Protein AF-A0A6B2CRU9-F1 (afdb_monomer_lite)

Sequence (713 aa):
LYDALRERDMLVITLPDESAPFSDWVHEKVGRLRDVLRRVGVEYIPITRLEEIYGIVRKRLFAKVDDSVAEQAAGIYSQYYSRWREWFVEEWTRPEELKKAYPFHPAFMRTLWERVSSIPDFQRTRDLIYTLALVAYHVPTREKKFDDLILPGDVDLGQDDFKKFFTAGVGRPHFLPIIEHDLRVARELSDHHYRVAAGLYLYSLFGGDVKRNAADLKTAVTLAAKPKGGDPEIYRQALEELLDRLWYLSEENNRYWFSAEPNINKILEERRATVLAEEAYQVLEEEAERLMKAIDLPFVKDFARGVNDIRDEKRFRLYVWHPRAQPPDKEELKKALERLTYRNSAVVLLHSGMPVEQAKYIKACDALREELRESSQRQRLESLCEKRTLELYYAFYQSYNKLAVPMPHGVELLDLRVELARGEAPGRASAKFREAVAKAVRDALEGVAKYVPLDAQYLYDVYLSKRLRHVKSIDIATIREDFYRDPDLPMVEPGRALTETLVKLAENGEIVLSCGNSWYWPQGLREVRSMPEGEETARLGELLNCDPERAISVVKEVPGEVKSLLEEARRRAKPASAAEATPAAVKCEDVEKPLAGGVGAQARSLVAAGSDVTAVLRFLQQLRLLGYFQLVDAKAEAVFKDGAVESNWTARGVGEVEKLVKYLNTLTAEGGEASITATFTVRERVVPQEAAELAKAFKNLDIRVRGSVCGGA

Radius of gyration: 50.31 Å; chains: 1; bounding box: 116×67×146 Å

Structure (mmCIF, N/CA/C/O backbone):
data_AF-A0A6B2CRU9-F1
#
_entry.id   AF-A0A6B2CRU9-F1
#
loop_
_atom_site.group_PDB
_atom_site.id
_atom_site.type_symbol
_atom_site.label_atom_id
_atom_site.label_alt_id
_atom_site.label_comp_id
_atom_site.label_asym_id
_atom_site.label_entity_id
_atom_site.label_seq_id
_atom_site.pdbx_PDB_ins_code
_atom_site.Cartn_x
_atom_site.Cartn_y
_atom_site.Cartn_z
_atom_site.occupancy
_atom_site.B_iso_or_equiv
_atom_site.auth_seq_id
_atom_site.auth_comp_id
_a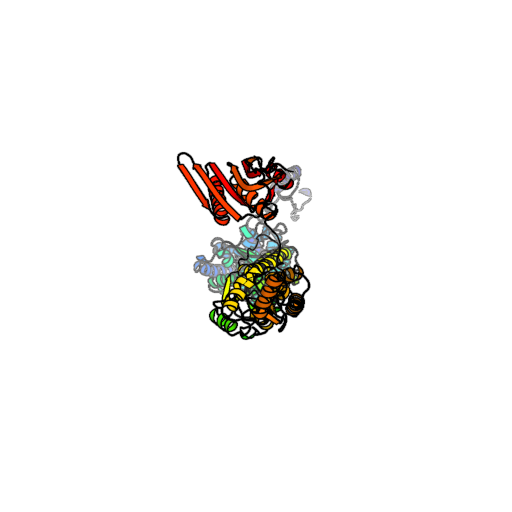tom_site.auth_asym_id
_atom_site.auth_atom_id
_atom_site.pdbx_PDB_model_num
ATOM 1 N N . LEU A 1 1 ? 70.454 9.182 -41.057 1.00 57.94 1 LEU A N 1
ATOM 2 C CA . LEU A 1 1 ? 69.134 8.843 -41.644 1.00 57.94 1 LEU A CA 1
ATOM 3 C C . LEU A 1 1 ? 69.150 9.043 -43.151 1.00 57.94 1 LEU A C 1
ATOM 5 O O . LEU A 1 1 ? 68.923 8.066 -43.841 1.00 57.94 1 LEU A O 1
ATOM 9 N N . TYR A 1 2 ? 69.505 10.232 -43.649 1.00 55.31 2 TYR A N 1
ATOM 10 C CA . TYR A 1 2 ? 69.666 10.483 -45.090 1.00 55.31 2 TYR A CA 1
ATOM 11 C C . TYR A 1 2 ? 70.624 9.511 -45.793 1.00 55.31 2 TYR A C 1
ATOM 13 O O . TYR A 1 2 ? 70.259 8.947 -46.812 1.00 55.31 2 TYR A O 1
ATOM 21 N N . ASP A 1 3 ? 71.782 9.218 -45.197 1.00 63.62 3 ASP A N 1
ATOM 22 C CA . ASP A 1 3 ? 72.747 8.279 -45.798 1.00 63.62 3 ASP A CA 1
ATOM 23 C C . ASP A 1 3 ? 72.341 6.797 -45.672 1.00 63.62 3 ASP A C 1
ATOM 25 O O . ASP A 1 3 ? 72.994 5.921 -46.233 1.00 63.62 3 ASP A O 1
ATOM 29 N N . ALA A 1 4 ? 71.286 6.497 -44.905 1.00 66.56 4 ALA A N 1
ATOM 30 C CA . ALA A 1 4 ? 70.864 5.132 -44.583 1.00 66.56 4 ALA A CA 1
ATOM 31 C C . ALA A 1 4 ? 69.595 4.685 -45.328 1.00 66.56 4 ALA A C 1
ATOM 33 O O . ALA A 1 4 ? 69.294 3.495 -45.327 1.00 66.56 4 ALA A O 1
ATOM 34 N N . LEU A 1 5 ? 68.853 5.614 -45.940 1.00 72.12 5 LEU A N 1
ATOM 35 C CA . LEU A 1 5 ? 67.602 5.344 -46.650 1.00 72.12 5 LEU A CA 1
ATOM 36 C C . LEU A 1 5 ? 67.843 5.434 -48.159 1.00 72.12 5 LEU A C 1
ATOM 38 O O . LEU A 1 5 ? 68.357 6.434 -48.654 1.00 72.12 5 LEU A O 1
ATOM 42 N N . ARG A 1 6 ? 67.475 4.388 -48.899 1.00 76.81 6 ARG A N 1
ATOM 43 C CA . ARG A 1 6 ? 67.491 4.365 -50.370 1.00 76.81 6 ARG A CA 1
ATOM 44 C C . ARG A 1 6 ? 66.194 4.964 -50.923 1.00 76.81 6 ARG A C 1
ATOM 46 O O . ARG A 1 6 ? 65.220 5.120 -50.197 1.00 76.81 6 ARG A O 1
ATOM 53 N N . GLU A 1 7 ? 66.136 5.216 -52.233 1.00 65.88 7 GLU A N 1
ATOM 54 C CA . GLU A 1 7 ? 64.979 5.842 -52.914 1.00 65.88 7 GLU A CA 1
ATOM 55 C C . GLU A 1 7 ? 63.613 5.159 -52.692 1.00 65.88 7 GLU A C 1
ATOM 57 O O . GLU A 1 7 ? 62.581 5.779 -52.935 1.00 65.88 7 GLU A O 1
ATOM 62 N N . ARG A 1 8 ? 63.572 3.893 -52.252 1.00 69.06 8 ARG A N 1
ATOM 63 C CA . ARG A 1 8 ? 62.327 3.148 -51.979 1.00 69.06 8 ARG A CA 1
ATOM 64 C C . ARG A 1 8 ? 62.070 2.877 -50.496 1.00 69.06 8 ARG A C 1
ATOM 66 O O . ARG A 1 8 ? 61.084 2.217 -50.173 1.00 69.06 8 ARG A O 1
ATOM 73 N N . ASP A 1 9 ? 62.933 3.359 -49.609 1.00 75.00 9 ASP A N 1
ATOM 74 C CA . ASP A 1 9 ? 62.814 3.103 -48.178 1.00 75.00 9 ASP A CA 1
ATOM 75 C C . ASP A 1 9 ? 61.916 4.164 -47.527 1.00 75.00 9 ASP A C 1
ATOM 77 O O . ASP A 1 9 ? 62.077 5.363 -47.750 1.00 75.00 9 ASP A O 1
ATOM 81 N N . MET A 1 10 ? 60.963 3.725 -46.700 1.00 69.06 10 MET A N 1
ATOM 82 C CA . MET A 1 10 ? 60.060 4.612 -45.962 1.00 69.06 10 MET A CA 1
ATOM 83 C C . MET A 1 10 ? 60.409 4.593 -44.477 1.00 69.06 10 MET A C 1
ATOM 85 O O . MET A 1 10 ? 60.315 3.558 -43.818 1.00 69.06 10 MET A O 1
ATOM 89 N N . LEU A 1 11 ? 60.773 5.754 -43.935 1.00 72.94 11 LEU A N 1
ATOM 90 C CA . LEU A 1 11 ? 60.958 5.937 -42.501 1.00 72.94 11 LEU A CA 1
ATOM 91 C C . LEU A 1 11 ? 59.646 6.403 -41.873 1.00 72.94 11 LEU A C 1
ATOM 93 O O . LEU A 1 11 ? 59.192 7.517 -42.127 1.00 72.94 11 LEU A O 1
ATOM 97 N N . VAL A 1 12 ? 59.058 5.562 -41.026 1.00 70.75 12 VAL A N 1
ATOM 98 C CA . VAL A 1 12 ? 57.879 5.920 -40.232 1.00 70.75 12 VAL A CA 1
ATOM 99 C C . VAL A 1 12 ? 58.329 6.274 -38.825 1.00 70.75 12 VAL A C 1
ATOM 101 O O . VAL A 1 12 ? 58.952 5.462 -38.146 1.00 70.75 12 VAL A O 1
ATOM 104 N N . ILE A 1 13 ? 58.006 7.489 -38.390 1.00 72.31 13 ILE A N 1
ATOM 105 C CA . ILE A 1 13 ? 58.283 7.966 -37.036 1.00 72.31 13 ILE A CA 1
ATOM 106 C C . ILE A 1 13 ? 56.944 8.282 -36.382 1.00 72.31 13 ILE A C 1
ATOM 108 O O . ILE A 1 13 ? 56.198 9.128 -36.867 1.00 72.31 13 ILE A O 1
ATOM 112 N N . THR A 1 14 ? 56.642 7.608 -35.277 1.00 71.38 14 THR A N 1
ATOM 113 C CA . THR A 1 14 ? 55.462 7.893 -34.458 1.00 71.38 14 THR A CA 1
ATOM 114 C C . THR A 1 14 ? 55.870 8.792 -33.303 1.00 71.38 14 THR A C 1
ATOM 116 O O . THR A 1 14 ? 56.712 8.408 -32.490 1.00 71.38 14 THR A O 1
ATOM 119 N N . LEU A 1 15 ? 55.278 9.980 -33.225 1.00 76.25 15 LEU A N 1
ATOM 120 C CA . LEU A 1 15 ? 55.478 10.895 -32.107 1.00 76.25 15 LEU A CA 1
ATOM 121 C C . LEU A 1 15 ? 54.252 10.857 -31.190 1.00 76.25 15 LEU A C 1
ATOM 123 O O . LEU A 1 15 ? 53.137 10.707 -31.694 1.00 76.25 15 LEU A O 1
ATOM 127 N N . PRO A 1 16 ? 54.435 10.983 -29.867 1.00 68.06 16 PRO A N 1
ATOM 128 C CA . PRO A 1 16 ? 53.311 11.111 -28.955 1.00 68.06 16 PRO A CA 1
ATOM 129 C C . PRO A 1 16 ? 52.543 12.409 -29.230 1.00 68.06 16 PRO A C 1
ATOM 131 O O . PRO A 1 16 ? 53.131 13.430 -29.605 1.00 68.06 16 PRO A O 1
ATOM 134 N N . ASP A 1 17 ? 51.226 12.343 -29.047 1.00 62.22 17 ASP A N 1
ATOM 135 C CA . ASP A 1 17 ? 50.351 13.508 -29.120 1.00 62.22 17 ASP A CA 1
ATOM 136 C C . ASP A 1 17 ? 50.651 14.491 -27.973 1.00 62.22 17 ASP A C 1
ATOM 138 O O . ASP A 1 17 ? 51.177 14.106 -26.927 1.00 62.22 17 ASP A O 1
ATOM 142 N N . GLU A 1 18 ? 50.304 15.765 -28.155 1.00 60.22 18 GLU A N 1
ATOM 143 C CA . GLU A 1 18 ? 50.454 16.801 -27.123 1.00 60.22 18 GLU A CA 1
ATOM 144 C C . GLU A 1 18 ? 49.605 16.509 -25.882 1.00 60.22 18 GLU A C 1
ATOM 146 O O . GLU A 1 18 ? 49.946 16.953 -24.792 1.00 60.22 18 GLU A O 1
ATOM 151 N N . SER A 1 19 ? 48.547 15.707 -26.030 1.00 56.56 19 SER A N 1
ATOM 152 C CA . SER A 1 19 ? 47.694 15.243 -24.933 1.00 56.56 19 SER A CA 1
ATOM 153 C C . SER A 1 19 ? 48.285 14.090 -24.107 1.00 56.56 19 SER A C 1
ATOM 155 O O . SER A 1 19 ? 47.712 13.716 -23.081 1.00 56.56 19 SER A O 1
ATOM 157 N N . ALA A 1 20 ? 49.408 13.498 -24.533 1.00 67.31 20 ALA A N 1
ATOM 158 C CA . ALA A 1 20 ? 50.029 12.395 -23.809 1.00 67.31 20 ALA A CA 1
ATOM 159 C C . ALA A 1 20 ? 50.656 12.888 -22.485 1.00 67.31 20 ALA A C 1
ATOM 161 O O . ALA A 1 20 ? 51.257 13.958 -22.475 1.00 67.31 20 ALA A O 1
ATOM 162 N N . PRO A 1 21 ? 50.564 12.126 -21.376 1.00 66.06 21 PRO A N 1
ATOM 163 C CA . PRO A 1 21 ? 50.926 12.590 -20.033 1.00 66.06 21 PRO A CA 1
ATOM 164 C C . PRO A 1 21 ? 52.445 12.550 -19.793 1.00 66.06 21 PRO A C 1
ATOM 166 O O . PRO A 1 21 ? 52.935 11.847 -18.907 1.00 66.06 21 PRO A O 1
ATOM 169 N N . PHE A 1 22 ? 53.210 13.267 -20.613 1.00 80.56 22 PHE A N 1
ATOM 170 C CA . PHE A 1 22 ? 54.656 13.396 -20.477 1.00 80.56 22 PHE A CA 1
ATOM 171 C C . PHE A 1 22 ? 55.034 14.718 -19.803 1.00 80.56 22 PHE A C 1
ATOM 173 O O . PHE A 1 22 ? 54.211 15.605 -19.602 1.00 80.56 22 PHE A O 1
ATOM 180 N N . SER A 1 23 ? 56.295 14.840 -19.387 1.00 81.69 23 SER A N 1
ATOM 181 C CA . SER A 1 23 ? 56.791 16.086 -18.803 1.00 81.69 23 SER A CA 1
ATOM 182 C C . SER A 1 23 ? 56.991 17.163 -19.871 1.00 81.69 23 SER A C 1
ATOM 184 O O . SER A 1 23 ? 57.276 16.855 -21.031 1.00 81.69 23 SER A O 1
ATOM 186 N N . ASP A 1 24 ? 56.943 18.435 -19.468 1.00 79.12 24 ASP A N 1
ATOM 187 C CA . ASP A 1 24 ? 57.150 19.587 -20.362 1.00 79.12 24 ASP A CA 1
ATOM 188 C C . ASP A 1 24 ? 58.465 19.502 -21.150 1.00 79.12 24 ASP A C 1
ATOM 190 O O . ASP A 1 24 ? 58.528 19.868 -22.322 1.00 79.12 24 ASP A O 1
ATOM 194 N N . TRP A 1 25 ? 59.513 18.940 -20.539 1.00 82.25 25 TRP A N 1
ATOM 195 C CA . TRP A 1 25 ? 60.790 18.694 -21.209 1.00 82.25 25 TRP A CA 1
ATOM 196 C C . TRP A 1 25 ? 60.651 17.723 -22.390 1.00 82.25 25 TRP A C 1
ATOM 198 O O . TRP A 1 25 ? 61.232 17.953 -23.451 1.00 82.25 25 TRP A O 1
ATOM 208 N N . VAL A 1 26 ? 59.868 16.647 -22.238 1.00 81.25 26 VAL A N 1
ATOM 209 C CA . VAL A 1 26 ? 59.610 15.690 -23.325 1.00 81.25 26 VAL A CA 1
ATOM 210 C C . VAL A 1 26 ? 58.805 16.365 -24.431 1.00 81.25 26 VAL A C 1
ATOM 212 O O . VAL A 1 26 ? 59.175 16.235 -25.597 1.00 81.25 26 VAL A O 1
ATOM 215 N N . HIS A 1 27 ? 57.774 17.140 -24.087 1.00 77.81 27 HIS A N 1
ATOM 216 C CA . HIS A 1 27 ? 56.991 17.894 -25.069 1.00 77.81 27 HIS A CA 1
ATOM 217 C C . HIS A 1 27 ? 57.853 18.896 -25.849 1.00 77.81 27 HIS A C 1
ATOM 219 O O . HIS A 1 27 ? 57.765 18.951 -27.075 1.00 77.81 27 HIS A O 1
ATOM 225 N N . GLU A 1 28 ? 58.763 19.610 -25.180 1.00 83.00 28 GLU A N 1
ATOM 226 C CA . GLU A 1 28 ? 59.698 20.534 -25.829 1.00 83.00 28 GLU A CA 1
ATOM 227 C C . GLU A 1 28 ? 60.623 19.809 -26.824 1.00 83.00 28 GLU A C 1
ATOM 229 O O . GLU A 1 28 ? 60.839 20.273 -27.949 1.00 83.00 28 GLU A O 1
ATOM 234 N N . LYS A 1 29 ? 61.171 18.644 -26.446 1.00 85.38 29 LYS A N 1
ATOM 235 C CA . LYS A 1 29 ? 62.035 17.851 -27.338 1.00 85.38 29 LYS A CA 1
ATOM 236 C C . LYS A 1 29 ? 61.264 17.246 -28.505 1.00 85.38 29 LYS A C 1
ATOM 238 O O . LYS A 1 29 ? 61.775 17.276 -29.624 1.00 85.38 29 LYS A O 1
ATOM 243 N N . VAL A 1 30 ? 60.052 16.747 -28.270 1.00 83.62 30 VAL A N 1
ATOM 244 C CA . VAL A 1 30 ? 59.163 16.240 -29.323 1.00 83.62 30 VAL A CA 1
ATOM 245 C C . VAL A 1 30 ? 58.781 17.363 -30.287 1.00 83.62 30 VAL A C 1
ATOM 247 O O . VAL A 1 30 ? 58.821 17.141 -31.493 1.00 83.62 30 VAL A O 1
ATOM 250 N N . GLY A 1 31 ? 58.511 18.575 -29.791 1.00 78.00 31 GLY A N 1
ATOM 251 C CA . GLY A 1 31 ? 58.250 19.758 -30.616 1.00 78.00 31 GLY A CA 1
ATOM 252 C C . GLY A 1 31 ? 59.428 20.104 -31.531 1.00 78.00 31 GLY A C 1
ATOM 253 O O . GLY A 1 31 ? 59.265 20.194 -32.745 1.00 78.00 31 GLY A O 1
ATOM 254 N N . ARG A 1 32 ? 60.650 20.169 -30.984 1.00 79.88 32 ARG A N 1
ATOM 255 C CA . ARG A 1 32 ? 61.865 20.392 -31.795 1.00 79.88 32 ARG A CA 1
ATOM 256 C C . ARG A 1 32 ? 62.099 19.278 -32.820 1.00 79.88 32 ARG A C 1
ATOM 258 O O . ARG A 1 32 ? 62.529 19.549 -33.939 1.00 79.88 32 ARG A O 1
ATOM 265 N N . LEU A 1 33 ? 61.836 18.023 -32.449 1.00 78.75 33 LEU A N 1
ATOM 266 C CA . LEU A 1 33 ? 61.955 16.880 -33.355 1.00 78.75 33 LEU A CA 1
ATOM 267 C C . LEU A 1 33 ? 60.922 16.976 -34.490 1.00 78.75 33 LEU A C 1
ATOM 269 O O . LEU A 1 33 ? 61.269 16.752 -35.647 1.00 78.75 33 LEU A O 1
ATOM 273 N N . ARG A 1 34 ? 59.686 17.383 -34.174 1.00 74.44 34 ARG A N 1
ATOM 274 C CA . ARG A 1 34 ? 58.610 17.641 -35.139 1.00 74.44 34 ARG A CA 1
ATOM 275 C C . ARG A 1 34 ? 59.017 18.725 -36.138 1.00 74.44 34 ARG A C 1
ATOM 277 O O . ARG A 1 34 ? 58.908 18.492 -37.336 1.00 74.44 34 ARG A O 1
ATOM 284 N N . ASP A 1 35 ? 59.587 19.839 -35.676 1.00 75.38 35 ASP A N 1
ATOM 285 C CA . ASP A 1 35 ? 60.057 20.934 -36.542 1.00 75.38 35 ASP A CA 1
ATOM 286 C C . ASP A 1 35 ? 61.149 20.500 -37.528 1.00 75.38 35 ASP A C 1
ATOM 288 O O . ASP A 1 35 ? 61.159 20.925 -38.687 1.00 75.38 35 ASP A O 1
ATOM 292 N N . VAL A 1 36 ? 62.078 19.649 -37.079 1.00 75.38 36 VAL A N 1
ATOM 293 C CA . VAL A 1 36 ? 63.150 19.106 -37.926 1.00 75.38 36 VAL A CA 1
ATOM 294 C C . VAL A 1 36 ? 62.586 18.118 -38.946 1.00 75.38 36 VAL A C 1
ATOM 296 O O . VAL A 1 36 ? 62.928 18.197 -40.126 1.00 75.38 36 VAL A O 1
ATOM 299 N N . LEU A 1 37 ? 61.693 17.221 -38.519 1.00 70.25 37 LEU A N 1
ATOM 300 C CA . LEU A 1 37 ? 61.064 16.230 -39.395 1.00 70.25 37 LEU A CA 1
ATOM 301 C C . LEU A 1 37 ? 60.137 16.877 -40.434 1.00 70.25 37 LEU A C 1
ATOM 303 O O . LEU A 1 37 ? 60.115 16.432 -41.581 1.00 70.25 37 LEU A O 1
ATOM 307 N N . ARG A 1 38 ? 59.457 17.979 -40.090 1.00 64.06 38 ARG A N 1
ATOM 308 C CA . ARG A 1 38 ? 58.567 18.724 -40.999 1.00 64.06 38 ARG A CA 1
ATOM 309 C C . ARG A 1 38 ? 59.286 19.326 -42.207 1.00 64.06 38 ARG A C 1
ATOM 311 O O . ARG A 1 38 ? 58.664 19.594 -43.226 1.00 64.06 38 ARG A O 1
ATOM 318 N N . ARG A 1 39 ? 60.600 19.556 -42.112 1.00 65.50 39 ARG A N 1
ATOM 319 C CA . ARG A 1 39 ? 61.409 20.083 -43.227 1.00 65.50 39 ARG A CA 1
ATOM 320 C C . ARG A 1 39 ? 61.746 19.025 -44.283 1.00 65.50 39 ARG A C 1
ATOM 322 O O . ARG A 1 39 ? 62.250 19.388 -45.338 1.00 65.50 39 ARG A O 1
ATOM 329 N N . VAL A 1 40 ? 61.523 17.743 -43.983 1.00 62.38 40 VAL A N 1
ATOM 330 C CA . VAL A 1 40 ? 62.044 16.603 -44.757 1.00 62.38 40 VAL A CA 1
ATOM 331 C C . VAL A 1 40 ? 60.964 15.574 -45.110 1.00 62.38 40 VAL A C 1
ATOM 333 O O . VAL A 1 40 ? 61.048 14.943 -46.159 1.00 62.38 40 VAL A O 1
ATOM 336 N N . GLY A 1 41 ? 59.960 15.386 -44.254 1.00 56.53 41 GLY A N 1
ATOM 337 C CA . GLY A 1 41 ? 58.895 14.400 -44.439 1.00 56.53 41 GLY A CA 1
ATOM 338 C C . GLY A 1 41 ? 57.550 15.011 -44.828 1.00 56.53 41 GLY A C 1
ATOM 339 O O . GLY A 1 41 ? 57.292 16.192 -44.609 1.00 56.53 41 GLY A O 1
ATOM 340 N N . VAL A 1 42 ? 56.664 14.171 -45.368 1.00 52.91 42 VAL A N 1
ATOM 341 C CA . VAL A 1 42 ? 55.235 14.482 -45.509 1.00 52.91 42 VAL A CA 1
ATOM 342 C C . VAL A 1 42 ? 54.574 14.287 -44.143 1.00 52.91 42 VAL A C 1
ATOM 344 O O . VAL A 1 42 ? 54.643 13.203 -43.567 1.00 52.91 42 VAL A O 1
ATOM 347 N N . GLU A 1 43 ? 53.957 15.338 -43.608 1.00 45.81 43 GLU A N 1
ATOM 348 C CA . GLU A 1 43 ? 53.256 15.300 -42.322 1.00 45.81 43 GLU A CA 1
ATOM 349 C C . GLU A 1 43 ? 51.928 14.537 -42.461 1.00 45.81 43 GLU A C 1
ATOM 351 O O . GLU A 1 43 ? 51.079 14.893 -43.279 1.00 45.81 43 GLU A O 1
ATOM 356 N N . TYR A 1 44 ? 51.741 13.476 -41.669 1.00 51.19 44 TYR A N 1
ATOM 357 C CA . TYR A 1 44 ? 50.457 12.780 -41.574 1.00 51.19 44 TYR A CA 1
ATOM 358 C C . TYR A 1 44 ? 49.643 13.418 -40.449 1.00 51.19 44 TYR A C 1
ATOM 360 O O . TYR A 1 44 ? 49.857 13.132 -39.271 1.00 51.19 44 TYR A O 1
ATOM 368 N N . ILE A 1 45 ? 48.735 14.318 -40.818 1.00 55.91 45 ILE A N 1
ATOM 369 C CA . ILE A 1 45 ? 47.835 14.973 -39.869 1.00 55.91 45 ILE A CA 1
ATOM 370 C C . ILE A 1 45 ? 46.789 13.932 -39.430 1.00 55.91 45 ILE A C 1
ATOM 372 O O . ILE A 1 45 ? 46.179 13.291 -40.294 1.00 55.91 45 ILE A O 1
ATOM 376 N N . PRO A 1 46 ? 46.586 13.706 -38.118 1.00 58.38 46 PRO A N 1
ATOM 377 C CA . PRO A 1 46 ? 45.510 12.844 -37.646 1.00 58.38 46 PRO A CA 1
ATOM 378 C C . PRO A 1 46 ? 44.170 13.388 -38.145 1.00 58.38 46 PRO A C 1
ATOM 380 O O . PRO A 1 46 ? 43.991 14.596 -38.259 1.00 58.38 46 PRO A O 1
ATOM 383 N N . ILE A 1 47 ? 43.224 12.502 -38.450 1.00 63.03 47 ILE A N 1
ATOM 384 C CA . ILE A 1 47 ? 41.907 12.918 -38.940 1.00 63.03 47 ILE A CA 1
ATOM 385 C C . ILE A 1 47 ? 41.253 13.793 -37.871 1.00 63.03 47 ILE A C 1
ATOM 387 O O . ILE A 1 47 ? 40.975 13.325 -36.766 1.00 63.03 47 ILE A O 1
ATOM 391 N N . THR A 1 48 ? 41.033 15.065 -38.193 1.00 64.69 48 THR A N 1
ATOM 392 C CA . THR A 1 48 ? 40.463 16.042 -37.247 1.00 64.69 48 THR A CA 1
ATOM 393 C C . THR A 1 48 ? 39.009 16.370 -37.554 1.00 64.69 48 THR A C 1
ATOM 395 O O . THR A 1 48 ? 38.313 16.931 -36.708 1.00 64.69 48 THR A O 1
ATOM 398 N N . ARG A 1 49 ? 38.533 16.010 -38.752 1.00 75.31 49 ARG A N 1
ATOM 399 C CA . ARG A 1 49 ? 37.213 16.375 -39.268 1.00 75.31 49 ARG A CA 1
ATOM 400 C C . ARG A 1 49 ? 36.443 15.153 -39.743 1.00 75.31 49 ARG A C 1
ATOM 402 O O . ARG A 1 49 ? 37.005 14.255 -40.366 1.00 75.31 49 ARG A O 1
ATOM 409 N N . LEU A 1 50 ? 35.136 15.149 -39.498 1.00 77.62 50 LEU A N 1
ATOM 410 C CA . LEU A 1 50 ? 34.251 14.058 -39.902 1.00 77.62 50 LEU A CA 1
ATOM 411 C C . LEU A 1 50 ? 34.200 13.896 -41.430 1.00 77.62 50 LEU A C 1
ATOM 413 O O . LEU A 1 50 ? 34.131 12.780 -41.939 1.00 77.62 50 LEU A O 1
ATOM 417 N N . GLU A 1 51 ? 34.300 14.996 -42.177 1.00 79.69 51 GLU A N 1
ATOM 418 C CA . GLU A 1 51 ? 34.228 15.001 -43.640 1.00 79.69 51 GLU A CA 1
ATOM 419 C C . GLU A 1 51 ? 35.384 14.224 -44.289 1.00 79.69 51 GLU A C 1
ATOM 421 O O . GLU A 1 51 ? 35.220 13.633 -45.359 1.00 79.69 51 GLU A O 1
ATOM 426 N N . GLU A 1 52 ? 36.545 14.180 -43.631 1.00 79.06 52 GLU A N 1
ATOM 427 C CA . GLU A 1 52 ? 37.704 13.400 -44.080 1.00 79.06 52 GLU A CA 1
ATOM 428 C C . GLU A 1 52 ? 37.428 11.892 -43.976 1.00 79.06 52 GLU A C 1
ATOM 430 O O . GLU A 1 52 ? 37.872 11.109 -44.821 1.00 79.06 52 GLU A O 1
ATOM 435 N N . ILE A 1 53 ? 36.623 11.481 -42.990 1.00 80.56 53 ILE A N 1
ATOM 436 C CA . ILE A 1 53 ? 36.251 10.081 -42.766 1.00 80.56 53 ILE A CA 1
ATOM 437 C C . ILE A 1 53 ? 35.360 9.569 -43.896 1.00 80.56 53 ILE A C 1
ATOM 439 O O . ILE A 1 53 ? 35.551 8.436 -44.338 1.00 80.56 53 ILE A O 1
ATOM 443 N N . TYR A 1 54 ? 34.447 10.391 -44.425 1.00 86.06 54 TYR A N 1
ATOM 444 C CA . TYR A 1 54 ? 33.585 10.004 -45.549 1.00 86.06 54 TYR A CA 1
ATOM 445 C C . TYR A 1 54 ? 34.404 9.513 -46.750 1.00 86.06 54 TYR A C 1
ATOM 447 O O . TYR A 1 54 ? 34.167 8.428 -47.288 1.00 86.06 54 TYR A O 1
ATOM 455 N N . GLY A 1 55 ? 35.432 10.277 -47.133 1.00 81.81 55 GLY A N 1
ATOM 456 C CA . GLY A 1 55 ? 36.318 9.918 -48.240 1.00 81.81 55 GLY A CA 1
ATOM 457 C C . GLY A 1 55 ? 37.143 8.659 -47.964 1.00 81.81 55 GLY A C 1
ATOM 458 O O . GLY A 1 55 ? 37.353 7.846 -48.867 1.00 81.81 55 GLY A O 1
ATOM 459 N N . ILE A 1 56 ? 37.588 8.473 -46.718 1.00 82.19 56 ILE A N 1
ATOM 460 C CA . ILE A 1 56 ? 38.357 7.293 -46.301 1.00 82.19 56 ILE A CA 1
ATOM 461 C C . ILE A 1 56 ? 37.491 6.039 -46.359 1.00 82.19 56 ILE A C 1
ATOM 463 O O . ILE A 1 56 ? 37.914 5.040 -46.937 1.00 82.19 56 ILE A O 1
ATOM 467 N N . VAL A 1 57 ? 36.277 6.099 -45.818 1.00 82.75 57 VAL A N 1
ATOM 468 C CA . VAL A 1 57 ? 35.314 4.994 -45.814 1.00 82.75 57 VAL A CA 1
ATOM 469 C C . VAL A 1 57 ? 35.000 4.547 -47.237 1.00 82.75 57 VAL A C 1
ATOM 471 O O . VAL A 1 57 ? 35.160 3.369 -47.557 1.00 82.75 57 VAL A O 1
ATOM 474 N N . ARG A 1 58 ? 34.668 5.489 -48.128 1.00 86.81 58 ARG A N 1
ATOM 475 C CA . ARG A 1 58 ? 34.362 5.194 -49.536 1.00 86.81 58 ARG A CA 1
ATOM 476 C C . ARG A 1 58 ? 35.522 4.542 -50.286 1.00 86.81 58 ARG A C 1
ATOM 478 O O . ARG A 1 58 ? 35.282 3.669 -51.111 1.00 86.81 58 ARG A O 1
ATOM 485 N N . LYS A 1 59 ? 36.764 4.961 -50.014 1.00 83.69 59 LYS A N 1
ATOM 486 C CA . LYS A 1 59 ? 37.963 4.444 -50.699 1.00 83.69 59 LYS A CA 1
ATOM 487 C C . LYS A 1 59 ? 38.511 3.149 -50.100 1.00 83.69 59 LYS A C 1
ATOM 489 O O . LYS A 1 59 ? 39.128 2.381 -50.828 1.00 83.69 59 LYS A O 1
ATOM 494 N N . ARG A 1 60 ? 38.377 2.946 -48.785 1.00 81.50 60 ARG A N 1
ATOM 495 C CA . ARG A 1 60 ? 39.024 1.830 -48.072 1.00 81.50 60 ARG A CA 1
ATOM 496 C C . ARG A 1 60 ? 38.089 0.672 -47.749 1.00 81.50 60 ARG A C 1
ATOM 498 O O . ARG A 1 60 ? 38.572 -0.451 -47.693 1.00 81.50 60 ARG A O 1
ATOM 505 N N . LEU A 1 61 ? 36.800 0.925 -47.512 1.00 83.69 61 LEU A N 1
ATOM 506 C CA . LEU A 1 61 ? 35.857 -0.132 -47.124 1.00 83.69 61 LEU A CA 1
ATOM 507 C C . LEU A 1 61 ? 35.157 -0.783 -48.319 1.00 83.69 61 LEU A C 1
ATOM 509 O O . LEU A 1 61 ? 34.743 -1.934 -48.228 1.00 83.69 61 LEU A O 1
ATOM 513 N N . PHE A 1 62 ? 35.054 -0.078 -49.446 1.00 84.38 62 PHE A N 1
ATOM 514 C CA . PHE A 1 62 ? 34.333 -0.549 -50.626 1.00 84.38 62 PHE A CA 1
ATOM 515 C C . PHE A 1 62 ? 35.264 -0.646 -51.830 1.00 84.38 62 PHE A C 1
ATOM 517 O O . PHE A 1 62 ? 36.030 0.273 -52.109 1.00 84.38 62 PHE A O 1
ATOM 524 N N . ALA A 1 63 ? 35.158 -1.742 -52.588 1.00 84.12 63 ALA A N 1
ATOM 525 C CA . ALA A 1 63 ? 35.925 -1.924 -53.822 1.00 84.12 63 ALA A CA 1
ATOM 526 C C . ALA A 1 63 ? 35.572 -0.866 -54.885 1.00 84.12 63 ALA A C 1
ATOM 528 O O . ALA A 1 63 ? 36.436 -0.406 -55.628 1.00 84.12 63 ALA A O 1
ATOM 529 N N . LYS A 1 64 ? 34.292 -0.477 -54.953 1.00 85.19 64 LYS A N 1
ATOM 530 C CA . LYS A 1 64 ? 33.792 0.614 -55.791 1.00 85.19 64 LYS A CA 1
ATOM 531 C C . LYS A 1 64 ? 32.521 1.192 -55.174 1.00 85.19 64 LYS A C 1
ATOM 533 O O . LYS A 1 64 ? 31.631 0.440 -54.789 1.00 85.19 64 LYS A O 1
ATOM 538 N N . VAL A 1 65 ? 32.426 2.518 -55.148 1.00 87.38 65 VAL A N 1
ATOM 539 C CA . VAL A 1 65 ? 31.198 3.255 -54.826 1.00 87.38 65 VAL A CA 1
ATOM 540 C C . VAL A 1 65 ? 30.731 3.952 -56.100 1.00 87.38 65 VAL A C 1
ATOM 542 O O . VAL A 1 65 ? 31.495 4.716 -56.685 1.00 87.38 65 VAL A O 1
ATOM 545 N N . ASP A 1 66 ? 29.516 3.653 -56.558 1.00 89.25 66 ASP A N 1
ATOM 546 C CA . ASP A 1 66 ? 28.943 4.262 -57.761 1.00 89.25 66 ASP A CA 1
ATOM 547 C C . ASP A 1 66 ? 28.316 5.621 -57.421 1.00 89.25 66 ASP A C 1
ATOM 549 O O . ASP A 1 66 ? 27.330 5.695 -56.685 1.00 89.25 66 ASP A O 1
ATOM 553 N N . ASP A 1 67 ? 28.893 6.700 -57.954 1.00 90.88 67 ASP A N 1
ATOM 554 C CA . ASP A 1 67 ? 28.409 8.063 -57.722 1.00 90.88 67 ASP A CA 1
ATOM 555 C C . ASP A 1 67 ? 26.987 8.294 -58.247 1.00 90.88 67 ASP A C 1
ATOM 557 O O . ASP A 1 67 ? 26.268 9.114 -57.678 1.00 90.88 67 ASP A O 1
ATOM 561 N N . SER A 1 68 ? 26.554 7.569 -59.286 1.00 92.94 68 SER A N 1
ATOM 562 C CA . SER A 1 68 ? 25.184 7.667 -59.797 1.00 92.94 68 SER A CA 1
ATOM 563 C C . SER A 1 68 ? 24.179 7.075 -58.811 1.00 92.94 68 SER A C 1
ATOM 565 O O . SER A 1 68 ? 23.093 7.625 -58.640 1.00 92.94 68 SER A O 1
ATOM 567 N N . VAL A 1 69 ? 24.535 5.971 -58.146 1.00 91.12 69 VAL A N 1
ATOM 568 C CA . VAL A 1 69 ? 23.688 5.346 -57.116 1.00 91.12 69 VAL A CA 1
ATOM 569 C C . VAL A 1 69 ? 23.671 6.207 -55.854 1.00 91.12 69 VAL A C 1
ATOM 571 O O . VAL A 1 69 ? 22.610 6.426 -55.278 1.00 91.12 69 VAL A O 1
ATOM 574 N N . ALA A 1 70 ? 24.822 6.766 -55.468 1.00 92.56 70 ALA A N 1
ATOM 575 C CA . ALA A 1 70 ? 24.910 7.695 -54.344 1.00 92.56 70 ALA A CA 1
ATOM 576 C C . ALA A 1 70 ? 24.045 8.951 -54.559 1.00 92.56 70 ALA A C 1
ATOM 578 O O . ALA A 1 70 ? 23.354 9.379 -53.636 1.00 92.56 70 ALA A O 1
ATOM 579 N N . GLU A 1 71 ? 24.048 9.521 -55.771 1.00 95.06 71 GLU A N 1
ATOM 580 C CA . GLU A 1 71 ? 23.181 10.648 -56.145 1.00 95.06 71 GLU A CA 1
ATOM 581 C C . GLU A 1 71 ? 21.697 10.269 -56.059 1.00 95.06 71 GLU A C 1
ATOM 583 O O . GLU A 1 71 ? 20.897 11.014 -55.495 1.00 95.06 71 GLU A O 1
ATOM 588 N N . GLN A 1 72 ? 21.326 9.089 -56.565 1.00 94.81 72 GLN A N 1
ATOM 589 C CA . GLN A 1 72 ? 19.946 8.612 -56.522 1.00 94.81 72 GLN A CA 1
ATOM 590 C C . GLN A 1 72 ? 19.456 8.406 -55.080 1.00 94.81 72 GLN A C 1
ATOM 592 O O . GLN A 1 72 ? 18.387 8.905 -54.725 1.00 94.81 72 GLN A O 1
ATOM 597 N N . ALA A 1 73 ? 20.237 7.720 -54.240 1.00 94.31 73 ALA A N 1
ATOM 598 C CA . ALA A 1 73 ? 19.905 7.497 -52.834 1.00 94.31 73 ALA A CA 1
ATOM 599 C C . ALA A 1 73 ? 19.795 8.828 -52.072 1.00 94.31 73 ALA A C 1
ATOM 601 O O . ALA A 1 73 ? 18.792 9.079 -51.400 1.00 94.31 73 ALA A O 1
ATOM 602 N N . ALA A 1 74 ? 20.770 9.730 -52.243 1.00 96.00 74 ALA A N 1
ATOM 603 C CA . ALA A 1 74 ? 20.726 11.065 -51.650 1.00 96.00 74 ALA A CA 1
ATOM 604 C C . ALA A 1 74 ? 19.492 11.857 -52.112 1.00 96.00 74 ALA A C 1
ATOM 606 O O . ALA A 1 74 ? 18.856 12.516 -51.290 1.00 96.00 74 ALA A O 1
ATOM 607 N N . GLY A 1 75 ? 19.108 11.759 -53.388 1.00 96.69 75 GLY A N 1
ATOM 608 C CA . GLY A 1 75 ? 17.911 12.395 -53.938 1.00 96.69 75 GLY A CA 1
ATOM 609 C C . GLY A 1 75 ? 16.611 11.880 -53.314 1.00 96.69 75 GLY A C 1
ATOM 610 O O . GLY A 1 75 ? 15.770 12.685 -52.913 1.00 96.69 75 GLY A O 1
ATOM 611 N N . ILE A 1 76 ? 16.464 10.558 -53.164 1.00 97.00 76 ILE A N 1
ATOM 612 C CA . ILE A 1 76 ? 15.290 9.932 -52.526 1.00 97.00 76 ILE A CA 1
ATOM 613 C C . ILE A 1 76 ? 15.160 10.396 -51.069 1.00 97.00 76 ILE A C 1
ATOM 615 O O . ILE A 1 76 ? 14.088 10.836 -50.647 1.00 97.00 76 ILE A O 1
ATOM 619 N N . TYR A 1 77 ? 16.256 10.352 -50.309 1.00 97.44 77 TYR A N 1
ATOM 620 C CA . TYR A 1 77 ? 16.274 10.818 -48.922 1.00 97.44 77 TYR A CA 1
ATOM 621 C C . TYR A 1 77 ? 16.014 12.322 -48.814 1.00 97.44 77 TYR A C 1
ATOM 623 O O . TYR A 1 77 ? 15.237 12.748 -47.966 1.00 97.44 77 TYR A O 1
ATOM 631 N N . SER A 1 78 ? 16.583 13.132 -49.707 1.00 96.56 78 SER A N 1
ATOM 632 C CA . SER A 1 78 ? 16.359 14.584 -49.721 1.00 96.56 78 SER A CA 1
ATOM 633 C C . SER A 1 78 ? 14.891 14.935 -49.965 1.00 96.56 78 SER A C 1
ATOM 635 O O . SER A 1 78 ? 14.361 15.832 -49.310 1.00 96.56 78 SER A O 1
ATOM 637 N N . GLN A 1 79 ? 14.206 14.219 -50.864 1.00 96.75 79 GLN A N 1
ATOM 638 C CA . GLN A 1 79 ? 12.766 14.391 -51.083 1.00 96.75 79 GLN A CA 1
ATOM 639 C C . GLN A 1 79 ? 11.956 13.989 -49.847 1.00 96.75 79 GLN A C 1
ATOM 641 O O . GLN A 1 79 ? 11.041 14.710 -49.451 1.00 96.75 79 GLN A O 1
ATOM 646 N N . TYR A 1 80 ? 12.318 12.871 -49.214 1.00 97.25 80 TYR A N 1
ATOM 647 C CA . TYR A 1 80 ? 11.678 12.399 -47.989 1.00 97.25 80 TYR A CA 1
ATOM 648 C C . TYR A 1 80 ? 11.816 13.407 -46.837 1.00 97.25 80 TYR A C 1
ATOM 650 O O . TYR A 1 80 ? 10.815 13.786 -46.232 1.00 97.25 80 TYR A O 1
ATOM 658 N N . TYR A 1 81 ? 13.024 13.919 -46.597 1.00 96.50 81 TYR A N 1
ATOM 659 C CA . TYR A 1 81 ? 13.281 14.929 -45.570 1.00 96.50 81 TYR A CA 1
ATOM 660 C C . TYR A 1 81 ? 12.640 16.278 -45.890 1.00 96.50 81 TYR A C 1
ATOM 662 O O . TYR A 1 81 ? 12.139 16.939 -44.988 1.00 96.50 81 TYR A O 1
ATOM 670 N N . SER A 1 82 ? 12.587 16.676 -47.164 1.00 95.44 82 SER A N 1
ATOM 671 C CA . SER A 1 82 ? 11.915 17.919 -47.568 1.00 95.44 82 SER A CA 1
ATOM 672 C C . SER A 1 82 ? 10.404 17.852 -47.352 1.00 95.44 82 SER A C 1
ATOM 674 O O . SER A 1 82 ? 9.798 18.850 -46.969 1.00 95.44 82 SER A O 1
ATOM 676 N N . ARG A 1 83 ? 9.796 16.680 -47.584 1.00 96.50 83 ARG A N 1
ATOM 677 C CA . ARG A 1 83 ? 8.362 16.451 -47.370 1.00 96.50 83 ARG A CA 1
ATOM 678 C C . ARG A 1 83 ? 7.964 16.548 -45.895 1.00 96.50 83 ARG A C 1
ATOM 680 O O . ARG A 1 83 ? 6.850 16.973 -45.617 1.00 96.50 83 ARG A O 1
ATOM 687 N N . TRP A 1 84 ? 8.858 16.162 -44.990 1.00 96.19 84 TRP A N 1
ATOM 688 C CA . TRP A 1 84 ? 8.589 15.988 -43.560 1.00 96.19 84 TRP A CA 1
ATOM 689 C C . TRP A 1 84 ? 9.595 16.748 -42.681 1.00 96.19 84 TRP A C 1
ATOM 691 O O . TRP A 1 84 ? 10.076 16.237 -41.668 1.00 96.19 84 TRP A O 1
ATOM 701 N N . ARG A 1 85 ? 9.991 17.954 -43.102 1.00 94.75 85 ARG A N 1
ATOM 702 C CA . ARG A 1 85 ? 11.139 18.699 -42.552 1.00 94.75 85 ARG A CA 1
ATOM 703 C C . ARG A 1 85 ? 11.071 18.905 -41.038 1.00 94.75 85 ARG A C 1
ATOM 705 O O . ARG A 1 85 ? 12.098 18.932 -40.364 1.00 94.75 85 ARG A O 1
ATOM 712 N N . GLU A 1 86 ? 9.875 19.058 -40.491 1.00 94.69 86 GLU A N 1
ATOM 713 C CA . GLU A 1 86 ? 9.629 19.262 -39.069 1.00 94.69 86 GLU A CA 1
ATOM 714 C C . GLU A 1 86 ? 10.107 18.094 -38.194 1.00 94.69 86 GLU A C 1
ATOM 716 O O . GLU A 1 86 ? 10.479 18.336 -37.045 1.00 94.69 86 GLU A O 1
ATOM 721 N N . TRP A 1 87 ? 10.193 16.880 -38.741 1.00 95.69 87 TRP A N 1
ATOM 722 C CA . TRP A 1 87 ? 10.566 15.657 -38.023 1.00 95.69 87 TRP A CA 1
ATOM 723 C C . TRP A 1 87 ? 12.069 15.399 -37.934 1.00 95.69 87 TRP A C 1
ATOM 725 O O . TRP A 1 87 ? 12.493 14.569 -37.133 1.00 95.69 87 TRP A O 1
ATOM 735 N N . PHE A 1 88 ? 12.882 16.086 -38.735 1.00 97.12 88 PHE A N 1
ATOM 736 C CA . PHE A 1 88 ? 14.290 15.738 -38.918 1.00 97.12 88 PHE A CA 1
ATOM 737 C C . PHE A 1 88 ? 15.249 16.824 -38.436 1.00 97.12 88 PHE A C 1
ATOM 739 O O . PHE A 1 88 ? 14.925 18.013 -38.409 1.00 97.12 88 PHE A O 1
ATOM 746 N N . VAL A 1 89 ? 16.458 16.401 -38.063 1.00 95.62 89 VAL A N 1
ATOM 747 C CA . VAL A 1 89 ? 17.581 17.301 -37.775 1.00 95.62 89 VAL A CA 1
ATOM 748 C C . VAL A 1 89 ? 18.160 17.792 -39.104 1.00 95.62 89 VAL A C 1
ATOM 750 O O . VAL A 1 89 ? 18.712 17.014 -39.888 1.00 95.62 89 VAL A O 1
ATOM 753 N N . GLU A 1 90 ? 18.015 19.086 -39.383 1.00 91.69 90 GLU A N 1
ATOM 754 C CA . GLU A 1 90 ? 18.367 19.681 -40.679 1.00 91.69 90 GLU A CA 1
ATOM 755 C C . GLU A 1 90 ? 19.869 19.569 -40.977 1.00 91.69 90 GLU A C 1
ATOM 757 O O . GLU A 1 90 ? 20.280 19.302 -42.107 1.00 91.69 90 GLU A O 1
ATOM 762 N N . GLU A 1 91 ? 20.711 19.692 -39.953 1.00 89.94 91 GLU A N 1
ATOM 763 C CA . GLU A 1 91 ? 22.164 19.591 -40.074 1.00 89.94 91 GLU A CA 1
ATOM 764 C C . GLU A 1 91 ? 22.628 18.200 -40.523 1.00 89.94 91 GLU A C 1
ATOM 766 O O . GLU A 1 91 ? 23.716 18.074 -41.077 1.00 89.94 91 GLU A O 1
ATOM 771 N N . TRP A 1 92 ? 21.830 17.154 -40.291 1.00 92.06 92 TRP A N 1
ATOM 772 C CA . TRP A 1 92 ? 22.205 15.760 -40.568 1.00 92.06 92 TRP A CA 1
ATOM 773 C C . TRP A 1 92 ? 21.600 15.217 -41.863 1.00 92.06 92 TRP A C 1
ATOM 775 O O . TRP A 1 92 ? 21.888 14.085 -42.253 1.00 92.06 92 TRP A O 1
ATOM 785 N N . THR A 1 93 ? 20.754 16.012 -42.515 1.00 92.19 93 THR A N 1
ATOM 786 C CA . THR A 1 93 ? 19.930 15.607 -43.662 1.00 92.19 93 THR A CA 1
ATOM 787 C C . THR A 1 93 ? 20.250 16.403 -44.930 1.00 92.19 93 THR A C 1
ATOM 789 O O . THR A 1 93 ? 19.524 16.337 -45.921 1.00 92.19 93 THR A O 1
ATOM 792 N N . ARG A 1 94 ? 21.374 17.135 -44.935 1.00 92.31 94 ARG A N 1
ATOM 793 C CA . ARG A 1 94 ? 21.818 17.950 -46.074 1.00 92.31 94 ARG A CA 1
ATOM 794 C C . ARG A 1 94 ? 22.141 17.075 -47.300 1.00 92.31 94 ARG A C 1
ATOM 796 O O . ARG A 1 94 ? 22.980 16.180 -47.176 1.00 92.31 94 ARG A O 1
ATOM 803 N N . PRO A 1 95 ? 21.594 17.372 -48.497 1.00 89.75 95 PRO A N 1
ATOM 804 C CA . PRO A 1 95 ? 21.804 16.567 -49.712 1.00 89.75 95 PRO A CA 1
ATOM 805 C C . PRO A 1 95 ? 23.280 16.318 -50.059 1.00 89.75 95 PRO A C 1
ATOM 807 O O . PRO A 1 95 ? 23.694 15.196 -50.350 1.00 89.75 95 PRO A O 1
ATOM 810 N N . GLU A 1 96 ? 24.097 17.367 -49.952 1.00 90.19 96 GLU A N 1
ATOM 811 C CA . GLU A 1 96 ? 25.548 17.333 -50.175 1.00 90.19 96 GLU A CA 1
ATOM 812 C C . GLU A 1 96 ? 26.270 16.353 -49.239 1.00 90.19 96 GLU A C 1
ATOM 814 O O . GLU A 1 96 ? 27.206 15.663 -49.651 1.00 90.19 96 GLU A O 1
ATOM 819 N N . GLU A 1 97 ? 25.850 16.290 -47.972 1.00 91.44 97 GLU A N 1
ATOM 820 C CA . GLU A 1 97 ? 26.429 15.384 -46.979 1.00 91.44 97 GLU A CA 1
ATOM 821 C C . GLU A 1 97 ? 25.941 13.950 -47.185 1.00 91.44 97 GLU A C 1
ATOM 823 O O . GLU A 1 97 ? 26.754 13.032 -47.101 1.00 91.44 97 GLU A O 1
ATOM 828 N N . LEU A 1 98 ? 24.663 13.754 -47.539 1.00 94.00 98 LEU A N 1
ATOM 829 C CA . LEU A 1 98 ? 24.098 12.437 -47.861 1.00 94.00 98 LEU A CA 1
ATOM 830 C C . LEU A 1 98 ? 24.896 11.749 -48.977 1.00 94.00 98 LEU A C 1
ATOM 832 O O . LEU A 1 98 ? 25.311 10.598 -48.832 1.00 94.00 98 LEU A O 1
ATOM 836 N N . LYS A 1 99 ? 25.199 12.476 -50.060 1.00 93.12 99 LYS A N 1
ATOM 837 C CA . LYS A 1 99 ? 26.010 11.950 -51.168 1.00 93.12 99 LYS A CA 1
ATOM 838 C C . LYS A 1 99 ? 27.452 11.650 -50.749 1.00 93.12 99 LYS A C 1
ATOM 840 O O . LYS A 1 99 ? 28.034 10.649 -51.173 1.00 93.12 99 LYS A O 1
ATOM 845 N N . LYS A 1 100 ? 28.066 12.523 -49.943 1.00 91.94 100 LYS A N 1
ATOM 846 C CA . LYS A 1 100 ? 29.459 12.350 -49.493 1.00 91.94 100 LYS A CA 1
ATOM 847 C C . LYS A 1 100 ? 29.603 11.154 -48.553 1.00 91.94 100 LYS A C 1
ATOM 849 O O . LYS A 1 100 ? 30.573 10.416 -48.703 1.00 91.94 100 LYS A O 1
ATOM 854 N N . ALA A 1 101 ? 28.646 10.952 -47.650 1.00 91.88 101 ALA A N 1
ATOM 855 C CA . ALA A 1 101 ? 28.664 9.895 -46.641 1.00 91.88 101 ALA A CA 1
ATOM 856 C C . ALA A 1 101 ? 28.239 8.510 -47.169 1.00 91.88 101 ALA A C 1
ATOM 858 O O . ALA A 1 101 ? 28.542 7.506 -46.519 1.00 91.88 101 ALA A O 1
ATOM 859 N N . TYR A 1 102 ? 27.597 8.436 -48.345 1.00 92.50 102 TYR A N 1
ATOM 860 C CA . TYR A 1 102 ? 27.154 7.180 -48.961 1.00 92.50 102 TYR A CA 1
ATOM 861 C C . TYR A 1 102 ? 28.258 6.100 -48.948 1.00 92.50 102 TYR A C 1
ATOM 863 O O . TYR A 1 102 ? 29.391 6.385 -49.358 1.00 92.50 102 TYR A O 1
ATOM 871 N N . PRO A 1 103 ? 27.958 4.851 -48.532 1.00 91.88 103 PRO A N 1
ATOM 872 C CA . PRO A 1 103 ? 26.622 4.281 -48.285 1.00 91.88 103 PRO A CA 1
ATOM 873 C C . PRO A 1 103 ? 26.069 4.469 -46.862 1.00 91.88 103 PRO A C 1
ATOM 875 O O . PRO A 1 103 ? 25.034 3.900 -46.525 1.00 91.88 103 PRO A O 1
ATOM 878 N N . PHE A 1 104 ? 26.729 5.252 -46.011 1.00 93.69 104 PHE A N 1
ATOM 879 C CA . PHE A 1 104 ? 26.250 5.531 -44.658 1.00 93.69 104 PHE A CA 1
ATOM 880 C C . PHE A 1 104 ? 25.457 6.833 -44.599 1.00 93.69 104 PHE A C 1
ATOM 882 O O . PHE A 1 104 ? 25.754 7.800 -45.301 1.00 93.69 104 PHE A O 1
ATOM 889 N N . HIS A 1 105 ? 24.467 6.884 -43.713 1.00 95.19 105 HIS A N 1
ATOM 890 C CA . HIS A 1 105 ? 23.768 8.123 -43.408 1.00 95.19 105 HIS A CA 1
ATOM 891 C C . HIS A 1 105 ? 24.659 9.049 -42.545 1.00 95.19 105 HIS A C 1
ATOM 893 O O . HIS A 1 105 ? 25.282 8.562 -41.593 1.00 95.19 105 HIS A O 1
ATOM 899 N N . PRO A 1 106 ? 24.698 10.381 -42.782 1.00 94.25 106 PRO A N 1
ATOM 900 C CA . PRO A 1 106 ? 25.493 11.319 -41.980 1.00 94.25 106 PRO A CA 1
ATOM 901 C C . PRO A 1 106 ? 25.207 11.231 -40.477 1.00 94.25 106 PRO A C 1
ATOM 903 O O . PRO A 1 106 ? 26.134 11.269 -39.672 1.00 94.25 106 PRO A O 1
ATOM 906 N N . ALA A 1 107 ? 23.943 11.025 -40.089 1.00 94.56 107 ALA A N 1
ATOM 907 C CA . ALA A 1 107 ? 23.561 10.829 -38.685 1.00 94.56 107 ALA A CA 1
ATOM 908 C C . ALA A 1 107 ? 24.296 9.653 -38.016 1.00 94.56 107 ALA A C 1
ATOM 910 O O . ALA A 1 107 ? 24.643 9.737 -36.839 1.00 94.56 107 ALA A O 1
ATOM 911 N N . PHE A 1 108 ? 24.576 8.571 -38.752 1.00 94.31 108 PHE A N 1
ATOM 912 C CA . PHE A 1 108 ? 25.305 7.434 -38.193 1.00 94.31 108 PHE A CA 1
ATOM 913 C C . PHE A 1 108 ? 26.767 7.776 -37.940 1.00 94.31 108 PHE A C 1
ATOM 915 O O . PHE A 1 108 ? 27.284 7.574 -36.841 1.00 94.31 108 PHE A O 1
ATOM 922 N N . MET A 1 109 ? 27.404 8.381 -38.938 1.00 90.75 109 MET A N 1
ATOM 923 C CA . MET A 1 109 ? 28.791 8.821 -38.857 1.00 90.75 109 MET A CA 1
ATOM 924 C C . MET A 1 109 ? 28.991 9.833 -37.723 1.00 90.75 109 MET A C 1
ATOM 926 O O . MET A 1 109 ? 29.920 9.690 -36.931 1.00 90.75 109 MET A O 1
ATOM 930 N N . ARG A 1 110 ? 28.078 10.806 -37.594 1.00 91.38 110 ARG A N 1
ATOM 931 C CA . ARG A 1 110 ? 28.057 11.780 -36.492 1.00 91.38 110 ARG A CA 1
ATOM 932 C C . ARG A 1 110 ? 27.855 11.108 -35.143 1.00 91.38 110 ARG A C 1
ATOM 934 O O . ARG A 1 110 ? 28.584 11.417 -34.214 1.00 91.38 110 ARG A O 1
ATOM 941 N N . THR A 1 111 ? 26.940 10.145 -35.031 1.00 92.50 111 THR A N 1
ATOM 942 C CA . THR A 1 111 ? 26.727 9.414 -33.771 1.00 92.50 111 THR A CA 1
ATOM 943 C C . THR A 1 111 ? 28.002 8.693 -33.326 1.00 92.50 111 THR A C 1
ATOM 945 O O . THR A 1 111 ? 28.428 8.843 -32.183 1.00 92.50 111 THR A O 1
ATOM 948 N N . LEU A 1 1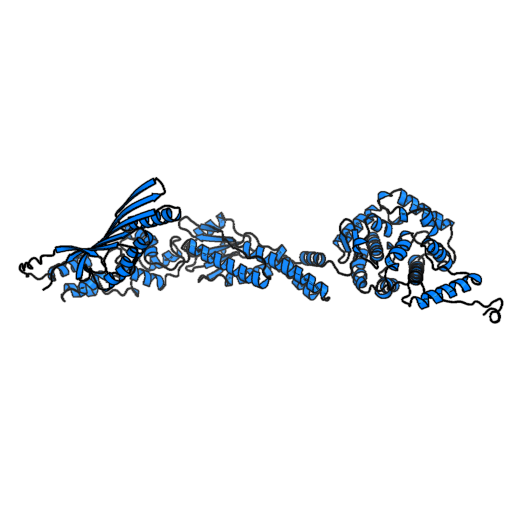12 ? 28.680 7.979 -34.229 1.00 90.31 112 LEU A N 1
ATOM 949 C CA . LEU A 1 112 ? 29.944 7.313 -33.899 1.00 90.31 112 LEU A CA 1
ATOM 950 C C . LEU A 1 112 ? 31.057 8.313 -33.553 1.00 90.31 112 LEU A C 1
ATOM 952 O O . LEU A 1 112 ? 31.791 8.108 -32.589 1.00 90.31 112 LEU A O 1
ATOM 956 N N . TRP A 1 113 ? 31.178 9.400 -34.316 1.00 88.06 113 TRP A N 1
ATOM 957 C CA . TRP A 1 113 ? 32.244 10.386 -34.148 1.00 88.06 113 TRP A CA 1
ATOM 958 C C . TRP A 1 113 ? 32.051 11.297 -32.935 1.00 88.06 113 TRP A C 1
ATOM 960 O O . TRP A 1 113 ? 32.972 11.491 -32.154 1.00 88.06 113 TRP A O 1
ATOM 970 N N . GLU A 1 114 ? 30.868 11.865 -32.753 1.00 88.75 114 GLU A N 1
ATOM 971 C CA . GLU A 1 114 ? 30.590 12.859 -31.714 1.00 88.75 114 GLU A CA 1
ATOM 972 C C . GLU A 1 114 ? 30.208 12.194 -30.388 1.00 88.75 114 GLU A C 1
ATOM 974 O O . GLU A 1 114 ? 30.537 12.718 -29.321 1.00 88.75 114 GLU A O 1
ATOM 979 N N . ARG A 1 115 ? 29.523 11.037 -30.435 1.00 89.81 115 ARG A N 1
ATOM 980 C CA . ARG A 1 115 ? 29.051 10.345 -29.228 1.00 89.81 115 ARG A CA 1
ATOM 981 C C . ARG A 1 115 ? 29.971 9.208 -28.819 1.00 89.81 115 ARG A C 1
ATOM 983 O O . ARG A 1 115 ? 30.644 9.328 -27.798 1.00 89.81 115 ARG A O 1
ATOM 990 N N . VAL A 1 116 ? 30.072 8.154 -29.623 1.00 86.69 116 VAL A N 1
ATOM 991 C CA . VAL A 1 116 ? 30.805 6.938 -29.225 1.00 86.69 116 VAL A CA 1
ATOM 992 C C . VAL A 1 116 ? 32.302 7.218 -29.040 1.00 86.69 116 VAL A C 1
ATOM 994 O O . VAL A 1 116 ? 32.898 6.775 -28.062 1.00 86.69 116 VAL A O 1
ATOM 997 N N . SER A 1 117 ? 32.899 8.061 -29.891 1.00 84.44 117 SER A N 1
ATOM 998 C CA . SER A 1 117 ? 34.322 8.430 -29.801 1.00 84.44 117 SER A CA 1
ATOM 999 C C . SER A 1 117 ? 34.700 9.322 -28.608 1.00 84.44 117 SER A C 1
ATOM 1001 O O . SER A 1 117 ? 35.884 9.554 -28.339 1.00 84.44 117 SER A O 1
ATOM 1003 N N . SER A 1 118 ? 33.702 9.823 -27.873 1.00 84.44 118 SER A N 1
ATOM 1004 C CA . SER A 1 118 ? 33.929 10.520 -26.605 1.00 84.44 118 SER A CA 1
ATOM 1005 C C . SER A 1 118 ? 34.208 9.562 -25.442 1.00 84.44 118 SER A C 1
ATOM 1007 O O . SER A 1 118 ? 34.644 10.014 -24.384 1.00 84.44 118 SER A O 1
ATOM 1009 N N . ILE A 1 119 ? 33.966 8.256 -25.609 1.00 84.75 119 ILE A N 1
ATOM 1010 C CA . ILE A 1 119 ? 34.244 7.254 -24.580 1.00 84.75 119 ILE A CA 1
ATOM 1011 C C . ILE A 1 119 ? 35.767 7.029 -24.494 1.00 84.75 119 ILE A C 1
ATOM 1013 O O . ILE A 1 119 ? 36.380 6.782 -25.531 1.00 84.75 119 ILE A O 1
ATOM 1017 N N . PRO A 1 120 ? 36.389 7.089 -23.296 1.00 77.00 120 PRO A N 1
ATOM 1018 C CA . PRO A 1 120 ? 37.848 7.001 -23.151 1.00 77.00 120 PRO A CA 1
ATOM 1019 C C . PRO A 1 120 ? 38.488 5.759 -23.783 1.00 77.00 120 PRO A C 1
ATOM 1021 O O . PRO A 1 120 ? 39.571 5.853 -24.354 1.00 77.00 120 PRO A O 1
ATOM 1024 N N . ASP A 1 121 ? 37.796 4.620 -23.726 1.00 72.44 121 ASP A N 1
ATOM 1025 C CA . ASP A 1 121 ? 38.289 3.343 -24.252 1.00 72.44 121 ASP A CA 1
ATOM 1026 C C . ASP A 1 121 ? 38.139 3.216 -25.780 1.00 72.44 121 ASP A C 1
ATOM 1028 O O . ASP A 1 121 ? 38.630 2.255 -26.369 1.00 72.44 121 ASP A O 1
ATOM 1032 N N . PHE A 1 122 ? 37.489 4.181 -26.444 1.00 76.44 122 PHE A N 1
ATOM 1033 C CA . PHE A 1 122 ? 37.241 4.148 -27.884 1.00 76.44 122 PHE A CA 1
ATOM 1034 C C . PHE A 1 122 ? 38.375 4.821 -28.671 1.00 76.44 122 PHE A C 1
ATOM 1036 O O . PHE A 1 122 ? 38.561 6.043 -28.643 1.00 76.44 122 PHE A O 1
ATOM 1043 N N . GLN A 1 123 ? 39.109 4.043 -29.469 1.00 74.06 123 GLN A N 1
ATOM 1044 C CA . GLN A 1 123 ? 40.134 4.554 -30.378 1.00 74.06 123 GLN A CA 1
ATOM 1045 C C . GLN A 1 123 ? 39.472 5.242 -31.578 1.00 74.06 123 GLN A C 1
ATOM 1047 O O . GLN A 1 123 ? 39.253 4.622 -32.621 1.00 74.06 123 GLN A O 1
ATOM 1052 N N . ARG A 1 124 ? 39.199 6.550 -31.440 1.00 68.69 124 ARG A N 1
ATOM 1053 C CA . ARG A 1 124 ? 38.382 7.393 -32.344 1.00 68.69 124 ARG A CA 1
ATOM 1054 C C . ARG A 1 124 ? 38.404 7.033 -33.828 1.00 68.69 124 ARG A C 1
ATOM 1056 O O . ARG A 1 124 ? 37.351 6.957 -34.444 1.00 68.69 124 ARG A O 1
ATOM 1063 N N . THR A 1 125 ? 39.583 6.827 -34.413 1.00 70.44 125 THR A N 1
ATOM 1064 C CA . THR A 1 125 ? 39.707 6.512 -35.846 1.00 70.44 125 THR A CA 1
ATOM 1065 C C . THR A 1 125 ? 39.625 5.011 -36.138 1.00 70.44 125 THR A C 1
ATOM 1067 O O . THR A 1 125 ? 38.973 4.603 -37.097 1.00 70.44 125 THR A O 1
ATOM 1070 N N . ARG A 1 126 ? 40.292 4.172 -35.338 1.00 77.44 126 ARG A N 1
ATOM 1071 C CA . ARG A 1 126 ? 40.393 2.727 -35.589 1.00 77.44 126 ARG A CA 1
ATOM 1072 C C . ARG A 1 126 ? 39.057 2.037 -35.357 1.00 77.44 126 ARG A C 1
ATOM 1074 O O . ARG A 1 126 ? 38.592 1.313 -36.233 1.00 77.44 126 ARG A O 1
ATOM 1081 N N . ASP A 1 127 ? 38.455 2.286 -34.203 1.00 81.06 127 ASP A N 1
ATOM 1082 C CA . ASP A 1 127 ? 37.243 1.596 -33.771 1.00 81.06 127 ASP A CA 1
ATOM 1083 C C . ASP A 1 127 ? 36.033 2.072 -34.575 1.00 81.06 127 ASP A C 1
ATOM 1085 O O . ASP A 1 127 ? 35.165 1.272 -34.915 1.00 81.06 127 ASP A O 1
ATOM 1089 N N . LEU A 1 128 ? 36.026 3.337 -35.010 1.00 82.50 128 LEU A N 1
ATOM 1090 C CA . LEU A 1 128 ? 35.035 3.853 -35.953 1.00 82.50 128 LEU A CA 1
ATOM 1091 C C . LEU A 1 128 ? 35.132 3.155 -37.313 1.00 82.50 128 LEU A C 1
ATOM 1093 O O . LEU A 1 128 ? 34.125 2.661 -37.814 1.00 82.50 128 LEU A O 1
ATOM 1097 N N . ILE A 1 129 ? 36.326 3.077 -37.913 1.00 82.25 129 ILE A N 1
ATOM 1098 C CA . ILE A 1 129 ? 36.498 2.407 -39.212 1.00 82.25 129 ILE A CA 1
ATOM 1099 C C . ILE A 1 129 ? 36.173 0.916 -39.090 1.00 82.25 129 ILE A C 1
ATOM 1101 O O . ILE A 1 129 ? 35.522 0.372 -39.978 1.00 82.25 129 ILE A O 1
ATOM 1105 N N . TYR A 1 130 ? 36.578 0.269 -37.994 1.00 84.19 130 TYR A N 1
ATOM 1106 C CA . TYR A 1 130 ? 36.228 -1.121 -37.707 1.00 84.19 130 TYR A CA 1
ATOM 1107 C C . TYR A 1 130 ? 34.709 -1.314 -37.616 1.00 84.19 130 TYR A C 1
ATOM 1109 O O . TYR A 1 130 ? 34.171 -2.203 -38.269 1.00 84.19 130 TYR A O 1
ATOM 1117 N N . THR A 1 131 ? 34.011 -0.438 -36.889 1.00 85.19 131 THR A N 1
ATOM 1118 C CA . THR A 1 131 ? 32.544 -0.458 -36.775 1.00 85.19 131 THR A CA 1
ATOM 1119 C C . THR A 1 131 ? 31.885 -0.342 -38.140 1.00 85.19 131 THR A C 1
ATOM 1121 O O . THR A 1 131 ? 31.028 -1.148 -38.490 1.00 85.19 131 THR A O 1
ATOM 1124 N N . LEU A 1 132 ? 32.297 0.641 -38.940 1.00 88.50 132 LEU A N 1
ATOM 1125 C CA . LEU A 1 132 ? 31.738 0.850 -40.271 1.00 88.50 132 LEU A CA 1
ATOM 1126 C C . LEU A 1 132 ? 32.048 -0.322 -41.200 1.00 88.50 132 LEU A C 1
ATOM 1128 O O . LEU A 1 132 ? 31.181 -0.726 -41.964 1.00 88.50 132 LEU A O 1
ATOM 1132 N N . ALA A 1 133 ? 33.245 -0.906 -41.118 1.00 86.81 133 ALA A N 1
ATOM 1133 C CA . ALA A 1 133 ? 33.594 -2.101 -41.879 1.00 86.81 133 ALA A CA 1
ATOM 1134 C C . ALA A 1 133 ? 32.696 -3.282 -41.495 1.00 86.81 133 ALA A C 1
ATOM 1136 O O . ALA A 1 133 ? 32.186 -3.971 -42.373 1.00 86.81 133 ALA A O 1
ATOM 1137 N N . LEU A 1 134 ? 32.455 -3.476 -40.198 1.00 86.12 134 LEU A N 1
ATOM 1138 C CA . LEU A 1 134 ? 31.597 -4.532 -39.674 1.00 86.12 134 LEU A CA 1
ATOM 1139 C C . LEU A 1 134 ? 30.132 -4.340 -40.104 1.00 86.12 134 LEU A C 1
ATOM 1141 O O . LEU A 1 134 ? 29.486 -5.290 -40.539 1.00 86.12 134 LEU A O 1
ATOM 1145 N N . VAL A 1 135 ? 29.614 -3.109 -40.068 1.00 87.94 135 VAL A N 1
ATOM 1146 C CA . VAL A 1 135 ? 28.263 -2.803 -40.568 1.00 87.94 135 VAL A CA 1
ATOM 1147 C C . VAL A 1 135 ? 28.171 -2.968 -42.084 1.00 87.94 135 VAL A C 1
ATOM 1149 O O . VAL A 1 135 ? 27.234 -3.596 -42.568 1.00 87.94 135 VAL A O 1
ATOM 1152 N N . ALA A 1 136 ? 29.155 -2.481 -42.842 1.00 84.56 136 ALA A N 1
ATOM 1153 C CA . ALA A 1 136 ? 29.238 -2.693 -44.289 1.00 84.56 136 ALA A CA 1
ATOM 1154 C C . ALA A 1 136 ? 29.406 -4.174 -44.667 1.00 84.56 136 ALA A C 1
ATOM 1156 O O . ALA A 1 136 ? 29.069 -4.566 -45.783 1.00 84.56 136 ALA A O 1
ATOM 1157 N N . TYR A 1 137 ? 29.920 -4.992 -43.749 1.00 83.25 137 TYR A N 1
ATOM 1158 C CA . TYR A 1 137 ? 29.998 -6.432 -43.917 1.00 83.25 137 TYR A CA 1
ATOM 1159 C C . TYR A 1 137 ? 28.676 -7.131 -43.608 1.00 83.25 137 TYR A C 1
ATOM 1161 O O . TYR A 1 137 ? 28.389 -8.111 -44.272 1.00 83.25 137 TYR A O 1
ATOM 1169 N N . HIS A 1 138 ? 27.863 -6.668 -42.655 1.00 81.56 138 HIS A N 1
ATOM 1170 C CA . HIS A 1 138 ? 26.633 -7.373 -42.247 1.00 81.56 138 HIS A CA 1
ATOM 1171 C C . HIS A 1 138 ? 25.345 -6.845 -42.895 1.00 81.56 138 HIS A C 1
ATOM 1173 O O . HIS A 1 138 ? 24.417 -7.622 -43.116 1.00 81.56 138 HIS A O 1
ATOM 1179 N N . VAL A 1 139 ? 25.268 -5.548 -43.214 1.00 76.19 139 VAL A N 1
ATOM 1180 C CA . VAL A 1 139 ? 24.046 -4.914 -43.746 1.00 76.19 139 VAL A CA 1
ATOM 1181 C C . VAL A 1 139 ? 23.942 -5.067 -45.280 1.00 76.19 139 VAL A C 1
ATOM 1183 O O . VAL A 1 139 ? 22.971 -5.665 -45.744 1.00 76.19 139 VAL A O 1
ATOM 1186 N N . PRO A 1 140 ? 24.929 -4.635 -46.093 1.00 65.44 140 PRO A N 1
ATOM 1187 C CA . PRO A 1 140 ? 24.899 -4.775 -47.556 1.00 65.44 140 PRO A CA 1
ATOM 1188 C C . PRO A 1 140 ? 25.050 -6.199 -48.105 1.00 65.44 140 PRO A C 1
ATOM 1190 O O . PRO A 1 140 ? 24.555 -6.480 -49.190 1.00 65.44 140 PRO A O 1
ATOM 1193 N N . THR A 1 141 ? 25.760 -7.106 -47.426 1.00 56.22 141 THR A N 1
ATOM 1194 C CA . THR A 1 141 ? 26.167 -8.412 -48.005 1.00 56.22 141 THR A CA 1
ATOM 1195 C C . THR A 1 141 ? 25.022 -9.385 -48.264 1.00 56.22 141 THR A C 1
ATOM 1197 O O . THR A 1 141 ? 25.224 -10.392 -48.945 1.00 56.22 141 THR A O 1
ATOM 1200 N N . ARG A 1 142 ? 23.810 -9.090 -47.781 1.00 54.41 142 ARG A N 1
ATOM 1201 C CA . ARG A 1 142 ? 22.604 -9.848 -48.136 1.00 54.41 142 ARG A CA 1
ATOM 1202 C C . ARG A 1 142 ? 22.117 -9.553 -49.562 1.00 54.41 142 ARG A C 1
ATOM 1204 O O . ARG A 1 142 ? 21.357 -10.350 -50.105 1.00 54.41 142 ARG A O 1
ATOM 1211 N N . GLU A 1 143 ? 22.595 -8.481 -50.202 1.00 54.44 143 GLU A N 1
ATOM 1212 C CA . GLU A 1 143 ? 22.158 -8.045 -51.531 1.00 54.44 143 GLU A CA 1
ATOM 1213 C C . GLU A 1 143 ? 23.343 -7.808 -52.486 1.00 54.44 143 GLU A C 1
ATOM 1215 O O . GLU A 1 143 ? 24.377 -7.252 -52.129 1.00 54.44 143 GLU A O 1
ATOM 1220 N N . LYS A 1 144 ? 23.205 -8.212 -53.758 1.00 56.75 144 LYS A N 1
ATOM 1221 C CA . LYS A 1 144 ? 24.264 -8.015 -54.776 1.00 56.75 144 LYS A CA 1
ATOM 1222 C C . LYS A 1 144 ? 24.466 -6.541 -55.168 1.00 56.75 144 LYS A C 1
ATOM 1224 O O . LYS A 1 144 ? 25.480 -6.221 -55.786 1.00 56.75 144 LYS A O 1
ATOM 1229 N N . LYS A 1 145 ? 23.500 -5.667 -54.867 1.00 69.38 145 LYS A N 1
ATOM 1230 C CA . LYS A 1 145 ? 23.535 -4.216 -55.096 1.00 69.38 145 LYS A CA 1
ATOM 1231 C C . LYS A 1 145 ? 22.808 -3.531 -53.943 1.00 69.38 145 LYS A C 1
ATOM 1233 O O . LYS A 1 145 ? 21.636 -3.811 -53.746 1.00 69.38 145 LYS A O 1
ATOM 1238 N N . PHE A 1 146 ? 23.501 -2.647 -53.234 1.00 82.56 146 PHE A N 1
ATOM 1239 C CA . PHE A 1 146 ? 22.925 -1.797 -52.195 1.00 82.56 146 PHE A CA 1
ATOM 1240 C C . PHE A 1 146 ? 22.607 -0.429 -52.809 1.00 82.56 146 PHE A C 1
ATOM 1242 O O . PHE A 1 146 ? 23.494 0.162 -53.428 1.00 82.56 146 PHE A O 1
ATOM 1249 N N . ASP A 1 147 ? 21.358 0.028 -52.691 1.00 86.75 147 ASP A N 1
ATOM 1250 C CA . ASP A 1 147 ? 20.840 1.274 -53.283 1.00 86.75 147 ASP A CA 1
ATOM 1251 C C . ASP A 1 147 ? 20.187 2.216 -52.253 1.00 86.75 147 ASP A C 1
ATOM 1253 O O . ASP A 1 147 ? 19.384 3.084 -52.598 1.00 86.75 147 ASP A O 1
ATOM 1257 N N . ASP A 1 148 ? 20.544 2.041 -50.981 1.00 91.56 148 ASP A N 1
ATOM 1258 C CA . ASP A 1 148 ? 19.946 2.721 -49.832 1.00 91.56 148 ASP A CA 1
ATOM 1259 C C . ASP A 1 148 ? 21.018 3.443 -48.991 1.00 91.56 148 ASP A C 1
ATOM 1261 O O . ASP A 1 148 ? 22.192 3.484 -49.364 1.00 91.56 148 ASP A O 1
ATOM 1265 N N . LEU A 1 149 ? 20.638 4.023 -47.850 1.00 93.56 149 LEU A N 1
ATOM 1266 C CA . LEU A 1 149 ? 21.587 4.494 -46.835 1.00 93.56 149 LEU A CA 1
ATOM 1267 C C . LEU A 1 149 ? 21.498 3.636 -45.575 1.00 93.56 149 LEU A C 1
ATOM 1269 O O . LEU A 1 149 ? 20.420 3.222 -45.165 1.00 93.56 149 LEU A O 1
ATOM 1273 N N . ILE A 1 150 ? 22.642 3.407 -44.932 1.00 93.56 150 ILE A N 1
ATOM 1274 C CA . ILE A 1 150 ? 22.719 2.704 -43.648 1.00 93.56 150 ILE A CA 1
ATOM 1275 C C . ILE A 1 150 ? 22.560 3.717 -42.508 1.00 93.56 150 ILE A C 1
ATOM 1277 O O . ILE A 1 150 ? 23.419 4.588 -42.324 1.00 93.56 150 ILE A O 1
ATOM 1281 N N . LEU A 1 151 ? 21.481 3.598 -41.735 1.00 95.44 151 LEU A N 1
ATOM 1282 C CA . LEU A 1 151 ? 21.194 4.395 -40.543 1.00 95.44 151 LEU A CA 1
ATOM 1283 C C . LEU A 1 151 ? 21.608 3.656 -39.257 1.00 95.44 151 LEU A C 1
ATOM 1285 O O . LEU A 1 151 ? 21.770 2.436 -39.266 1.00 95.44 151 LEU A O 1
ATOM 1289 N N . PRO A 1 152 ? 21.720 4.362 -38.113 1.00 95.19 152 PRO A N 1
ATOM 1290 C CA . PRO A 1 152 ? 21.943 3.731 -36.808 1.00 95.19 152 PRO A CA 1
ATOM 1291 C C . PRO A 1 152 ? 20.908 2.655 -36.472 1.00 95.19 152 PRO A C 1
ATOM 1293 O O . PRO A 1 152 ? 21.268 1.595 -35.968 1.00 95.19 152 PRO A O 1
ATOM 1296 N N . GLY A 1 153 ? 19.636 2.899 -36.803 1.00 94.06 153 GLY A N 1
ATOM 1297 C CA . GLY A 1 153 ? 18.558 1.934 -36.594 1.00 94.06 153 GLY A CA 1
ATOM 1298 C C . GLY A 1 153 ? 18.682 0.637 -37.408 1.00 94.06 153 GLY A C 1
ATOM 1299 O O . GLY A 1 153 ? 18.006 -0.334 -37.082 1.00 94.06 153 GLY A O 1
ATOM 1300 N N . ASP A 1 154 ? 19.537 0.586 -38.438 1.00 92.62 154 ASP A N 1
ATOM 1301 C CA . ASP A 1 154 ? 19.781 -0.630 -39.235 1.00 92.62 154 ASP A CA 1
ATOM 1302 C C . ASP A 1 154 ? 20.791 -1.590 -38.582 1.00 92.62 154 ASP A C 1
ATOM 1304 O O . ASP A 1 154 ? 20.975 -2.715 -39.051 1.00 92.62 154 ASP A O 1
ATOM 1308 N N . VAL A 1 155 ? 21.463 -1.170 -37.505 1.00 92.38 155 VAL A N 1
ATOM 1309 C CA . VAL A 1 155 ? 22.457 -2.000 -36.820 1.00 92.38 155 VAL A CA 1
ATOM 1310 C C . VAL A 1 155 ? 21.751 -3.064 -35.983 1.00 92.38 155 VAL A C 1
ATOM 1312 O O . VAL A 1 155 ? 21.040 -2.761 -35.024 1.00 92.38 155 VAL A O 1
ATOM 1315 N N . ASP A 1 156 ? 21.980 -4.335 -36.306 1.00 91.56 156 ASP A N 1
ATOM 1316 C CA . ASP A 1 156 ? 21.475 -5.464 -35.525 1.00 91.56 156 ASP A CA 1
ATOM 1317 C C . ASP A 1 156 ? 22.358 -5.733 -34.297 1.00 91.56 156 ASP A C 1
ATOM 1319 O O . ASP A 1 156 ? 23.211 -6.617 -34.285 1.00 91.56 156 ASP A O 1
ATOM 1323 N N . LEU A 1 157 ? 22.121 -4.977 -33.227 1.00 94.19 157 LEU A N 1
ATOM 1324 C CA . LEU A 1 157 ? 22.818 -5.082 -31.945 1.00 94.19 157 LEU A CA 1
ATOM 1325 C C . LEU A 1 157 ? 22.638 -6.452 -31.266 1.00 94.19 157 LEU A C 1
ATOM 1327 O O . LEU A 1 157 ? 23.355 -6.760 -30.317 1.00 94.19 157 LEU A O 1
ATOM 1331 N N . GLY A 1 158 ? 21.722 -7.296 -31.756 1.00 91.00 158 GLY A N 1
ATOM 1332 C CA . GLY A 1 158 ? 21.571 -8.676 -31.304 1.00 91.00 158 GLY A CA 1
ATOM 1333 C C . GLY A 1 158 ? 22.686 -9.610 -31.785 1.00 91.00 158 GLY A C 1
ATOM 1334 O O . GLY A 1 158 ? 22.932 -10.625 -31.127 1.00 91.00 158 GLY A O 1
ATOM 1335 N N . GLN A 1 159 ? 23.379 -9.276 -32.882 1.00 91.19 159 GLN A N 1
ATOM 1336 C CA . GLN A 1 159 ? 24.498 -10.074 -33.392 1.00 91.19 159 GLN A CA 1
ATOM 1337 C C . GLN A 1 159 ? 25.715 -9.961 -32.484 1.00 91.19 159 GLN A C 1
ATOM 1339 O O . GLN A 1 159 ? 26.038 -8.885 -31.983 1.00 91.19 159 GLN A O 1
ATOM 1344 N N . ASP A 1 160 ? 26.429 -11.069 -32.307 1.00 90.19 160 ASP A N 1
ATOM 1345 C CA . ASP A 1 160 ? 27.510 -11.153 -31.326 1.00 90.19 160 ASP A CA 1
ATOM 1346 C C . ASP A 1 160 ? 28.660 -10.180 -31.588 1.00 90.19 160 ASP A C 1
ATOM 1348 O O . ASP A 1 160 ? 29.216 -9.653 -30.625 1.00 90.19 160 ASP A O 1
ATOM 1352 N N . ASP A 1 161 ? 28.993 -9.896 -32.851 1.00 87.88 161 ASP A N 1
ATOM 1353 C CA . ASP A 1 161 ? 30.052 -8.937 -33.179 1.00 87.88 161 ASP A CA 1
ATOM 1354 C C . ASP A 1 161 ? 29.686 -7.523 -32.701 1.00 87.88 161 ASP A C 1
ATOM 1356 O O . ASP A 1 161 ? 30.469 -6.885 -31.994 1.00 87.88 161 ASP A O 1
ATOM 1360 N N . PHE A 1 162 ? 28.473 -7.050 -33.018 1.00 90.94 162 PHE A N 1
ATOM 1361 C CA . PHE A 1 162 ? 27.986 -5.734 -32.589 1.00 90.94 162 PHE A CA 1
ATOM 1362 C C . PHE A 1 162 ? 27.752 -5.677 -31.085 1.00 90.94 162 PHE A C 1
ATOM 1364 O O . PHE A 1 162 ? 28.153 -4.711 -30.441 1.00 90.94 162 PHE A O 1
ATOM 1371 N N . LYS A 1 163 ? 27.158 -6.726 -30.514 1.00 92.00 163 LYS A N 1
ATOM 1372 C CA . LYS A 1 163 ? 26.891 -6.838 -29.080 1.00 92.00 163 LYS A CA 1
ATOM 1373 C C . LYS A 1 163 ? 28.176 -6.747 -28.270 1.00 92.00 163 LYS A C 1
ATOM 1375 O O . LYS A 1 163 ? 28.260 -5.920 -27.368 1.00 92.00 163 LYS A O 1
ATOM 1380 N N . LYS A 1 164 ? 29.196 -7.550 -28.600 1.00 88.25 164 LYS A N 1
ATOM 1381 C CA . LYS A 1 164 ? 30.498 -7.533 -27.906 1.00 88.25 164 LYS A CA 1
ATOM 1382 C C . LYS A 1 164 ? 31.194 -6.188 -28.066 1.00 88.25 164 LYS A C 1
ATOM 1384 O O . LYS A 1 164 ? 31.738 -5.667 -27.095 1.00 88.25 164 LYS A O 1
ATOM 1389 N N . PHE A 1 165 ? 31.162 -5.627 -29.274 1.00 87.94 165 PHE A N 1
ATOM 1390 C CA . PHE A 1 165 ? 31.808 -4.355 -29.563 1.00 87.94 165 PHE A CA 1
ATOM 1391 C C . PHE A 1 165 ? 31.151 -3.193 -28.806 1.00 87.94 165 PHE A C 1
ATOM 1393 O O . PHE A 1 165 ? 31.808 -2.561 -27.988 1.00 87.94 165 PHE A O 1
ATOM 1400 N N . PHE A 1 166 ? 29.849 -2.960 -28.988 1.00 90.62 166 PHE A N 1
ATOM 1401 C CA . PHE A 1 166 ? 29.116 -1.833 -28.393 1.00 90.62 166 PHE A CA 1
ATOM 1402 C C . PHE A 1 166 ? 28.771 -1.999 -26.903 1.00 90.62 166 PHE A C 1
ATOM 1404 O O . PHE A 1 166 ? 28.017 -1.195 -26.353 1.00 90.62 166 PHE A O 1
ATOM 1411 N N . THR A 1 167 ? 29.317 -3.023 -26.247 1.00 91.38 167 THR A N 1
ATOM 1412 C CA . THR A 1 167 ? 29.276 -3.184 -24.790 1.00 91.38 167 THR A CA 1
ATOM 1413 C C . THR A 1 167 ? 30.702 -3.195 -24.244 1.00 91.38 167 THR A C 1
ATOM 1415 O O . THR A 1 167 ? 31.289 -2.135 -24.049 1.00 91.38 167 THR A O 1
ATOM 1418 N N . ALA A 1 168 ? 31.303 -4.366 -24.038 1.00 86.75 168 ALA A N 1
ATOM 1419 C CA . ALA A 1 168 ? 32.647 -4.511 -23.488 1.00 86.75 168 ALA A CA 1
ATOM 1420 C C . ALA A 1 168 ? 33.728 -3.844 -24.358 1.00 86.75 168 ALA A C 1
ATOM 1422 O O . ALA A 1 168 ? 34.651 -3.247 -23.813 1.00 86.75 168 ALA A O 1
ATOM 1423 N N . GLY A 1 169 ? 33.602 -3.903 -25.689 1.00 82.12 169 GLY A N 1
ATOM 1424 C CA . GLY A 1 169 ? 34.580 -3.329 -26.619 1.00 82.12 169 GLY A CA 1
ATOM 1425 C C . GLY A 1 169 ? 34.705 -1.804 -26.548 1.00 82.12 169 GLY A C 1
ATOM 1426 O O . GLY A 1 169 ? 35.782 -1.281 -26.801 1.00 82.12 169 GLY A O 1
ATOM 1427 N N . VAL A 1 170 ? 33.641 -1.104 -26.147 1.00 84.69 170 VAL A N 1
ATOM 1428 C CA . VAL A 1 170 ? 33.642 0.351 -25.916 1.00 84.69 170 VAL A CA 1
ATOM 1429 C C . VAL A 1 170 ? 33.682 0.709 -24.426 1.00 84.69 170 VAL A C 1
ATOM 1431 O O . VAL A 1 170 ? 33.309 1.817 -24.055 1.00 84.69 170 VAL A O 1
ATOM 1434 N N . GLY A 1 171 ? 34.059 -0.222 -23.541 1.00 83.44 171 GLY A N 1
ATOM 1435 C CA . GLY A 1 171 ? 34.122 0.041 -22.096 1.00 83.44 171 GLY A CA 1
ATOM 1436 C C . GLY A 1 171 ? 32.753 0.238 -21.427 1.00 83.44 171 GLY A C 1
ATOM 1437 O O . GLY A 1 171 ? 32.644 0.873 -20.380 1.00 83.44 171 GLY A O 1
ATOM 1438 N N . ARG A 1 172 ? 31.672 -0.288 -22.020 1.00 88.88 172 ARG A N 1
ATOM 1439 C CA . ARG A 1 172 ? 30.282 -0.201 -21.525 1.00 88.88 172 ARG A CA 1
ATOM 1440 C C . ARG A 1 172 ? 29.636 -1.581 -21.316 1.00 88.88 172 ARG A C 1
ATOM 1442 O O . ARG A 1 172 ? 28.549 -1.832 -21.835 1.00 88.88 172 ARG A O 1
ATOM 1449 N N . PRO A 1 173 ? 30.236 -2.497 -20.532 1.00 89.50 173 PRO A N 1
ATOM 1450 C CA . PRO A 1 173 ? 29.654 -3.824 -20.296 1.00 89.50 173 PRO A CA 1
ATOM 1451 C C . PRO A 1 173 ? 28.253 -3.764 -19.657 1.00 89.50 173 PRO A C 1
ATOM 1453 O O . PRO A 1 173 ? 27.406 -4.597 -19.957 1.00 89.50 173 PRO A O 1
ATOM 1456 N N . HIS A 1 174 ? 27.969 -2.737 -18.850 1.00 89.44 174 HIS A N 1
ATOM 1457 C CA . HIS A 1 174 ? 26.670 -2.536 -18.193 1.00 89.44 174 HIS A CA 1
ATOM 1458 C C . HIS A 1 174 ? 25.518 -2.176 -19.144 1.00 89.44 174 HIS A C 1
ATOM 1460 O O . HIS A 1 174 ? 24.378 -2.101 -18.708 1.00 89.44 174 HIS A O 1
ATOM 1466 N N . PHE A 1 175 ? 25.793 -1.940 -20.431 1.00 93.19 175 PHE A N 1
ATOM 1467 C CA . PHE A 1 175 ? 24.755 -1.704 -21.439 1.00 93.19 175 PHE A CA 1
ATOM 1468 C C . PHE A 1 175 ? 24.246 -3.013 -22.071 1.00 93.19 175 PHE A C 1
ATOM 1470 O O . PHE A 1 175 ? 23.245 -3.003 -22.784 1.00 93.19 175 PHE A O 1
ATOM 1477 N N . LEU A 1 176 ? 24.887 -4.153 -21.781 1.00 93.62 176 LEU A N 1
ATOM 1478 C CA . LEU A 1 176 ? 24.475 -5.466 -22.284 1.00 93.62 176 LEU A CA 1
ATOM 1479 C C . LEU A 1 176 ? 23.014 -5.835 -21.945 1.00 93.62 176 LEU A C 1
ATOM 1481 O O . LEU A 1 176 ? 22.320 -6.280 -22.861 1.00 93.62 176 LEU A O 1
ATOM 1485 N N . PRO A 1 177 ? 22.494 -5.596 -20.720 1.00 92.25 177 PRO A N 1
ATOM 1486 C CA . PRO A 1 177 ? 21.097 -5.898 -20.396 1.00 92.25 177 PRO A CA 1
ATOM 1487 C C . PRO A 1 177 ? 20.085 -5.169 -21.288 1.00 92.25 177 PRO A C 1
ATOM 1489 O O . PRO A 1 177 ? 19.026 -5.715 -21.583 1.00 92.25 177 PRO A O 1
ATOM 1492 N N . ILE A 1 178 ? 20.423 -3.972 -21.781 1.00 95.62 178 ILE A N 1
ATOM 1493 C CA . ILE A 1 178 ? 19.572 -3.212 -22.705 1.00 95.62 178 ILE A CA 1
ATOM 1494 C C . ILE A 1 178 ? 19.416 -3.984 -24.024 1.00 95.62 178 ILE A C 1
ATOM 1496 O O . ILE A 1 178 ? 18.320 -4.087 -24.567 1.00 95.62 178 ILE A O 1
ATOM 1500 N N . ILE A 1 179 ? 20.500 -4.577 -24.531 1.00 95.94 179 ILE A N 1
ATOM 1501 C CA . ILE A 1 179 ? 20.458 -5.403 -25.744 1.00 95.94 179 ILE A CA 1
ATOM 1502 C C . ILE A 1 179 ? 19.684 -6.699 -25.489 1.00 95.94 179 ILE A C 1
ATOM 1504 O O . ILE A 1 179 ? 18.843 -7.091 -26.298 1.00 95.94 179 ILE A O 1
ATOM 1508 N N . GLU A 1 180 ? 19.987 -7.379 -24.383 1.00 93.25 180 GLU A N 1
ATOM 1509 C CA . GLU A 1 180 ? 19.415 -8.689 -24.069 1.00 93.25 180 GLU A CA 1
ATOM 1510 C C . GLU A 1 180 ? 17.925 -8.625 -23.736 1.00 93.25 180 GLU A C 1
ATOM 1512 O O . GLU A 1 180 ? 17.207 -9.576 -24.035 1.00 93.25 180 GLU A O 1
ATOM 1517 N N . HIS A 1 181 ? 17.457 -7.526 -23.144 1.00 91.50 181 HIS A N 1
ATOM 1518 C CA . HIS A 1 181 ? 16.063 -7.328 -22.765 1.00 91.50 181 HIS A CA 1
ATOM 1519 C C . HIS A 1 181 ? 15.346 -6.351 -23.703 1.00 91.50 181 HIS A C 1
ATOM 1521 O O . HIS A 1 181 ? 14.518 -6.764 -24.515 1.00 91.50 181 HIS A O 1
ATOM 1527 N N . ASP A 1 182 ? 15.681 -5.063 -23.625 1.00 95.75 182 ASP A N 1
ATOM 1528 C CA . ASP A 1 182 ? 14.890 -3.991 -24.232 1.00 95.75 182 ASP A CA 1
ATOM 1529 C C . ASP A 1 182 ? 14.889 -4.037 -25.764 1.00 95.75 182 ASP A C 1
ATOM 1531 O O . ASP A 1 182 ? 13.837 -3.914 -26.391 1.00 95.75 182 ASP A O 1
ATOM 1535 N N . LEU A 1 183 ? 16.041 -4.269 -26.397 1.00 96.69 183 LEU A N 1
ATOM 1536 C CA . LEU A 1 183 ? 16.105 -4.362 -27.860 1.00 96.69 183 LEU A CA 1
ATOM 1537 C C . LEU A 1 183 ? 15.455 -5.642 -28.399 1.00 96.69 183 LEU A C 1
ATOM 1539 O O . LEU A 1 183 ? 15.007 -5.654 -29.548 1.00 96.69 183 LEU A O 1
ATOM 1543 N N . ARG A 1 184 ? 15.374 -6.711 -27.594 1.00 95.94 184 ARG A N 1
ATOM 1544 C CA . ARG A 1 184 ? 14.594 -7.906 -27.942 1.00 95.94 184 ARG A CA 1
ATOM 1545 C C . ARG A 1 184 ? 13.100 -7.583 -27.931 1.00 95.94 184 ARG A C 1
ATOM 1547 O O . ARG A 1 184 ? 12.442 -7.844 -28.932 1.00 95.94 184 ARG A O 1
ATOM 1554 N N . VAL A 1 185 ? 12.607 -6.936 -26.870 1.00 95.50 185 VAL A N 1
ATOM 1555 C CA . VAL A 1 185 ? 11.208 -6.478 -26.768 1.00 95.50 185 VAL A CA 1
ATOM 1556 C C . VAL A 1 185 ? 10.855 -5.535 -27.920 1.00 95.50 185 VAL A C 1
ATOM 1558 O O . VAL A 1 185 ? 9.866 -5.751 -28.613 1.00 95.50 185 VAL A O 1
ATOM 1561 N N . ALA A 1 186 ? 11.698 -4.536 -28.204 1.00 97.56 186 ALA A N 1
ATOM 1562 C CA . ALA A 1 186 ? 11.483 -3.611 -29.318 1.00 97.56 186 ALA A CA 1
ATOM 1563 C C . ALA A 1 186 ? 11.352 -4.339 -30.667 1.00 97.56 186 ALA A C 1
ATOM 1565 O O . ALA A 1 186 ? 10.558 -3.943 -31.516 1.00 97.56 186 ALA A O 1
ATOM 1566 N N . ARG A 1 187 ? 12.104 -5.426 -30.863 1.00 96.56 187 ARG A N 1
ATOM 1567 C CA . ARG A 1 187 ? 12.044 -6.228 -32.087 1.00 96.56 187 ARG A CA 1
ATOM 1568 C C . ARG A 1 187 ? 10.794 -7.089 -32.204 1.00 96.56 187 ARG A C 1
ATOM 1570 O O . ARG A 1 187 ? 10.321 -7.300 -33.316 1.00 96.56 187 ARG A O 1
ATOM 1577 N N . GLU A 1 188 ? 10.282 -7.589 -31.085 1.00 96.94 188 GLU A N 1
ATOM 1578 C CA . GLU A 1 188 ? 9.025 -8.340 -31.042 1.00 96.94 188 GLU A CA 1
ATOM 1579 C C . GLU A 1 188 ? 7.818 -7.450 -31.384 1.00 96.94 188 GLU A C 1
ATOM 1581 O O . GLU A 1 188 ? 6.844 -7.948 -31.945 1.00 96.94 188 GLU A O 1
ATOM 1586 N N . LEU A 1 189 ? 7.902 -6.139 -31.113 1.00 96.88 189 LEU A N 1
ATOM 1587 C CA . LEU A 1 189 ? 6.858 -5.165 -31.447 1.00 96.88 189 LEU A CA 1
ATOM 1588 C C . LEU A 1 189 ? 6.803 -4.850 -32.952 1.00 96.88 189 LEU A C 1
ATOM 1590 O O . LEU A 1 189 ? 5.780 -5.089 -33.591 1.00 96.88 189 LEU A O 1
ATOM 1594 N N . SER A 1 190 ? 7.875 -4.295 -33.536 1.00 97.19 190 SER A N 1
ATOM 1595 C CA . SER A 1 190 ? 8.000 -4.103 -34.994 1.00 97.19 190 SER A CA 1
ATOM 1596 C C . SER A 1 190 ? 9.412 -3.671 -35.428 1.00 97.19 190 SER A C 1
ATOM 1598 O O . SER A 1 190 ? 10.259 -3.323 -34.604 1.00 97.19 190 SER A O 1
ATOM 1600 N N . ASP A 1 191 ? 9.660 -3.618 -36.745 1.00 96.25 191 ASP A N 1
ATOM 1601 C CA . ASP A 1 191 ? 10.895 -3.039 -37.303 1.00 96.25 191 ASP A CA 1
ATOM 1602 C C . ASP A 1 191 ? 11.061 -1.555 -36.921 1.00 96.25 191 ASP A C 1
ATOM 1604 O O . ASP A 1 191 ? 12.152 -1.132 -36.544 1.00 96.25 191 ASP A O 1
ATOM 1608 N N . HIS A 1 192 ? 9.980 -0.762 -36.940 1.00 97.94 192 HIS A N 1
ATOM 1609 C CA . HIS A 1 192 ? 10.012 0.651 -36.533 1.00 97.94 192 HIS A CA 1
ATOM 1610 C C . HIS A 1 192 ? 10.468 0.818 -35.081 1.00 97.94 192 HIS A C 1
ATOM 1612 O O . HIS A 1 192 ? 11.356 1.628 -34.817 1.00 97.94 192 HIS A O 1
ATOM 1618 N N . HIS A 1 193 ? 9.922 0.013 -34.164 1.00 98.44 193 HIS A N 1
ATOM 1619 C CA . HIS A 1 193 ? 10.316 -0.005 -32.752 1.00 98.44 193 HIS A CA 1
ATOM 1620 C C . HIS A 1 193 ? 11.794 -0.357 -32.595 1.00 98.44 193 HIS A C 1
ATOM 1622 O O . HIS A 1 193 ? 12.544 0.366 -31.937 1.00 98.44 193 HIS A O 1
ATOM 1628 N N . TYR A 1 194 ? 12.243 -1.429 -33.252 1.00 98.06 194 TYR A N 1
ATOM 1629 C CA . TYR A 1 194 ? 13.642 -1.825 -33.190 1.00 98.06 194 TYR A CA 1
ATOM 1630 C C . TYR A 1 194 ? 14.585 -0.723 -33.694 1.00 98.06 194 TYR A C 1
ATOM 1632 O O . TYR A 1 194 ? 15.574 -0.417 -33.029 1.00 98.06 194 TYR A O 1
ATOM 1640 N N . ARG A 1 195 ? 14.275 -0.081 -34.828 1.00 97.69 195 ARG A N 1
ATOM 1641 C CA . ARG A 1 195 ? 15.112 0.990 -35.398 1.00 97.69 195 ARG A CA 1
ATOM 1642 C C . ARG A 1 195 ? 15.235 2.191 -34.462 1.00 97.69 195 ARG A C 1
ATOM 1644 O O . ARG A 1 195 ? 16.331 2.734 -34.325 1.00 97.69 195 ARG A O 1
ATOM 1651 N N . VAL A 1 196 ? 14.141 2.592 -33.808 1.00 98.44 196 VAL A N 1
ATOM 1652 C CA . VAL A 1 196 ? 14.151 3.667 -32.799 1.00 98.44 196 VAL A CA 1
ATOM 1653 C C . VAL A 1 196 ? 15.018 3.270 -31.606 1.00 98.44 196 VAL A C 1
ATOM 1655 O O . VAL A 1 196 ? 15.919 4.023 -31.233 1.00 98.44 196 VAL A O 1
ATOM 1658 N N . ALA A 1 197 ? 14.808 2.073 -31.050 1.00 98.31 197 ALA A N 1
ATOM 1659 C CA . ALA A 1 197 ? 15.572 1.579 -29.906 1.00 98.31 197 ALA A CA 1
ATOM 1660 C C . ALA A 1 197 ? 17.073 1.454 -30.220 1.00 98.31 197 ALA A C 1
ATOM 1662 O O . ALA A 1 197 ? 17.903 1.929 -29.451 1.00 98.31 197 ALA A O 1
ATOM 1663 N N . ALA A 1 198 ? 17.439 0.877 -31.366 1.00 97.75 198 ALA A N 1
ATOM 1664 C CA . ALA A 1 198 ? 18.831 0.717 -31.782 1.00 97.75 198 ALA A CA 1
ATOM 1665 C C . ALA A 1 198 ? 19.521 2.065 -32.042 1.00 97.75 198 ALA A C 1
ATOM 1667 O O . ALA A 1 198 ? 20.650 2.281 -31.594 1.00 97.75 198 ALA A O 1
ATOM 1668 N N . GLY A 1 199 ? 18.826 3.001 -32.698 1.00 97.44 199 GLY A N 1
ATOM 1669 C CA . GLY A 1 199 ? 19.326 4.358 -32.903 1.00 97.44 199 GLY A CA 1
ATOM 1670 C C . GLY A 1 199 ? 19.575 5.086 -31.582 1.00 97.44 199 GLY A C 1
ATOM 1671 O O . GLY A 1 199 ? 20.665 5.618 -31.367 1.00 97.44 199 GLY A O 1
ATOM 1672 N N . LEU A 1 200 ? 18.603 5.052 -30.665 1.00 98.00 200 LEU A N 1
ATOM 1673 C CA . LEU A 1 200 ? 18.731 5.656 -29.337 1.00 98.00 200 LEU A CA 1
ATOM 1674 C C . LEU A 1 200 ? 19.791 4.972 -28.471 1.00 98.00 200 LEU A C 1
ATOM 1676 O O . LEU A 1 200 ? 20.500 5.665 -27.742 1.00 98.00 200 LEU A O 1
ATOM 1680 N N . TYR A 1 201 ? 19.946 3.648 -28.560 1.00 97.69 201 TYR A N 1
ATOM 1681 C CA . TYR A 1 201 ? 21.004 2.910 -27.865 1.00 97.69 201 TYR A CA 1
ATOM 1682 C C . TYR A 1 201 ? 22.380 3.436 -28.274 1.00 97.69 201 TYR A C 1
ATOM 1684 O O . TYR A 1 201 ? 23.153 3.872 -27.421 1.00 97.69 201 TYR A O 1
ATOM 1692 N N . LEU A 1 202 ? 22.657 3.479 -29.582 1.00 95.75 202 LEU A N 1
ATOM 1693 C CA . LEU A 1 202 ? 23.929 3.978 -30.109 1.00 95.75 202 LEU A CA 1
ATOM 1694 C C . LEU A 1 202 ? 24.153 5.450 -29.758 1.00 95.75 202 LEU A C 1
ATOM 1696 O O . LEU A 1 202 ? 25.269 5.841 -29.430 1.00 95.75 202 LEU A O 1
ATOM 1700 N N . TYR A 1 203 ? 23.094 6.258 -29.782 1.00 96.50 203 TYR A N 1
ATOM 1701 C CA . TYR A 1 203 ? 23.175 7.662 -29.393 1.00 96.50 203 TYR A CA 1
ATOM 1702 C C . TYR A 1 203 ? 23.467 7.856 -27.898 1.00 96.50 203 TYR A C 1
ATOM 1704 O O . TYR A 1 203 ? 24.150 8.805 -27.516 1.00 96.50 203 TYR A O 1
ATOM 1712 N N . SER A 1 204 ? 22.994 6.933 -27.057 1.00 96.06 204 SER A N 1
ATOM 1713 C CA . SER A 1 204 ? 23.204 6.945 -25.604 1.00 96.06 204 SER A CA 1
ATOM 1714 C C . SER A 1 204 ? 24.605 6.474 -25.193 1.00 96.06 204 SER A C 1
ATOM 1716 O O . SER A 1 204 ? 25.013 6.688 -24.049 1.00 96.06 204 SER A O 1
ATOM 1718 N N . LEU A 1 205 ? 25.377 5.873 -26.109 1.00 93.00 205 LEU A N 1
ATOM 1719 C CA . LEU A 1 205 ? 26.794 5.555 -25.912 1.00 93.00 205 LEU A CA 1
ATOM 1720 C C . LEU A 1 205 ? 27.639 6.837 -25.963 1.00 93.00 205 LEU A C 1
ATOM 1722 O O . LEU A 1 205 ? 28.297 7.147 -26.955 1.00 93.00 205 LEU A O 1
ATOM 1726 N N . PHE A 1 206 ? 27.614 7.591 -24.866 1.00 89.62 206 PHE A N 1
ATOM 1727 C CA . PHE A 1 206 ? 28.314 8.862 -24.721 1.00 89.62 206 PHE A CA 1
ATOM 1728 C C . PHE A 1 206 ? 29.252 8.849 -23.510 1.00 89.62 206 PHE A C 1
ATOM 1730 O O . PHE A 1 206 ? 28.879 8.404 -22.424 1.00 89.62 206 PHE A O 1
ATOM 1737 N N . GLY A 1 207 ? 30.479 9.343 -23.691 1.00 80.75 207 GLY A N 1
ATOM 1738 C CA . GLY A 1 207 ? 31.526 9.410 -22.669 1.00 80.75 207 GLY A CA 1
ATOM 1739 C C . GLY A 1 207 ? 31.269 10.437 -21.564 1.00 80.75 207 GLY A C 1
ATOM 1740 O O . GLY A 1 207 ? 31.832 10.306 -20.482 1.00 80.75 207 GLY A O 1
ATOM 1741 N N . GLY A 1 208 ? 30.411 11.430 -21.817 1.00 81.75 208 GLY A N 1
ATOM 1742 C CA . GLY A 1 208 ? 29.986 12.424 -20.829 1.00 81.75 208 GLY A CA 1
ATOM 1743 C C . GLY A 1 208 ? 28.625 12.119 -20.193 1.00 81.75 208 GLY A C 1
ATOM 1744 O O . GLY A 1 208 ? 28.135 10.992 -20.213 1.00 81.75 208 GLY A O 1
ATOM 1745 N N . ASP A 1 209 ? 27.991 13.156 -19.643 1.00 84.75 209 ASP A N 1
ATOM 1746 C CA . ASP A 1 209 ? 26.641 13.069 -19.074 1.00 84.75 209 ASP A CA 1
ATOM 1747 C C . ASP A 1 209 ? 25.612 12.782 -20.182 1.00 84.75 209 ASP A C 1
ATOM 1749 O O . ASP A 1 209 ? 25.267 13.667 -20.975 1.00 84.75 209 ASP A O 1
ATOM 1753 N N . VAL A 1 210 ? 25.157 11.525 -20.234 1.00 86.75 210 VAL A N 1
ATOM 1754 C CA . VAL A 1 210 ? 24.197 11.010 -21.222 1.00 86.75 210 VAL A CA 1
ATOM 1755 C C . VAL A 1 210 ? 22.875 11.771 -21.147 1.00 86.75 210 VAL A C 1
ATOM 1757 O O . VAL A 1 210 ? 22.328 12.129 -22.183 1.00 86.75 210 VAL A O 1
ATOM 1760 N N . LYS A 1 211 ? 22.392 12.097 -19.943 1.00 87.06 211 LYS A N 1
ATOM 1761 C CA . LYS A 1 211 ? 21.106 12.777 -19.742 1.00 87.06 211 LYS A CA 1
ATOM 1762 C C . LYS A 1 211 ? 21.137 14.205 -20.289 1.00 87.06 211 LYS A C 1
ATOM 1764 O O . LYS A 1 211 ? 20.229 14.611 -21.008 1.00 87.06 211 LYS A O 1
ATOM 1769 N N . ARG A 1 212 ? 22.206 14.966 -20.024 1.00 85.94 212 ARG A N 1
ATOM 1770 C CA . ARG A 1 212 ? 22.376 16.322 -20.598 1.00 85.94 212 ARG A CA 1
ATOM 1771 C C . ARG A 1 212 ? 22.510 16.327 -22.121 1.00 85.94 212 ARG A C 1
ATOM 1773 O O . ARG A 1 212 ? 22.280 17.355 -22.748 1.00 85.94 212 ARG A O 1
ATOM 1780 N N . ASN A 1 213 ? 22.912 15.199 -22.698 1.00 89.38 213 ASN A N 1
ATOM 1781 C CA . ASN A 1 213 ? 23.207 15.037 -24.117 1.00 89.38 213 ASN A CA 1
ATOM 1782 C C . ASN A 1 213 ? 22.231 14.091 -24.827 1.00 89.38 213 ASN A C 1
ATOM 1784 O O . ASN A 1 213 ? 22.530 13.616 -25.921 1.00 89.38 213 ASN A O 1
ATOM 1788 N N . ALA A 1 214 ? 21.088 13.820 -24.202 1.00 94.38 214 ALA A N 1
ATOM 1789 C CA . ALA A 1 214 ? 20.093 12.884 -24.688 1.00 94.38 214 ALA A CA 1
ATOM 1790 C C . ALA A 1 214 ? 19.434 13.364 -25.995 1.00 94.38 214 ALA A C 1
ATOM 1792 O O . ALA A 1 214 ? 19.407 14.558 -26.314 1.00 94.38 214 ALA A O 1
ATOM 1793 N N . ALA A 1 215 ? 18.910 12.417 -26.772 1.00 96.25 215 ALA A N 1
ATOM 1794 C CA . ALA A 1 215 ? 18.270 12.705 -28.051 1.00 96.25 215 ALA A CA 1
ATOM 1795 C C . ALA A 1 215 ? 16.949 13.446 -27.823 1.00 96.25 215 ALA A C 1
ATOM 1797 O O . ALA A 1 215 ? 16.198 13.078 -26.933 1.00 96.25 215 ALA A O 1
ATOM 1798 N N . ASP A 1 216 ? 16.634 14.466 -28.621 1.00 97.06 216 ASP A N 1
ATOM 1799 C CA . ASP A 1 216 ? 15.237 14.910 -28.751 1.00 97.06 216 ASP A CA 1
ATOM 1800 C C . ASP A 1 216 ? 14.474 14.030 -29.752 1.00 97.06 216 ASP A C 1
ATOM 1802 O O . ASP A 1 216 ? 15.041 13.132 -30.381 1.00 97.06 216 ASP A O 1
ATOM 1806 N N . LEU A 1 217 ? 13.177 14.300 -29.918 1.00 97.12 217 LEU A N 1
ATOM 1807 C CA . LEU A 1 217 ? 12.318 13.556 -30.838 1.00 97.12 217 LEU A CA 1
ATOM 1808 C C . LEU A 1 217 ? 12.845 13.596 -32.280 1.00 97.12 217 LEU A C 1
ATOM 1810 O O . LEU A 1 217 ? 12.895 12.560 -32.940 1.00 97.12 217 LEU A O 1
ATOM 1814 N N . LYS A 1 218 ? 13.298 14.762 -32.761 1.00 97.56 218 LYS A N 1
ATOM 1815 C CA . LYS A 1 218 ? 13.841 14.887 -34.123 1.00 97.56 218 LYS A CA 1
ATOM 1816 C C . LYS A 1 218 ? 15.087 14.040 -34.304 1.00 97.56 218 LYS A C 1
ATOM 1818 O O . LYS A 1 218 ? 15.258 13.392 -35.334 1.00 97.56 218 LYS A O 1
ATOM 1823 N N . THR A 1 219 ? 15.951 14.028 -33.296 1.00 97.56 219 THR A N 1
ATOM 1824 C CA . THR A 1 219 ? 17.140 13.184 -33.263 1.00 97.56 219 THR A CA 1
ATOM 1825 C C . THR A 1 219 ? 16.745 11.712 -33.325 1.00 97.56 219 THR A C 1
ATOM 1827 O O . THR A 1 219 ? 17.204 11.011 -34.222 1.00 97.56 219 THR A O 1
ATOM 1830 N N . ALA A 1 220 ? 15.844 11.253 -32.451 1.00 97.56 220 ALA A N 1
ATOM 1831 C CA . ALA A 1 220 ? 15.376 9.865 -32.422 1.00 97.56 220 ALA A CA 1
ATOM 1832 C C . ALA A 1 220 ? 14.811 9.414 -33.782 1.00 97.56 220 ALA A C 1
ATOM 1834 O O . ALA A 1 220 ? 15.200 8.369 -34.306 1.00 97.56 220 ALA A O 1
ATOM 1835 N N . VAL A 1 221 ? 13.966 10.247 -34.398 1.00 97.75 221 VAL A N 1
ATOM 1836 C CA . VAL A 1 221 ? 13.386 9.984 -35.721 1.00 97.75 221 VAL A CA 1
ATOM 1837 C C . VAL A 1 221 ? 14.460 9.999 -36.814 1.00 97.75 221 VAL A C 1
ATOM 1839 O O . VAL A 1 221 ? 14.473 9.109 -37.660 1.00 97.75 221 VAL A O 1
ATOM 1842 N N . THR A 1 222 ? 15.424 10.924 -36.775 1.00 97.69 222 THR A N 1
ATOM 1843 C CA . THR A 1 222 ? 16.529 10.995 -37.757 1.00 97.69 222 THR A CA 1
ATOM 1844 C C . THR A 1 222 ? 17.461 9.781 -37.689 1.00 97.69 222 THR A C 1
ATOM 1846 O O . THR A 1 222 ? 18.030 9.379 -38.702 1.00 97.69 222 THR A O 1
ATOM 1849 N N . LEU A 1 223 ? 17.630 9.173 -36.512 1.00 97.31 223 LEU A N 1
ATOM 1850 C CA . LEU A 1 223 ? 18.448 7.967 -36.332 1.00 97.31 223 LEU A CA 1
ATOM 1851 C C . LEU A 1 223 ? 17.757 6.693 -36.855 1.00 97.31 223 LEU A C 1
ATOM 1853 O O . LEU A 1 223 ? 18.436 5.695 -37.110 1.00 97.31 223 LEU A O 1
ATOM 1857 N N . ALA A 1 224 ? 16.430 6.714 -37.007 1.00 97.19 224 ALA A N 1
ATOM 1858 C CA . ALA A 1 224 ? 15.623 5.529 -37.288 1.00 97.19 224 ALA A CA 1
ATOM 1859 C C . ALA A 1 224 ? 14.941 5.553 -38.664 1.00 97.19 224 ALA A C 1
ATOM 1861 O O . ALA A 1 224 ? 14.943 4.537 -39.367 1.00 97.19 224 ALA A O 1
ATOM 1862 N N . ALA A 1 225 ? 14.346 6.678 -39.060 1.00 97.06 225 ALA A N 1
ATOM 1863 C CA . ALA A 1 225 ? 13.397 6.723 -40.162 1.00 97.06 225 ALA A CA 1
ATOM 1864 C C . ALA A 1 225 ? 14.054 6.702 -41.545 1.00 97.06 225 ALA A C 1
ATOM 1866 O O . ALA A 1 225 ? 14.997 7.439 -41.821 1.00 97.06 225 ALA A O 1
ATOM 1867 N N . LYS A 1 226 ? 13.504 5.874 -42.441 1.00 94.50 226 LYS A N 1
ATOM 1868 C CA . LYS A 1 226 ? 13.931 5.770 -43.844 1.00 94.50 226 LYS A CA 1
ATOM 1869 C C . LYS A 1 226 ? 12.758 5.957 -44.814 1.00 94.50 226 LYS A C 1
ATOM 1871 O O . LYS A 1 226 ? 11.637 5.605 -44.449 1.00 94.50 226 LYS A O 1
ATOM 1876 N N . PRO A 1 227 ? 13.000 6.384 -46.069 1.00 95.12 227 PRO A N 1
ATOM 1877 C CA . PRO A 1 227 ? 11.952 6.577 -47.075 1.00 95.12 227 PRO A CA 1
ATOM 1878 C C . PRO A 1 227 ? 11.077 5.336 -47.305 1.00 95.12 227 PRO A C 1
ATOM 1880 O O . PRO A 1 227 ? 9.856 5.437 -47.383 1.00 95.12 227 PRO A O 1
ATOM 1883 N N . LYS A 1 228 ? 11.688 4.142 -47.344 1.00 91.50 228 LYS A N 1
ATOM 1884 C CA . LYS A 1 228 ? 10.975 2.856 -47.486 1.00 91.50 228 LYS A CA 1
ATOM 1885 C C . LYS A 1 228 ? 10.140 2.478 -46.246 1.00 91.50 228 LYS A C 1
ATOM 1887 O O . LYS A 1 228 ? 9.373 1.527 -46.305 1.00 91.50 228 LYS A O 1
ATOM 1892 N N . GLY A 1 229 ? 10.308 3.185 -45.128 1.00 90.81 229 GLY A N 1
ATOM 1893 C CA . GLY A 1 229 ? 9.637 2.929 -43.854 1.00 90.81 229 GLY A CA 1
ATOM 1894 C C . GLY A 1 229 ? 8.348 3.727 -43.634 1.00 90.81 229 GLY A C 1
ATOM 1895 O O . GLY A 1 229 ? 7.712 3.535 -42.601 1.00 90.81 229 GLY A O 1
ATOM 1896 N N . GLY A 1 230 ? 7.952 4.582 -44.584 1.00 93.81 230 GLY A N 1
ATOM 1897 C CA . GLY A 1 230 ? 6.679 5.306 -44.547 1.00 93.81 230 GLY A CA 1
ATOM 1898 C C . GLY A 1 230 ? 6.747 6.654 -43.831 1.00 93.81 230 GLY A C 1
ATOM 1899 O O . GLY A 1 230 ? 7.769 7.327 -43.867 1.00 93.81 230 GLY A O 1
ATOM 1900 N N . ASP A 1 231 ? 5.627 7.071 -43.248 1.00 96.06 231 ASP A N 1
ATOM 1901 C CA . ASP A 1 231 ? 5.483 8.350 -42.544 1.00 96.06 231 ASP A CA 1
ATOM 1902 C C . ASP A 1 231 ? 6.349 8.390 -41.258 1.00 96.06 231 ASP A C 1
ATOM 1904 O O . ASP A 1 231 ? 6.283 7.441 -40.465 1.00 96.06 231 ASP A O 1
ATOM 1908 N N . PRO A 1 232 ? 7.153 9.451 -41.021 1.00 96.25 232 PRO A N 1
ATOM 1909 C CA . PRO A 1 232 ? 7.937 9.613 -39.793 1.00 96.25 232 PRO A CA 1
ATOM 1910 C C . PRO A 1 232 ? 7.123 9.537 -38.494 1.00 96.25 232 PRO A C 1
ATOM 1912 O O . PRO A 1 232 ? 7.662 9.120 -37.469 1.00 96.25 232 PRO A O 1
ATOM 1915 N N . GLU A 1 233 ? 5.837 9.887 -38.531 1.00 96.81 233 GLU A N 1
ATOM 1916 C CA . GLU A 1 233 ? 4.925 9.839 -37.383 1.00 96.81 233 GLU A CA 1
ATOM 1917 C C . GLU A 1 233 ? 4.852 8.439 -36.739 1.00 96.81 233 GLU A C 1
ATOM 1919 O O . GLU A 1 233 ? 4.764 8.313 -35.517 1.00 96.81 233 GLU A O 1
ATOM 1924 N N . ILE A 1 234 ? 4.997 7.369 -37.531 1.00 97.56 234 ILE A N 1
ATOM 1925 C CA . ILE A 1 234 ? 5.016 5.983 -37.028 1.00 97.56 234 ILE A CA 1
ATOM 1926 C C . ILE A 1 234 ? 6.185 5.762 -36.053 1.00 97.56 234 ILE A C 1
ATOM 1928 O O . ILE A 1 234 ? 6.063 5.003 -35.094 1.00 97.56 234 ILE A O 1
ATOM 1932 N N . TYR A 1 235 ? 7.318 6.442 -36.251 1.00 97.69 235 TYR A N 1
ATOM 1933 C CA . TYR A 1 235 ? 8.483 6.325 -35.369 1.00 97.69 235 TYR A CA 1
ATOM 1934 C C . TYR A 1 235 ? 8.284 7.080 -34.050 1.00 97.69 235 TYR A C 1
ATOM 1936 O O . TYR A 1 235 ? 8.824 6.655 -33.030 1.00 97.69 235 TYR A O 1
ATOM 1944 N N . ARG A 1 236 ? 7.488 8.161 -34.041 1.00 97.12 236 ARG A N 1
ATOM 1945 C CA . ARG A 1 236 ? 7.058 8.820 -32.797 1.00 97.12 236 ARG A CA 1
ATOM 1946 C C . ARG A 1 236 ? 6.147 7.897 -31.995 1.00 97.12 236 ARG A C 1
ATOM 1948 O O . ARG A 1 236 ? 6.399 7.700 -30.814 1.00 97.12 236 ARG A O 1
ATOM 1955 N N . GLN A 1 237 ? 5.147 7.299 -32.640 1.00 97.69 237 GLN A N 1
ATOM 1956 C CA . GLN A 1 237 ? 4.240 6.343 -31.993 1.00 97.69 237 GLN A CA 1
ATOM 1957 C C . GLN A 1 237 ? 5.005 5.133 -31.446 1.00 97.69 237 GLN A C 1
ATOM 1959 O O . GLN A 1 237 ? 4.791 4.730 -30.307 1.00 97.69 237 GLN A O 1
ATOM 1964 N N . ALA A 1 238 ? 5.969 4.620 -32.217 1.00 98.12 238 ALA A N 1
ATOM 1965 C CA . ALA A 1 238 ? 6.851 3.560 -31.753 1.00 98.12 238 ALA A CA 1
ATOM 1966 C C . ALA A 1 238 ? 7.670 3.994 -30.526 1.00 98.12 238 ALA A C 1
ATOM 1968 O O . ALA A 1 238 ? 7.765 3.241 -29.565 1.00 98.12 238 ALA A O 1
ATOM 1969 N N . LEU A 1 239 ? 8.238 5.207 -30.516 1.00 98.12 239 LEU A N 1
ATOM 1970 C CA . LEU A 1 239 ? 8.958 5.733 -29.352 1.00 98.12 239 LEU A CA 1
ATOM 1971 C C . LEU A 1 239 ? 8.060 5.824 -28.109 1.00 98.12 239 LEU A C 1
ATOM 1973 O O . LEU A 1 239 ? 8.506 5.462 -27.024 1.00 98.12 239 LEU A O 1
ATOM 1977 N N . GLU A 1 240 ? 6.815 6.273 -28.259 1.00 96.38 240 GLU A N 1
ATOM 1978 C CA . GLU A 1 240 ? 5.846 6.340 -27.158 1.00 96.38 240 GLU A CA 1
ATOM 1979 C C . GLU A 1 240 ? 5.557 4.956 -26.574 1.00 96.38 240 GLU A C 1
ATOM 1981 O O . GLU A 1 240 ? 5.662 4.769 -25.365 1.00 96.38 240 GLU A O 1
ATOM 1986 N N . GLU A 1 241 ? 5.313 3.953 -27.419 1.00 96.50 241 GLU A N 1
ATOM 1987 C CA . GLU A 1 241 ? 5.107 2.583 -26.942 1.00 96.50 241 GLU A CA 1
ATOM 1988 C C . GLU A 1 241 ? 6.381 1.995 -26.301 1.00 96.50 241 GLU A C 1
ATOM 1990 O O . GLU A 1 241 ? 6.315 1.314 -25.274 1.00 96.50 241 GLU A O 1
ATOM 1995 N N . LEU A 1 242 ? 7.575 2.303 -26.825 1.00 96.81 242 LEU A N 1
ATOM 1996 C CA . LEU A 1 242 ? 8.836 1.902 -26.188 1.00 96.81 242 LEU A CA 1
ATOM 1997 C C . LEU A 1 242 ? 9.000 2.520 -24.794 1.00 96.81 242 LEU A C 1
ATOM 1999 O O . LEU A 1 242 ? 9.464 1.836 -23.877 1.00 96.81 242 LEU A O 1
ATOM 2003 N N . LEU A 1 243 ? 8.603 3.779 -24.602 1.00 94.12 243 LEU A N 1
ATOM 2004 C CA . LEU A 1 243 ? 8.645 4.441 -23.294 1.00 94.12 243 LEU A CA 1
ATOM 2005 C C . LEU A 1 243 ? 7.741 3.773 -22.261 1.00 94.12 243 LEU A C 1
ATOM 2007 O O . LEU A 1 243 ? 8.064 3.829 -21.074 1.00 94.12 243 LEU A O 1
ATOM 2011 N N . ASP A 1 244 ? 6.716 3.042 -22.698 1.00 89.62 244 ASP A N 1
ATOM 2012 C CA . ASP A 1 244 ? 5.830 2.246 -21.845 1.00 89.62 244 ASP A CA 1
ATOM 2013 C C . ASP A 1 244 ? 6.313 0.805 -21.636 1.00 89.62 244 ASP A C 1
ATOM 2015 O O . ASP A 1 244 ? 6.027 0.207 -20.602 1.00 89.62 244 ASP A O 1
ATOM 2019 N N . ARG A 1 245 ? 7.144 0.254 -22.535 1.00 90.69 245 ARG A N 1
ATOM 2020 C CA . ARG A 1 245 ? 7.601 -1.154 -22.471 1.00 90.69 245 ARG A CA 1
ATOM 2021 C C . ARG A 1 245 ? 9.035 -1.373 -21.983 1.00 90.69 245 ARG A C 1
ATOM 2023 O O . ARG A 1 245 ? 9.294 -2.307 -21.240 1.00 90.69 245 ARG A O 1
ATOM 2030 N N . LEU A 1 246 ? 9.970 -0.511 -22.373 1.00 93.00 246 LEU A N 1
ATOM 2031 C CA . LEU A 1 246 ? 11.405 -0.717 -22.149 1.00 93.00 246 LEU A CA 1
ATOM 2032 C C . LEU A 1 246 ? 11.858 -0.331 -20.736 1.00 93.00 246 LEU A C 1
ATOM 2034 O O . LEU A 1 246 ? 11.498 0.734 -20.235 1.00 93.00 246 LEU A O 1
ATOM 2038 N N . TRP A 1 247 ? 12.662 -1.163 -20.081 1.00 91.50 247 TRP A N 1
ATOM 2039 C CA . TRP A 1 247 ? 13.055 -0.938 -18.688 1.00 91.50 247 TRP A CA 1
ATOM 2040 C C . TRP A 1 247 ? 14.185 0.076 -18.530 1.00 91.50 247 TRP A C 1
ATOM 2042 O O . TRP A 1 247 ? 14.262 0.737 -17.499 1.00 91.50 247 TRP A O 1
ATOM 2052 N N . TYR A 1 248 ? 15.051 0.221 -19.526 1.00 93.69 248 TYR A N 1
ATOM 2053 C CA . TYR A 1 248 ? 16.256 1.048 -19.461 1.00 93.69 248 TYR A CA 1
ATOM 2054 C C . TYR A 1 248 ? 16.130 2.354 -20.252 1.00 93.69 248 TYR A C 1
ATOM 2056 O O . TYR A 1 248 ? 17.006 3.216 -20.156 1.00 93.69 248 TYR A O 1
ATOM 2064 N N . LEU A 1 249 ? 15.056 2.519 -21.030 1.00 95.44 249 LEU A N 1
ATOM 2065 C CA . LEU A 1 249 ? 14.758 3.760 -21.740 1.00 95.44 249 LEU A CA 1
ATOM 2066 C C . LEU A 1 249 ? 14.128 4.781 -20.783 1.00 95.44 249 LEU A C 1
ATOM 2068 O O . LEU A 1 249 ? 13.140 4.492 -20.108 1.00 95.44 249 LEU A O 1
ATOM 2072 N N . SER A 1 250 ? 14.698 5.982 -20.744 1.00 94.06 250 SER A N 1
ATOM 2073 C CA . SER A 1 250 ? 14.229 7.102 -19.925 1.00 94.06 250 SER A CA 1
ATOM 2074 C C . SER A 1 250 ? 13.817 8.293 -20.788 1.00 94.06 250 SER A C 1
ATOM 2076 O O . SER A 1 250 ? 14.383 8.513 -21.862 1.00 94.06 250 SER A O 1
ATOM 2078 N N . GLU A 1 251 ? 12.861 9.073 -20.282 1.00 93.81 251 GLU A N 1
ATOM 2079 C CA . GLU A 1 251 ? 12.406 10.340 -20.857 1.00 93.81 251 GLU A CA 1
ATOM 2080 C C . GLU A 1 251 ? 12.425 11.441 -19.796 1.00 93.81 251 GLU A C 1
ATOM 2082 O O . GLU A 1 251 ? 12.028 11.221 -18.651 1.00 93.81 251 GLU A O 1
ATOM 2087 N N . GLU A 1 252 ? 12.920 12.621 -20.175 1.00 93.62 252 GLU A N 1
ATOM 2088 C CA . GLU A 1 252 ? 12.802 13.833 -19.367 1.00 93.62 252 GLU A CA 1
ATOM 2089 C C . GLU A 1 252 ? 12.875 15.087 -20.240 1.00 93.62 252 GLU A C 1
ATOM 2091 O O . GLU A 1 252 ? 13.860 15.303 -20.946 1.00 93.62 252 GLU A O 1
ATOM 2096 N N . ASN A 1 253 ? 11.868 15.959 -20.153 1.00 92.06 253 ASN A N 1
ATOM 2097 C CA . ASN A 1 253 ? 11.783 17.198 -20.935 1.00 92.06 253 ASN A CA 1
ATOM 2098 C C . ASN A 1 253 ? 11.911 16.957 -22.456 1.00 92.06 253 ASN A C 1
ATOM 2100 O O . ASN A 1 253 ? 12.644 17.685 -23.134 1.00 92.06 253 ASN A O 1
ATOM 2104 N N . ASN A 1 254 ? 11.227 15.937 -22.995 1.00 92.31 254 ASN A N 1
ATOM 2105 C CA . ASN A 1 254 ? 11.330 15.509 -24.400 1.00 92.31 254 ASN A CA 1
ATOM 2106 C C . ASN A 1 254 ? 12.757 15.118 -24.820 1.00 92.31 254 ASN A C 1
ATOM 2108 O O . ASN A 1 254 ? 13.154 15.301 -25.978 1.00 92.31 254 ASN A O 1
ATOM 2112 N N . ARG A 1 255 ? 13.548 14.605 -23.874 1.00 96.25 255 ARG A N 1
ATOM 2113 C CA . ARG A 1 255 ? 14.857 14.008 -24.132 1.00 96.25 255 ARG A CA 1
ATOM 2114 C C . ARG A 1 255 ? 14.834 12.530 -23.783 1.00 96.25 255 ARG A C 1
ATOM 2116 O O . ARG A 1 255 ? 14.373 12.173 -22.708 1.00 96.25 255 ARG A O 1
ATOM 2123 N N . TYR A 1 256 ? 15.387 11.704 -24.662 1.00 96.94 256 TYR A N 1
ATOM 2124 C CA . TYR A 1 256 ? 15.318 10.248 -24.607 1.00 96.94 256 TYR A CA 1
ATOM 2125 C C . TYR A 1 256 ? 16.723 9.645 -24.586 1.00 96.94 256 TYR A C 1
ATOM 2127 O O . TYR A 1 256 ? 17.575 10.004 -25.409 1.00 96.94 256 TYR A O 1
ATOM 2135 N N . TRP A 1 257 ? 16.976 8.730 -23.652 1.00 97.00 257 TRP A N 1
ATOM 2136 C CA . TRP A 1 257 ? 18.245 8.005 -23.570 1.00 97.00 257 TRP A CA 1
ATOM 2137 C C . TRP A 1 257 ? 18.090 6.660 -22.868 1.00 97.00 257 TRP A C 1
ATOM 2139 O O . TRP A 1 257 ? 17.201 6.470 -22.039 1.00 97.00 257 TRP A O 1
ATOM 2149 N N . PHE A 1 258 ? 19.004 5.743 -23.161 1.00 96.25 258 PHE A N 1
ATOM 2150 C CA . PHE A 1 258 ? 19.180 4.529 -22.380 1.00 96.25 258 PHE A CA 1
ATOM 2151 C C . PHE A 1 258 ? 20.162 4.753 -21.231 1.00 96.25 258 PHE A C 1
ATOM 2153 O O . PHE A 1 258 ? 21.256 5.292 -21.425 1.00 96.25 258 PHE A O 1
ATOM 2160 N N . SER A 1 259 ? 19.789 4.310 -20.033 1.00 91.81 259 SER A N 1
ATOM 2161 C CA . SER A 1 259 ? 20.668 4.252 -18.863 1.00 91.81 259 SER A CA 1
ATOM 2162 C C . SER A 1 259 ? 21.151 2.829 -18.602 1.00 91.81 259 SER A C 1
ATOM 2164 O O . SER A 1 259 ? 20.477 1.865 -18.935 1.00 91.81 259 SER A O 1
ATOM 2166 N N . ALA A 1 260 ? 22.314 2.689 -17.960 1.00 87.50 260 ALA A N 1
ATOM 2167 C CA . ALA A 1 260 ? 22.791 1.384 -17.491 1.00 87.50 260 ALA A CA 1
ATOM 2168 C C . ALA A 1 260 ? 21.916 0.812 -16.361 1.00 87.50 260 ALA A C 1
ATOM 2170 O O . ALA A 1 260 ? 21.818 -0.400 -16.201 1.00 87.50 260 ALA A O 1
ATOM 2171 N N . GLU A 1 261 ? 21.284 1.682 -15.570 1.00 86.62 261 GLU A N 1
ATOM 2172 C CA . GLU A 1 261 ? 20.350 1.272 -14.524 1.00 86.62 261 GLU A CA 1
ATOM 2173 C C . GLU A 1 261 ? 18.925 1.180 -15.083 1.00 86.62 261 GLU A C 1
ATOM 2175 O O . GLU A 1 261 ? 18.495 2.112 -15.775 1.00 86.62 261 GLU A O 1
ATOM 2180 N N . PRO A 1 262 ? 18.174 0.111 -14.764 1.00 89.12 262 PRO A N 1
ATOM 2181 C CA . PRO A 1 262 ? 16.775 0.011 -15.139 1.00 89.12 262 PRO A CA 1
ATOM 2182 C C . PRO A 1 262 ? 15.899 0.939 -14.291 1.00 89.12 262 PRO A C 1
ATOM 2184 O O . PRO A 1 262 ? 16.180 1.240 -13.125 1.00 89.12 262 PRO A O 1
ATOM 2187 N N . ASN A 1 263 ? 14.768 1.343 -14.856 1.00 89.62 263 ASN A N 1
ATOM 2188 C CA . ASN A 1 263 ? 13.732 2.088 -14.168 1.00 89.62 263 ASN A CA 1
ATOM 2189 C C . ASN A 1 263 ? 12.942 1.160 -13.232 1.00 89.62 263 ASN A C 1
ATOM 2191 O O . ASN A 1 263 ? 11.911 0.594 -13.595 1.00 89.62 263 ASN A O 1
ATOM 2195 N N . ILE A 1 264 ? 13.421 1.037 -11.992 1.00 89.69 264 ILE A N 1
ATOM 2196 C CA . ILE A 1 264 ? 12.806 0.188 -10.958 1.00 89.69 264 ILE A CA 1
ATOM 2197 C C . ILE A 1 264 ? 11.338 0.552 -10.697 1.00 89.69 264 ILE A C 1
ATOM 2199 O O . ILE A 1 264 ? 10.539 -0.338 -10.425 1.00 89.69 264 ILE A O 1
ATOM 2203 N N . ASN A 1 265 ? 10.954 1.831 -10.818 1.00 88.25 265 ASN A N 1
ATOM 2204 C CA . ASN A 1 265 ? 9.550 2.222 -10.657 1.00 88.25 265 ASN A CA 1
ATOM 2205 C C . ASN A 1 265 ? 8.676 1.557 -11.718 1.00 88.25 265 ASN A C 1
ATOM 2207 O O . ASN A 1 265 ? 7.625 1.020 -11.395 1.00 88.25 265 ASN A O 1
ATOM 2211 N N . LYS A 1 266 ? 9.133 1.565 -12.971 1.00 88.00 266 LYS A N 1
ATOM 2212 C CA . LYS A 1 266 ? 8.407 0.964 -14.087 1.00 88.00 266 LYS A CA 1
ATOM 2213 C C . LYS A 1 266 ? 8.275 -0.548 -13.926 1.00 88.00 266 LYS A C 1
ATOM 2215 O O . LYS A 1 266 ? 7.173 -1.068 -14.046 1.00 88.00 266 LYS A O 1
ATOM 2220 N N . ILE A 1 267 ? 9.366 -1.223 -13.561 1.00 90.38 267 ILE A N 1
ATOM 2221 C CA . ILE A 1 267 ? 9.362 -2.667 -13.280 1.00 90.38 267 ILE A CA 1
ATOM 2222 C C . ILE A 1 267 ? 8.388 -2.996 -12.135 1.00 90.38 267 ILE A C 1
ATOM 2224 O O . ILE A 1 267 ? 7.635 -3.965 -12.214 1.00 90.38 267 ILE A O 1
ATOM 2228 N N . LEU A 1 268 ? 8.366 -2.175 -11.079 1.00 92.12 268 LEU A N 1
ATOM 2229 C CA . LEU A 1 268 ? 7.445 -2.344 -9.956 1.00 92.12 268 LEU A CA 1
ATOM 2230 C C . LEU A 1 268 ? 5.980 -2.152 -10.368 1.00 92.12 268 LEU A C 1
ATOM 2232 O O . LEU A 1 268 ? 5.137 -2.945 -9.952 1.00 92.12 268 LEU A O 1
ATOM 2236 N N . GLU A 1 269 ? 5.668 -1.141 -11.182 1.00 90.62 269 GLU A N 1
ATOM 2237 C CA . GLU A 1 269 ? 4.310 -0.926 -11.700 1.00 90.62 269 GLU A CA 1
ATOM 2238 C C . GLU A 1 269 ? 3.853 -2.061 -12.617 1.00 90.62 269 GLU A C 1
ATOM 2240 O O . GLU A 1 269 ? 2.727 -2.540 -12.483 1.00 90.62 269 GLU A O 1
ATOM 2245 N N . GLU A 1 270 ? 4.728 -2.529 -13.507 1.00 90.56 270 GLU A N 1
ATOM 2246 C CA . GLU A 1 270 ? 4.449 -3.660 -14.390 1.00 90.56 270 GLU A CA 1
ATOM 2247 C C . GLU A 1 270 ? 4.169 -4.922 -13.571 1.00 90.56 270 GLU A C 1
ATOM 2249 O O . GLU A 1 270 ? 3.123 -5.554 -13.731 1.00 90.56 270 GLU A O 1
ATOM 2254 N N . ARG A 1 271 ? 5.037 -5.237 -12.600 1.00 92.81 271 ARG A N 1
ATOM 2255 C CA . ARG A 1 271 ? 4.819 -6.370 -11.699 1.00 92.81 271 ARG A CA 1
ATOM 2256 C C . ARG A 1 271 ? 3.513 -6.215 -10.922 1.00 92.81 271 ARG A C 1
ATOM 2258 O O . ARG A 1 271 ? 2.734 -7.163 -10.867 1.00 92.81 271 ARG A O 1
ATOM 2265 N N . ARG A 1 272 ? 3.232 -5.040 -10.357 1.00 95.19 272 ARG A N 1
ATOM 2266 C CA . ARG A 1 272 ? 1.986 -4.756 -9.628 1.00 95.19 272 ARG A CA 1
ATOM 2267 C C . ARG A 1 272 ? 0.748 -4.984 -10.491 1.00 95.19 272 ARG A C 1
ATOM 2269 O O . ARG A 1 272 ? -0.235 -5.520 -9.986 1.00 95.19 272 ARG A O 1
ATOM 2276 N N . ALA A 1 273 ? 0.793 -4.605 -11.768 1.00 94.00 273 ALA A N 1
ATOM 2277 C CA . ALA A 1 273 ? -0.313 -4.806 -12.701 1.00 94.00 273 ALA A CA 1
ATOM 2278 C C . ALA A 1 273 ? -0.622 -6.296 -12.942 1.00 94.00 273 ALA A C 1
ATOM 2280 O O . ALA A 1 273 ? -1.771 -6.635 -13.216 1.00 94.00 273 ALA A O 1
ATOM 2281 N N . THR A 1 274 ? 0.369 -7.182 -12.785 1.00 94.94 274 THR A N 1
ATOM 2282 C CA . THR A 1 274 ? 0.177 -8.642 -12.883 1.00 94.94 274 THR A CA 1
ATOM 2283 C C . THR A 1 274 ? -0.366 -9.296 -11.608 1.00 94.94 274 THR A C 1
ATOM 2285 O O . THR A 1 274 ? -0.867 -10.415 -11.681 1.00 94.94 274 THR A O 1
ATOM 2288 N N . VAL A 1 275 ? -0.301 -8.619 -10.452 1.00 96.12 275 VAL A N 1
ATOM 2289 C CA . VAL A 1 275 ? -0.770 -9.171 -9.169 1.00 96.12 275 VAL A CA 1
ATOM 2290 C C . VAL A 1 275 ? -2.295 -9.260 -9.154 1.00 96.12 275 VAL A C 1
ATOM 2292 O O . VAL A 1 275 ? -3.001 -8.263 -9.355 1.00 96.12 275 VAL A O 1
ATOM 2295 N N . LEU A 1 276 ? -2.816 -10.449 -8.849 1.00 96.88 276 LEU A N 1
ATOM 2296 C CA . LEU A 1 276 ? -4.254 -10.681 -8.765 1.00 96.88 276 LEU A CA 1
ATOM 2297 C C . LEU A 1 276 ? -4.846 -10.021 -7.513 1.00 96.88 276 LEU A C 1
ATOM 2299 O O . LEU A 1 276 ? -4.216 -9.945 -6.457 1.00 96.88 276 LEU A O 1
ATOM 2303 N N . ALA A 1 277 ? -6.107 -9.588 -7.596 1.00 94.81 277 ALA A N 1
ATOM 2304 C CA . ALA A 1 277 ? -6.812 -9.014 -6.445 1.00 94.81 277 ALA A CA 1
ATOM 2305 C C . ALA A 1 277 ? -6.859 -9.986 -5.250 1.00 94.81 277 ALA A C 1
ATOM 2307 O O . ALA A 1 277 ? -6.735 -9.566 -4.104 1.00 94.81 277 ALA A O 1
ATOM 2308 N N . GLU A 1 278 ? -6.965 -11.288 -5.521 1.00 95.75 278 GLU A N 1
ATOM 2309 C CA . GLU A 1 278 ? -6.981 -12.345 -4.507 1.00 95.75 278 GLU A CA 1
ATOM 2310 C C . GLU A 1 278 ? -5.691 -12.385 -3.675 1.00 95.75 278 GLU A C 1
ATOM 2312 O O . GLU A 1 278 ? -5.747 -12.526 -2.456 1.00 95.75 278 GLU A O 1
ATOM 2317 N N . GLU A 1 279 ? -4.532 -12.198 -4.310 1.00 96.69 279 GLU A N 1
ATOM 2318 C CA . GLU A 1 279 ? -3.238 -12.147 -3.621 1.00 96.69 279 GLU A CA 1
ATOM 2319 C C . GLU A 1 279 ? -3.101 -10.878 -2.772 1.00 96.69 279 GLU A C 1
ATOM 2321 O O . GLU A 1 279 ? -2.517 -10.909 -1.689 1.00 96.69 279 GLU A O 1
ATOM 2326 N N . ALA A 1 280 ? -3.669 -9.763 -3.238 1.00 96.81 280 ALA A N 1
ATOM 2327 C CA . ALA A 1 280 ? -3.716 -8.517 -2.481 1.00 96.81 280 ALA A CA 1
ATOM 2328 C C . A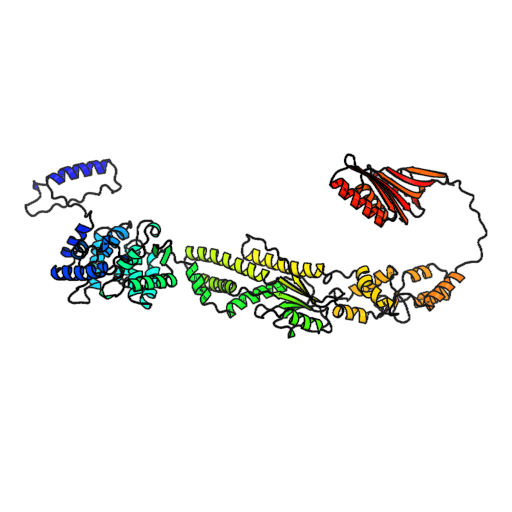LA A 1 280 ? -4.632 -8.632 -1.248 1.00 96.81 280 ALA A C 1
ATOM 2330 O O . ALA A 1 280 ? -4.278 -8.150 -0.172 1.00 96.81 280 ALA A O 1
ATOM 2331 N N . TYR A 1 281 ? -5.775 -9.317 -1.364 1.00 97.00 281 TYR A N 1
ATOM 2332 C CA . TYR A 1 281 ? -6.669 -9.554 -0.228 1.00 97.00 281 TYR A CA 1
ATOM 2333 C C . TYR A 1 281 ? -6.044 -10.425 0.861 1.00 97.00 281 TYR A C 1
ATOM 2335 O O . TYR A 1 281 ? -6.310 -10.159 2.027 1.00 97.00 281 TYR A O 1
ATOM 2343 N N . GLN A 1 282 ? -5.172 -11.381 0.524 1.00 97.25 282 GLN A N 1
ATOM 2344 C CA . GLN A 1 282 ? -4.434 -12.154 1.535 1.00 97.25 282 GLN A CA 1
ATOM 2345 C C . GLN A 1 282 ? -3.615 -11.241 2.460 1.00 97.25 282 GLN A C 1
ATOM 2347 O O . GLN A 1 282 ? -3.662 -11.392 3.676 1.00 97.25 282 GLN A O 1
ATOM 2352 N N . VAL A 1 283 ? -2.931 -10.233 1.899 1.00 97.06 283 VAL A N 1
ATOM 2353 C CA . VAL A 1 283 ? -2.162 -9.251 2.689 1.00 97.06 283 VAL A CA 1
ATOM 2354 C C . VAL A 1 283 ? -3.078 -8.480 3.645 1.00 97.06 283 VAL A C 1
ATOM 2356 O O . VAL A 1 283 ? -2.748 -8.270 4.810 1.00 97.06 283 VAL A O 1
ATOM 2359 N N . LEU A 1 284 ? -4.248 -8.065 3.159 1.00 97.75 284 LEU A N 1
ATOM 2360 C CA . LEU A 1 284 ? -5.223 -7.305 3.944 1.00 97.75 284 LEU A CA 1
ATOM 2361 C C . LEU A 1 284 ? -5.881 -8.156 5.041 1.00 97.75 284 LEU A C 1
ATOM 2363 O O . LEU A 1 284 ? -6.140 -7.653 6.132 1.00 97.75 284 LEU A O 1
ATOM 2367 N N . GLU A 1 285 ? -6.153 -9.431 4.762 1.00 97.62 285 GLU A N 1
ATOM 2368 C CA . GLU A 1 285 ? -6.680 -10.404 5.726 1.00 97.62 285 GLU A CA 1
ATOM 2369 C C . GLU A 1 285 ? -5.674 -10.650 6.858 1.00 97.62 285 GLU A C 1
ATOM 2371 O O . GLU A 1 285 ? -6.043 -10.558 8.029 1.00 97.62 285 GLU A O 1
ATOM 2376 N N . GLU A 1 286 ? -4.392 -10.847 6.533 1.00 97.06 286 GLU A N 1
ATOM 2377 C CA . GLU A 1 286 ? -3.324 -10.991 7.529 1.00 97.06 286 GLU A CA 1
ATOM 2378 C C . GLU A 1 286 ? -3.205 -9.757 8.441 1.00 97.06 286 GLU A C 1
ATOM 2380 O O . GLU A 1 286 ? -3.080 -9.888 9.664 1.00 97.06 286 GLU A O 1
ATOM 2385 N N . GLU A 1 287 ? -3.274 -8.545 7.880 1.00 96.50 287 GLU A N 1
ATOM 2386 C CA . GLU A 1 287 ? -3.263 -7.309 8.675 1.00 96.50 287 GLU A CA 1
ATOM 2387 C C . GLU A 1 287 ? -4.542 -7.143 9.514 1.00 96.50 287 GLU A C 1
ATOM 2389 O O . GLU A 1 287 ? -4.475 -6.686 10.659 1.00 96.50 287 GLU A O 1
ATOM 2394 N N . ALA A 1 288 ? -5.702 -7.571 9.010 1.00 97.50 288 ALA A N 1
ATOM 2395 C CA . ALA A 1 288 ? -6.957 -7.533 9.760 1.00 97.50 288 ALA A CA 1
ATOM 2396 C C . ALA A 1 288 ? -6.949 -8.514 10.938 1.00 97.50 288 ALA A C 1
ATOM 2398 O O . ALA A 1 288 ? -7.415 -8.178 12.029 1.00 97.50 288 ALA A O 1
ATOM 2399 N N . GLU A 1 289 ? -6.367 -9.702 10.766 1.00 97.75 289 GLU A N 1
ATOM 2400 C CA . GLU A 1 289 ? -6.165 -10.652 11.860 1.00 97.75 289 GLU A CA 1
ATOM 2401 C C . GLU A 1 289 ? -5.245 -10.085 12.941 1.00 97.75 289 GLU A C 1
ATOM 2403 O O . GLU A 1 289 ? -5.505 -10.242 14.139 1.00 97.75 289 GLU A O 1
ATOM 2408 N N . ARG A 1 290 ? -4.164 -9.412 12.531 1.00 96.81 290 ARG A N 1
ATOM 2409 C CA . ARG A 1 290 ? -3.253 -8.722 13.451 1.00 96.81 290 ARG A CA 1
ATOM 2410 C C . ARG A 1 290 ? -3.991 -7.626 14.216 1.00 96.81 290 ARG A C 1
ATOM 2412 O O . ARG A 1 290 ? -3.836 -7.555 15.434 1.00 96.81 290 ARG A O 1
ATOM 2419 N N . LEU A 1 291 ? -4.803 -6.817 13.534 1.00 96.44 291 LEU A N 1
ATOM 2420 C CA . LEU A 1 291 ? -5.634 -5.786 14.157 1.00 96.44 291 LEU A CA 1
ATOM 2421 C C . LEU A 1 291 ? -6.592 -6.382 15.190 1.00 96.44 291 LEU A C 1
ATOM 2423 O O . LEU A 1 291 ? -6.582 -5.960 16.343 1.00 96.44 291 LEU A O 1
ATOM 2427 N N . MET A 1 292 ? -7.354 -7.408 14.815 1.00 96.62 292 MET A N 1
ATOM 2428 C CA . MET A 1 292 ? -8.309 -8.069 15.704 1.00 96.62 292 MET A CA 1
ATOM 2429 C C . MET A 1 292 ? -7.637 -8.620 16.973 1.00 96.62 292 MET A C 1
ATOM 2431 O O . MET A 1 292 ? -8.172 -8.484 18.075 1.00 96.62 292 MET A O 1
ATOM 2435 N N . LYS A 1 293 ? -6.437 -9.202 16.844 1.00 96.25 293 LYS A N 1
ATOM 2436 C CA . LYS A 1 293 ? -5.648 -9.693 17.987 1.00 96.25 293 LYS A CA 1
ATOM 2437 C C . LYS A 1 293 ? -5.178 -8.564 18.910 1.00 96.25 293 LYS A C 1
ATOM 2439 O O . LYS A 1 293 ? -5.135 -8.775 20.117 1.00 96.25 293 LYS A O 1
ATOM 2444 N N . ALA A 1 294 ? -4.858 -7.391 18.364 1.00 95.88 294 ALA A N 1
ATOM 2445 C CA . ALA A 1 294 ? -4.344 -6.250 19.124 1.00 95.88 294 ALA A CA 1
ATOM 2446 C C . ALA A 1 294 ? -5.410 -5.480 19.921 1.00 95.88 294 ALA A C 1
ATOM 2448 O O . ALA A 1 294 ? -5.059 -4.764 20.854 1.00 95.88 294 ALA A O 1
ATOM 2449 N N . ILE A 1 295 ? -6.695 -5.607 19.574 1.00 95.75 295 ILE A N 1
ATOM 2450 C CA . ILE A 1 295 ? -7.787 -4.955 20.311 1.00 95.75 295 ILE A CA 1
ATOM 2451 C C . ILE A 1 295 ? -7.921 -5.605 21.689 1.00 95.75 295 ILE A C 1
ATOM 2453 O O . ILE A 1 295 ? -8.447 -6.708 21.795 1.00 95.75 295 ILE A O 1
ATOM 2457 N N . ASP A 1 296 ? -7.455 -4.948 22.747 1.00 93.06 296 ASP A N 1
ATOM 2458 C CA . ASP A 1 296 ? -7.488 -5.488 24.110 1.00 93.06 296 ASP A CA 1
ATOM 2459 C C . ASP A 1 296 ? -8.866 -5.293 24.766 1.00 93.06 296 ASP A C 1
ATOM 2461 O O . ASP A 1 296 ? -9.124 -4.315 25.468 1.00 93.06 296 ASP A O 1
ATOM 2465 N N . LEU A 1 297 ? -9.783 -6.219 24.470 1.00 93.25 297 LEU A N 1
ATOM 2466 C CA . LEU A 1 297 ? -11.125 -6.302 25.046 1.00 93.25 297 LEU A CA 1
ATOM 2467 C C . LEU A 1 297 ? -11.443 -7.752 25.444 1.00 93.25 297 LEU A C 1
ATOM 2469 O O . LEU A 1 297 ? -11.091 -8.670 24.693 1.00 93.25 297 LEU A O 1
ATOM 2473 N N . PRO A 1 298 ? -12.190 -7.978 26.543 1.00 92.62 298 PRO A N 1
ATOM 2474 C CA . PRO A 1 298 ? -12.629 -9.303 26.987 1.00 92.62 298 PRO A CA 1
ATOM 2475 C C . PRO A 1 298 ? -13.804 -9.854 26.157 1.00 92.62 298 PRO A C 1
ATOM 2477 O O . PRO A 1 298 ? -14.541 -10.727 26.611 1.00 92.62 298 PRO A O 1
ATOM 2480 N N . PHE A 1 299 ? -14.013 -9.335 24.947 1.00 94.75 299 PHE A N 1
ATOM 2481 C CA . PHE A 1 299 ? -15.071 -9.766 24.040 1.00 94.75 299 PHE A CA 1
ATOM 2482 C C . PHE A 1 299 ? -14.574 -10.909 23.162 1.00 94.75 299 PHE A C 1
ATOM 2484 O O . PHE A 1 299 ? -13.384 -11.010 22.850 1.00 94.75 299 PHE A O 1
ATOM 2491 N N . VAL A 1 300 ? -15.499 -11.751 22.708 1.00 96.38 300 VAL A N 1
ATOM 2492 C CA . VAL A 1 300 ? -15.194 -12.660 21.600 1.00 96.38 300 VAL A CA 1
ATOM 2493 C C . VAL A 1 300 ? -15.042 -11.831 20.333 1.00 96.38 300 VAL A C 1
ATOM 2495 O O . VAL A 1 300 ? -15.855 -10.947 20.067 1.00 96.38 300 VAL A O 1
ATOM 2498 N N . LYS A 1 301 ? -13.985 -12.094 19.570 1.00 97.06 301 LYS A N 1
ATOM 2499 C CA . LYS A 1 301 ? -13.662 -11.341 18.360 1.00 97.06 301 LYS A CA 1
ATOM 2500 C C . LYS A 1 301 ? -13.795 -12.275 17.173 1.00 97.06 301 LYS A C 1
ATOM 2502 O O . LYS A 1 301 ? -13.110 -13.293 17.133 1.00 97.06 301 LYS A O 1
ATOM 2507 N N . ASP A 1 302 ? -14.673 -11.916 16.251 1.00 97.50 302 ASP A N 1
ATOM 2508 C CA . ASP A 1 302 ? -14.985 -12.699 15.061 1.00 97.50 302 ASP A CA 1
ATOM 2509 C C . ASP A 1 302 ? -15.008 -11.776 13.835 1.00 97.50 302 ASP A C 1
ATOM 2511 O O . ASP A 1 302 ? -15.261 -10.575 13.947 1.00 97.50 302 ASP A O 1
ATOM 2515 N N . PHE A 1 303 ? -14.774 -12.331 12.647 1.00 97.81 303 PHE A N 1
ATOM 2516 C CA . PHE A 1 303 ? -15.009 -11.596 11.406 1.00 97.81 303 PHE A CA 1
ATOM 2517 C C . PHE A 1 303 ? -16.473 -11.698 10.979 1.00 97.81 303 PHE A C 1
ATOM 2519 O O . PHE A 1 303 ? -17.060 -12.778 11.033 1.00 97.81 303 PHE A O 1
ATOM 2526 N N . ALA A 1 304 ? -17.031 -10.594 10.483 1.00 97.31 304 ALA A N 1
ATOM 2527 C CA . ALA A 1 304 ? -18.322 -10.577 9.797 1.00 97.31 304 ALA A CA 1
ATOM 2528 C C . ALA A 1 304 ? -18.123 -10.278 8.305 1.00 97.31 304 ALA A C 1
ATOM 2530 O O . ALA A 1 304 ? -17.450 -9.312 7.943 1.00 97.31 304 ALA A O 1
ATOM 2531 N N . ARG A 1 305 ? -18.702 -11.112 7.438 1.00 96.19 305 ARG A N 1
ATOM 2532 C CA . ARG A 1 305 ? -18.771 -10.914 5.981 1.00 96.19 305 ARG A CA 1
ATOM 2533 C C . ARG A 1 305 ? -20.135 -10.393 5.536 1.00 96.19 305 ARG A C 1
ATOM 2535 O O . ARG A 1 305 ? -20.261 -9.863 4.437 1.00 96.19 305 ARG A O 1
ATOM 2542 N N . GLY A 1 306 ? -21.146 -10.536 6.382 1.00 96.31 306 GLY A N 1
ATOM 2543 C CA . GLY A 1 306 ? -22.467 -9.964 6.195 1.00 96.31 306 GLY A CA 1
ATOM 2544 C C . GLY A 1 306 ? -23.192 -9.799 7.525 1.00 96.31 306 GLY A C 1
ATOM 2545 O O . GLY A 1 306 ? -22.777 -10.325 8.556 1.00 96.31 306 GLY A O 1
ATOM 2546 N N . VAL A 1 307 ? -24.325 -9.097 7.498 1.00 95.25 307 VAL A N 1
ATOM 2547 C CA . VAL A 1 307 ? -25.144 -8.879 8.701 1.00 95.25 307 VAL A CA 1
ATOM 2548 C C . VAL A 1 307 ? -25.693 -10.179 9.300 1.00 95.25 307 VAL A C 1
ATOM 2550 O O . VAL A 1 307 ? -25.971 -10.231 10.492 1.00 95.25 307 VAL A O 1
ATOM 2553 N N . ASN A 1 308 ? -25.791 -11.245 8.500 1.00 93.38 308 ASN A N 1
ATOM 2554 C CA . ASN A 1 308 ? -26.230 -12.569 8.948 1.00 93.38 308 ASN A CA 1
ATOM 2555 C C . ASN A 1 308 ? -25.178 -13.312 9.791 1.00 93.38 308 ASN A C 1
ATOM 2557 O O . ASN A 1 308 ? -25.526 -14.278 10.465 1.00 93.38 308 ASN A O 1
ATOM 2561 N N . ASP A 1 309 ? -23.915 -12.874 9.774 1.00 95.69 309 ASP A N 1
ATOM 2562 C CA . ASP A 1 309 ? -22.864 -13.462 10.615 1.00 95.69 309 ASP A CA 1
ATOM 2563 C C . ASP A 1 309 ? -22.950 -12.969 12.070 1.00 95.69 309 ASP A C 1
ATOM 2565 O O . ASP A 1 309 ? -22.324 -13.544 12.964 1.00 95.69 309 ASP A O 1
ATOM 2569 N N . ILE A 1 310 ? -23.740 -11.916 12.321 1.00 95.44 310 ILE A N 1
ATOM 2570 C CA . ILE A 1 310 ? -23.966 -11.346 13.649 1.00 95.44 310 ILE A CA 1
ATOM 2571 C C . ILE A 1 310 ? -24.925 -12.255 14.425 1.00 95.44 310 ILE A C 1
ATOM 2573 O O . ILE A 1 310 ? -26.131 -12.286 14.185 1.00 95.44 310 ILE A O 1
ATOM 2577 N N . ARG A 1 311 ? -24.373 -13.007 15.376 1.00 94.19 311 ARG A N 1
ATOM 2578 C CA . ARG A 1 311 ? -25.103 -13.993 16.183 1.00 94.19 311 ARG A CA 1
ATOM 2579 C C . ARG A 1 311 ? -25.852 -13.364 17.354 1.00 94.19 311 ARG A C 1
ATOM 2581 O O . ARG A 1 311 ? -25.273 -12.583 18.107 1.00 94.19 311 ARG A O 1
ATOM 2588 N N . ASP A 1 312 ? -27.096 -13.801 17.553 1.00 95.00 312 ASP A N 1
ATOM 2589 C CA . ASP A 1 312 ? -27.934 -13.456 18.707 1.00 95.00 312 ASP A CA 1
ATOM 2590 C C . ASP A 1 312 ? -27.680 -14.424 19.874 1.00 95.00 312 ASP A C 1
ATOM 2592 O O . ASP A 1 312 ? -28.381 -15.419 20.064 1.00 95.00 312 ASP A O 1
ATOM 2596 N N . GLU A 1 313 ? -26.627 -14.168 20.648 1.00 92.50 313 GLU A N 1
ATOM 2597 C CA . GLU A 1 313 ? -26.216 -15.025 21.764 1.00 92.50 313 GLU A CA 1
ATOM 2598 C C . GLU A 1 313 ? -25.884 -14.204 23.019 1.00 92.50 313 GLU A C 1
ATOM 2600 O O . GLU A 1 313 ? -25.474 -13.047 22.942 1.00 92.50 313 GLU A O 1
ATOM 2605 N N . LYS A 1 314 ? -25.974 -14.835 24.197 1.00 91.56 314 LYS A N 1
ATOM 2606 C CA . LYS A 1 314 ? -25.608 -14.239 25.496 1.00 91.56 314 LYS A CA 1
ATOM 2607 C C . LYS A 1 314 ? -24.092 -14.166 25.690 1.00 91.56 314 LYS A C 1
ATOM 2609 O O . LYS A 1 314 ? -23.538 -14.853 26.547 1.00 91.56 314 LYS A O 1
ATOM 2614 N N . ARG A 1 315 ? -23.403 -13.410 24.837 1.00 93.75 315 ARG A N 1
ATOM 2615 C CA . ARG A 1 315 ? -21.952 -13.219 24.926 1.00 93.75 315 ARG A CA 1
ATOM 2616 C C . ARG A 1 315 ? -21.524 -11.953 24.203 1.00 93.75 315 ARG A C 1
ATOM 2618 O O . ARG A 1 315 ? -21.870 -11.780 23.037 1.00 93.75 315 ARG A O 1
ATOM 2625 N N . PHE A 1 316 ? -20.730 -11.120 24.872 1.00 96.25 316 PHE A N 1
ATOM 2626 C CA . PHE A 1 316 ? -20.223 -9.888 24.277 1.00 96.25 316 PHE A CA 1
ATOM 2627 C C . PHE A 1 316 ? -19.246 -10.176 23.136 1.00 96.25 316 PHE A C 1
ATOM 2629 O O . PHE A 1 316 ? -18.289 -10.948 23.287 1.00 96.25 316 PHE A O 1
ATOM 2636 N N . ARG A 1 317 ? -19.504 -9.553 21.988 1.00 97.12 317 ARG A N 1
ATOM 2637 C CA . ARG A 1 317 ? -18.767 -9.742 20.745 1.00 97.12 317 ARG A CA 1
ATOM 2638 C C . ARG A 1 317 ? -18.359 -8.428 20.114 1.00 97.12 317 ARG A C 1
ATOM 2640 O O . ARG A 1 317 ? -19.152 -7.492 20.033 1.00 97.12 317 ARG A O 1
ATOM 2647 N N . LEU A 1 318 ? -17.138 -8.419 19.598 1.00 98.00 318 LEU A N 1
ATOM 2648 C CA . LEU A 1 318 ? -16.668 -7.436 18.640 1.00 98.00 318 LEU A CA 1
ATOM 2649 C C . LEU A 1 318 ? -16.527 -8.120 17.282 1.00 98.00 318 LEU A C 1
ATOM 2651 O O . LEU A 1 318 ? -15.636 -8.946 17.087 1.00 98.00 318 LEU A O 1
ATOM 2655 N N . TYR A 1 319 ? -17.385 -7.752 16.342 1.00 98.25 319 TYR A N 1
ATOM 2656 C CA . TYR A 1 319 ? -17.234 -8.162 14.956 1.00 98.25 319 TYR A CA 1
ATOM 2657 C C . TYR A 1 319 ? -16.315 -7.183 14.237 1.00 98.25 319 TYR A C 1
ATOM 2659 O O . TYR A 1 319 ? -16.592 -5.987 14.207 1.00 98.25 319 TYR A O 1
ATOM 2667 N N . VAL A 1 320 ? -15.237 -7.677 13.638 1.00 98.25 320 VAL A N 1
ATOM 2668 C CA . VAL A 1 320 ? -14.432 -6.894 12.694 1.00 98.25 320 VAL A CA 1
ATOM 2669 C C . VAL A 1 320 ? -14.969 -7.175 11.298 1.00 98.25 320 VAL A C 1
ATOM 2671 O O . VAL A 1 320 ? -15.096 -8.333 10.898 1.00 98.25 320 VAL A O 1
ATOM 2674 N N . TRP A 1 321 ? -15.334 -6.137 10.552 1.00 98.12 321 TRP A N 1
ATOM 2675 C CA . TRP A 1 321 ? -15.830 -6.332 9.196 1.00 98.12 321 TRP A CA 1
ATOM 2676 C C . TRP A 1 321 ? -14.713 -6.850 8.295 1.00 98.12 321 TRP A C 1
ATOM 2678 O O . TRP A 1 321 ? -13.612 -6.305 8.278 1.00 98.12 321 TRP A O 1
ATOM 2688 N N . HIS A 1 322 ? -14.980 -7.935 7.581 1.00 97.81 322 HIS A N 1
ATOM 2689 C CA . HIS A 1 322 ? -13.963 -8.668 6.845 1.00 97.81 322 HIS A CA 1
ATOM 2690 C C . HIS A 1 322 ? -13.464 -7.869 5.622 1.00 97.81 322 HIS A C 1
ATOM 2692 O O . HIS A 1 322 ? -14.301 -7.405 4.852 1.00 97.81 322 HIS A O 1
ATOM 2698 N N . PRO A 1 323 ? -12.146 -7.799 5.334 1.00 96.94 323 PRO A N 1
ATOM 2699 C CA . PRO A 1 323 ? -11.601 -6.969 4.246 1.00 96.94 323 PRO A CA 1
ATOM 2700 C C . PRO A 1 323 ? -12.167 -7.240 2.845 1.00 96.94 323 PRO A C 1
ATOM 2702 O O . PRO A 1 323 ? -12.278 -6.338 2.019 1.00 96.94 323 PRO A O 1
ATOM 2705 N N . ARG A 1 324 ? -12.519 -8.497 2.557 1.00 95.06 324 ARG A N 1
ATOM 2706 C CA . ARG A 1 324 ? -13.171 -8.880 1.291 1.00 95.06 324 ARG A CA 1
ATOM 2707 C C . ARG A 1 324 ? -14.652 -8.528 1.191 1.00 95.06 324 ARG A C 1
ATOM 2709 O O . ARG A 1 324 ? -15.210 -8.590 0.101 1.00 95.06 324 ARG A O 1
ATOM 2716 N N . ALA A 1 325 ? -15.311 -8.272 2.313 1.00 95.44 325 ALA A N 1
ATOM 2717 C CA . ALA A 1 325 ? -16.740 -8.033 2.327 1.00 95.44 325 ALA A CA 1
ATOM 2718 C C . ALA A 1 325 ? -17.016 -6.545 2.129 1.00 95.44 325 ALA A C 1
ATOM 2720 O O . ALA A 1 325 ? -16.409 -5.696 2.778 1.00 95.44 325 ALA A O 1
ATOM 2721 N N . GLN A 1 326 ? -17.976 -6.220 1.266 1.00 93.44 326 GLN A N 1
ATOM 2722 C CA . GLN A 1 326 ? -18.457 -4.849 1.166 1.00 93.44 326 GLN A CA 1
ATOM 2723 C C . GLN A 1 326 ? -19.120 -4.459 2.501 1.00 93.44 326 GLN A C 1
ATOM 2725 O O . GLN A 1 326 ? -19.954 -5.224 2.993 1.00 93.44 326 GLN A O 1
ATOM 2730 N N . PRO A 1 327 ? -18.762 -3.314 3.111 1.00 93.25 327 PRO A N 1
ATOM 2731 C CA . PRO A 1 327 ? -19.445 -2.811 4.296 1.00 93.25 327 PRO A CA 1
ATOM 2732 C C . PRO A 1 327 ? -20.948 -2.651 4.036 1.00 93.25 327 PRO A C 1
ATOM 2734 O O . PRO A 1 327 ? -21.321 -2.204 2.946 1.00 93.25 327 PRO A O 1
ATOM 2737 N N . PRO A 1 328 ? -21.806 -3.003 5.007 1.00 93.06 328 PRO A N 1
ATOM 2738 C CA . PRO A 1 328 ? -23.248 -2.935 4.839 1.00 93.06 328 PRO A CA 1
ATOM 2739 C C . PRO A 1 328 ? -23.703 -1.474 4.819 1.00 93.06 328 PRO A C 1
ATOM 2741 O O . PRO A 1 328 ? -23.023 -0.585 5.348 1.00 93.06 328 PRO A O 1
ATOM 2744 N N . ASP A 1 329 ? -24.887 -1.224 4.261 1.00 93.00 329 ASP A N 1
ATOM 2745 C CA . ASP A 1 329 ? -25.506 0.091 4.411 1.00 93.00 329 ASP A CA 1
ATOM 2746 C C . ASP A 1 329 ? -25.812 0.375 5.894 1.00 93.00 329 ASP A C 1
ATOM 2748 O O . ASP A 1 329 ? -26.107 -0.530 6.685 1.00 93.00 329 ASP A O 1
ATOM 2752 N N . LYS A 1 330 ? -25.765 1.655 6.283 1.00 92.56 330 LYS A N 1
ATOM 2753 C CA . LYS A 1 330 ? -26.037 2.084 7.662 1.00 92.56 330 LYS A CA 1
ATOM 2754 C C . LYS A 1 330 ? -27.396 1.585 8.155 1.00 92.56 330 LYS A C 1
ATOM 2756 O O . LYS A 1 330 ? -27.507 1.178 9.309 1.00 92.56 330 LYS A O 1
ATOM 2761 N N . GLU A 1 331 ? -28.418 1.632 7.309 1.00 93.50 331 GLU A N 1
ATOM 2762 C CA . GLU A 1 331 ? -29.778 1.234 7.659 1.00 93.50 331 GLU A CA 1
ATOM 2763 C C . GLU A 1 331 ? -29.926 -0.291 7.742 1.00 93.50 331 GLU A C 1
ATOM 2765 O O . GLU A 1 331 ? -30.646 -0.807 8.599 1.00 93.50 331 GLU A O 1
ATOM 2770 N N . GLU A 1 332 ? -29.218 -1.025 6.884 1.00 94.31 332 GLU A N 1
ATOM 2771 C CA . GLU A 1 332 ? -29.175 -2.488 6.917 1.00 94.31 332 GLU A CA 1
ATOM 2772 C C . GLU A 1 332 ? -28.553 -2.992 8.225 1.00 94.31 332 GLU A C 1
ATOM 2774 O O . GLU A 1 332 ? -29.145 -3.824 8.918 1.00 94.31 332 GLU A O 1
ATOM 2779 N N . LEU A 1 333 ? -27.403 -2.429 8.607 1.00 95.06 333 LEU A N 1
ATOM 2780 C CA . LEU A 1 333 ? -26.713 -2.790 9.842 1.00 95.06 333 LEU A CA 1
ATOM 2781 C C . LEU A 1 333 ? -27.541 -2.453 11.087 1.00 95.06 333 LEU A C 1
ATOM 2783 O O . LEU A 1 333 ? -27.639 -3.273 12.000 1.00 95.06 333 LEU A O 1
ATOM 2787 N N . LYS A 1 334 ? -28.172 -1.271 11.111 1.00 95.19 334 LYS A N 1
ATOM 2788 C CA . LYS A 1 334 ? -29.081 -0.859 12.192 1.00 95.19 334 LYS A CA 1
ATOM 2789 C C . LYS A 1 334 ? -30.206 -1.865 12.385 1.00 95.19 334 LYS A C 1
ATOM 2791 O O . LYS A 1 334 ? -30.382 -2.382 13.484 1.00 95.19 334 LYS A O 1
ATOM 2796 N N . LYS A 1 335 ? -30.907 -2.209 11.302 1.00 94.38 335 LYS A N 1
ATOM 2797 C CA . LYS A 1 335 ? -31.997 -3.192 11.334 1.00 94.38 335 LYS A CA 1
ATOM 2798 C C . LYS A 1 335 ? -31.528 -4.559 11.812 1.00 94.38 335 LYS A C 1
ATOM 2800 O O . LYS A 1 335 ? -32.267 -5.220 12.535 1.00 94.38 335 LYS A O 1
ATOM 2805 N N . ALA A 1 336 ? -30.338 -4.997 11.407 1.00 94.75 336 ALA A N 1
ATOM 2806 C CA . ALA A 1 336 ? -29.791 -6.278 11.838 1.00 94.75 336 ALA A CA 1
ATOM 2807 C C . ALA A 1 336 ? -29.530 -6.307 13.352 1.00 94.75 336 ALA A C 1
ATOM 2809 O O . ALA A 1 336 ? -29.998 -7.214 14.036 1.00 94.75 336 ALA A O 1
ATOM 2810 N N . LEU A 1 337 ? -28.861 -5.284 13.884 1.00 95.12 337 LEU A N 1
ATOM 2811 C CA . LEU A 1 337 ? -28.532 -5.184 15.308 1.00 95.12 337 LEU A CA 1
ATOM 2812 C C . LEU A 1 337 ? -29.771 -4.949 16.192 1.00 95.12 337 LEU A C 1
ATOM 2814 O O . LEU A 1 337 ? -29.879 -5.521 17.274 1.00 95.12 337 LEU A O 1
ATOM 2818 N N . GLU A 1 338 ? -30.751 -4.168 15.731 1.00 93.06 338 GLU A N 1
ATOM 2819 C CA . GLU A 1 338 ? -31.999 -3.907 16.469 1.00 93.06 338 GLU A CA 1
ATOM 2820 C C . GLU A 1 338 ? -32.947 -5.119 16.512 1.00 93.06 338 GLU A C 1
ATOM 2822 O O . GLU A 1 338 ? -33.819 -5.205 17.385 1.00 93.06 338 GLU A O 1
ATOM 2827 N N . ARG A 1 339 ? -32.785 -6.079 15.592 1.00 93.94 339 ARG A N 1
ATOM 2828 C CA . ARG A 1 339 ? -33.540 -7.343 15.579 1.00 93.94 339 ARG A CA 1
ATOM 2829 C C . ARG A 1 339 ? -33.034 -8.370 16.586 1.00 93.94 339 ARG A C 1
ATOM 2831 O O . ARG A 1 339 ? -33.765 -9.318 16.857 1.00 93.94 339 ARG A O 1
ATOM 2838 N N . LEU A 1 340 ? -31.828 -8.195 17.125 1.00 95.06 340 LEU A N 1
ATOM 2839 C CA . LEU A 1 340 ? -31.277 -9.107 18.124 1.00 95.06 340 LEU A CA 1
ATOM 2840 C C . LEU A 1 340 ? -32.142 -9.095 19.390 1.00 95.06 340 LEU A C 1
ATOM 2842 O O . LEU A 1 340 ? -32.649 -8.050 19.806 1.00 95.06 340 LEU A O 1
ATOM 2846 N N . THR A 1 341 ? -32.285 -10.256 20.022 1.00 95.25 341 THR A N 1
ATOM 2847 C CA . THR A 1 341 ? -32.857 -10.379 21.366 1.00 95.25 341 THR A CA 1
ATOM 2848 C C . THR A 1 341 ? -31.865 -9.829 22.387 1.00 95.25 341 THR A C 1
ATOM 2850 O O . THR A 1 341 ? -32.230 -9.042 23.260 1.00 95.25 341 THR A O 1
ATOM 2853 N N . TYR A 1 342 ? -30.589 -10.192 22.244 1.00 95.88 342 TYR A N 1
ATOM 2854 C CA . TYR A 1 342 ? -29.480 -9.697 23.054 1.00 95.88 342 TYR A CA 1
ATOM 2855 C C . TYR A 1 342 ? -28.838 -8.477 22.385 1.00 95.88 342 TYR A C 1
ATOM 2857 O O . TYR A 1 342 ? -27.699 -8.516 21.917 1.00 95.88 342 TYR A O 1
ATOM 2865 N N . ARG A 1 343 ? -29.592 -7.374 22.315 1.00 94.12 343 ARG A N 1
ATOM 2866 C CA . ARG A 1 343 ? -29.190 -6.136 21.617 1.00 94.12 343 ARG A CA 1
ATOM 2867 C C . ARG A 1 343 ? -27.898 -5.520 22.134 1.00 94.12 343 ARG A C 1
ATOM 2869 O O . ARG A 1 343 ? -27.193 -4.879 21.367 1.00 94.12 343 ARG A O 1
ATOM 2876 N N . ASN A 1 344 ? -27.577 -5.718 23.408 1.00 95.81 344 ASN A N 1
ATOM 2877 C CA . ASN A 1 344 ? -26.354 -5.216 24.026 1.00 95.81 344 ASN A CA 1
ATOM 2878 C C . ASN A 1 344 ? -25.188 -6.216 23.931 1.00 95.81 344 ASN A C 1
ATOM 2880 O O . ASN A 1 344 ? -24.229 -6.098 24.681 1.00 95.81 344 ASN A O 1
ATOM 2884 N N . SER A 1 345 ? -25.261 -7.232 23.061 1.00 94.88 345 SER A N 1
ATOM 2885 C CA . SER A 1 345 ? -24.221 -8.267 22.953 1.00 94.88 345 SER A CA 1
ATOM 2886 C C . SER A 1 345 ? -23.212 -8.042 21.823 1.00 94.88 345 SER A C 1
ATOM 2888 O O . SER A 1 345 ? -22.133 -8.626 21.865 1.00 94.88 345 SER A O 1
ATOM 2890 N N . ALA A 1 346 ? -23.502 -7.188 20.838 1.00 96.56 346 ALA A N 1
ATOM 2891 C CA . ALA A 1 346 ? -22.693 -7.067 19.625 1.00 96.56 346 ALA A CA 1
ATOM 2892 C C . ALA A 1 346 ? -22.260 -5.624 19.337 1.00 96.56 346 ALA A C 1
ATOM 2894 O O . ALA A 1 346 ? -23.087 -4.717 19.271 1.00 96.56 346 ALA A O 1
ATOM 2895 N N . VAL A 1 347 ? -20.962 -5.444 19.087 1.00 97.62 347 VAL A N 1
ATOM 2896 C CA . VAL A 1 347 ? -20.360 -4.230 18.518 1.00 97.62 347 VAL A CA 1
ATOM 2897 C C . VAL A 1 347 ? -19.727 -4.587 17.176 1.00 97.62 347 VAL A C 1
ATOM 2899 O O . VAL A 1 347 ? -19.187 -5.685 17.034 1.00 97.62 347 VAL A O 1
ATOM 2902 N N . VAL A 1 348 ? -19.761 -3.686 16.191 1.00 98.25 348 VAL A N 1
ATOM 2903 C CA . VAL A 1 348 ? -19.195 -3.948 14.854 1.00 98.25 348 VAL A CA 1
ATOM 2904 C C . VAL A 1 348 ? -18.203 -2.860 14.449 1.00 98.25 348 VAL A C 1
ATOM 2906 O O . VAL A 1 348 ? -18.574 -1.698 14.322 1.00 98.25 348 VAL A O 1
ATOM 2909 N N . LEU A 1 349 ? -16.945 -3.233 14.218 1.00 98.06 349 LEU A N 1
ATOM 2910 C CA . LEU A 1 349 ? -15.901 -2.377 13.659 1.00 98.06 349 LEU A CA 1
ATOM 2911 C C . LEU A 1 349 ? -15.937 -2.459 12.128 1.00 98.06 349 LEU A C 1
ATOM 2913 O O . LEU A 1 349 ? -15.690 -3.515 11.550 1.00 98.06 349 LEU A O 1
ATOM 2917 N N . LEU A 1 350 ? -16.230 -1.341 11.475 1.00 97.44 350 LEU A N 1
ATOM 2918 C CA . LEU A 1 350 ? -16.409 -1.233 10.031 1.00 97.44 350 LEU A CA 1
ATOM 2919 C C . LEU A 1 350 ? -15.207 -0.556 9.379 1.00 97.44 350 LEU A C 1
ATOM 2921 O O . LEU A 1 350 ? -14.655 0.407 9.919 1.00 97.44 350 LEU A O 1
ATOM 2925 N N . HIS A 1 351 ? -14.867 -1.015 8.175 1.00 96.19 351 HIS A N 1
ATOM 2926 C CA . HIS A 1 351 ? -13.984 -0.281 7.279 1.00 96.19 351 HIS A CA 1
ATOM 2927 C C . HIS A 1 351 ? -14.775 0.540 6.251 1.00 96.19 351 HIS A C 1
ATOM 2929 O O . HIS A 1 351 ? -15.919 0.230 5.938 1.00 96.19 351 HIS A O 1
ATOM 2935 N N . SER A 1 352 ? -14.154 1.576 5.689 1.00 93.56 352 SER A N 1
ATOM 2936 C CA . SER A 1 352 ? -14.732 2.449 4.651 1.00 93.56 352 SER A CA 1
ATOM 2937 C C . SER A 1 352 ? -14.334 2.067 3.217 1.00 93.56 352 SER A C 1
ATOM 2939 O O . SER A 1 352 ? -14.840 2.638 2.256 1.00 93.56 352 SER A O 1
ATOM 2941 N N . GLY A 1 353 ? -13.457 1.074 3.069 1.00 93.31 353 GLY A N 1
ATOM 2942 C CA . GLY A 1 353 ? -12.963 0.567 1.789 1.00 93.31 353 GLY A CA 1
ATOM 2943 C C . GLY A 1 353 ? -11.534 0.064 1.951 1.00 93.31 353 GLY A C 1
ATOM 2944 O O . GLY A 1 353 ? -10.793 0.596 2.771 1.00 93.31 353 GLY A O 1
ATOM 2945 N N . MET A 1 354 ? -11.154 -0.977 1.215 1.00 96.12 354 MET A N 1
ATOM 2946 C CA . MET A 1 354 ? -9.843 -1.605 1.388 1.00 96.12 354 MET A CA 1
ATOM 2947 C C . MET A 1 354 ? -8.831 -1.137 0.335 1.00 96.12 354 MET A C 1
ATOM 2949 O O . MET A 1 354 ? -9.180 -1.058 -0.845 1.00 96.12 354 MET A O 1
ATOM 2953 N N . PRO A 1 355 ? -7.571 -0.862 0.721 1.00 96.50 355 PRO A N 1
ATOM 2954 C CA . PRO A 1 355 ? -6.534 -0.363 -0.183 1.00 96.50 355 PRO A CA 1
ATOM 2955 C C . PRO A 1 355 ? -5.903 -1.493 -1.018 1.00 96.50 355 PRO A C 1
ATOM 2957 O O . PRO A 1 355 ? -4.725 -1.825 -0.877 1.00 96.50 355 PRO A O 1
ATOM 2960 N N . VAL A 1 356 ? -6.706 -2.116 -1.887 1.00 96.69 356 VAL A N 1
ATOM 2961 C CA . VAL A 1 356 ? -6.301 -3.284 -2.695 1.00 96.69 356 VAL A CA 1
ATOM 2962 C C . VAL A 1 356 ? -5.126 -2.950 -3.620 1.00 96.69 356 VAL A C 1
ATOM 2964 O O . VAL A 1 356 ? -4.177 -3.724 -3.718 1.00 96.69 356 VAL A O 1
ATOM 2967 N N . GLU A 1 357 ? -5.138 -1.777 -4.257 1.00 95.19 357 GLU A N 1
ATOM 2968 C CA . GLU A 1 357 ? -4.063 -1.363 -5.168 1.00 95.19 357 GLU A CA 1
ATOM 2969 C C . GLU A 1 357 ? -2.731 -1.140 -4.436 1.00 95.19 357 GLU A C 1
ATOM 2971 O O . GLU A 1 357 ? -1.674 -1.469 -4.975 1.00 95.19 357 GLU A O 1
ATOM 2976 N N . GLN A 1 358 ? -2.770 -0.652 -3.191 1.00 95.81 358 GLN A N 1
ATOM 2977 C CA . GLN A 1 358 ? -1.595 -0.532 -2.329 1.00 95.81 358 GLN A CA 1
ATOM 2978 C C . GLN A 1 358 ? -1.092 -1.912 -1.890 1.00 95.81 358 GLN A C 1
ATOM 2980 O O . GLN A 1 358 ? 0.112 -2.156 -1.894 1.00 95.81 358 GLN A O 1
ATOM 2985 N N . ALA A 1 359 ? -1.999 -2.839 -1.568 1.00 96.88 359 ALA A N 1
ATOM 2986 C CA . ALA A 1 359 ? -1.639 -4.201 -1.176 1.00 96.88 359 ALA A CA 1
ATOM 2987 C C . ALA A 1 359 ? -0.952 -4.982 -2.310 1.00 96.88 359 ALA A C 1
ATOM 2989 O O . ALA A 1 359 ? -0.024 -5.750 -2.044 1.00 96.88 359 ALA A O 1
ATOM 2990 N N . LYS A 1 360 ? -1.311 -4.726 -3.578 1.00 97.88 360 LYS A N 1
ATOM 2991 C CA . LYS A 1 360 ? -0.610 -5.306 -4.739 1.00 97.88 360 LYS A CA 1
ATOM 2992 C C . LYS A 1 360 ? 0.882 -4.965 -4.770 1.00 97.88 360 LYS A C 1
ATOM 2994 O O . LYS A 1 360 ? 1.675 -5.798 -5.203 1.00 97.88 360 LYS A O 1
ATOM 2999 N N . TYR A 1 361 ? 1.290 -3.786 -4.288 1.00 96.38 361 TYR A N 1
ATOM 3000 C CA . TYR A 1 361 ? 2.715 -3.439 -4.232 1.00 96.38 361 TYR A CA 1
ATOM 3001 C C . TYR A 1 361 ? 3.509 -4.357 -3.305 1.00 96.38 361 TYR A C 1
ATOM 3003 O O . TYR A 1 361 ? 4.672 -4.601 -3.591 1.00 96.38 361 TYR A O 1
ATOM 3011 N N . ILE A 1 362 ? 2.914 -4.889 -2.233 1.00 95.38 362 ILE A N 1
ATOM 3012 C CA . ILE A 1 362 ? 3.624 -5.786 -1.308 1.00 95.38 362 ILE A CA 1
ATOM 3013 C C . ILE A 1 362 ? 4.015 -7.075 -2.025 1.00 95.38 362 ILE A C 1
ATOM 3015 O O . ILE A 1 362 ? 5.188 -7.431 -2.061 1.00 95.38 362 ILE A O 1
ATOM 3019 N N . LYS A 1 363 ? 3.050 -7.707 -2.701 1.00 95.69 363 LYS A N 1
ATOM 3020 C CA . LYS A 1 363 ? 3.297 -8.912 -3.505 1.00 95.69 363 LYS A CA 1
ATOM 3021 C C . LYS A 1 363 ? 4.269 -8.643 -4.652 1.00 95.69 363 LYS A C 1
ATOM 3023 O O . LYS A 1 363 ? 5.149 -9.458 -4.917 1.00 95.69 363 LYS A O 1
ATOM 3028 N N . ALA A 1 364 ? 4.153 -7.482 -5.299 1.00 95.94 364 ALA A N 1
ATOM 3029 C CA . ALA A 1 364 ? 5.081 -7.083 -6.350 1.00 95.94 364 ALA A CA 1
ATOM 3030 C C . ALA A 1 364 ? 6.516 -6.903 -5.827 1.00 95.94 364 ALA A C 1
ATOM 3032 O O . ALA A 1 364 ? 7.466 -7.365 -6.457 1.00 95.94 364 ALA A O 1
ATOM 3033 N N . CYS A 1 365 ? 6.671 -6.273 -4.664 1.00 95.00 365 CYS A N 1
ATOM 3034 C CA . CYS A 1 365 ? 7.947 -6.110 -3.981 1.00 95.00 365 CYS A CA 1
ATOM 3035 C C . CYS A 1 365 ? 8.571 -7.453 -3.599 1.00 95.00 365 CYS A C 1
ATOM 3037 O O . CYS A 1 365 ? 9.758 -7.655 -3.847 1.00 95.00 365 CYS A O 1
ATOM 3039 N N . ASP A 1 366 ? 7.784 -8.374 -3.043 1.00 93.12 366 ASP A N 1
ATOM 3040 C CA . ASP A 1 366 ? 8.270 -9.697 -2.647 1.00 93.12 366 ASP A CA 1
ATOM 3041 C C . ASP A 1 366 ? 8.779 -10.495 -3.855 1.00 93.12 366 ASP A C 1
ATOM 3043 O O . ASP A 1 366 ? 9.885 -11.028 -3.804 1.00 93.12 366 ASP A O 1
ATOM 3047 N N . ALA A 1 367 ? 8.055 -10.476 -4.979 1.00 92.56 367 ALA A N 1
ATOM 3048 C CA . ALA A 1 367 ? 8.510 -11.110 -6.218 1.00 92.56 367 ALA A CA 1
ATOM 3049 C C . ALA A 1 367 ? 9.811 -10.481 -6.759 1.00 92.56 367 ALA A C 1
ATOM 3051 O O . ALA A 1 367 ? 10.760 -11.182 -7.110 1.00 92.56 367 ALA A O 1
ATOM 3052 N N . LEU A 1 368 ? 9.895 -9.146 -6.798 1.00 91.50 368 LEU A N 1
ATOM 3053 C CA . LEU A 1 368 ? 11.063 -8.454 -7.356 1.00 91.50 368 LEU A CA 1
ATOM 3054 C C . LEU A 1 368 ? 12.320 -8.571 -6.485 1.00 91.50 368 LEU A C 1
ATOM 3056 O O . LEU A 1 368 ? 13.432 -8.520 -7.015 1.00 91.50 368 LEU A O 1
ATOM 3060 N N . ARG A 1 369 ? 12.174 -8.759 -5.168 1.00 91.62 369 ARG A N 1
ATOM 3061 C CA . ARG A 1 369 ? 13.301 -9.034 -4.260 1.00 91.62 369 ARG A CA 1
ATOM 3062 C C . ARG A 1 369 ? 14.038 -10.322 -4.629 1.00 91.62 369 ARG A C 1
ATOM 3064 O O . ARG A 1 369 ? 15.262 -10.382 -4.486 1.00 91.62 369 ARG A O 1
ATOM 3071 N N . GLU A 1 370 ? 13.311 -11.329 -5.109 1.00 86.88 370 GLU A N 1
ATOM 3072 C CA . GLU A 1 370 ? 13.881 -12.608 -5.539 1.00 86.88 370 GLU A CA 1
ATOM 3073 C C . GLU A 1 370 ? 14.533 -12.516 -6.928 1.00 86.88 370 GLU A C 1
ATOM 3075 O O . GLU A 1 370 ? 15.582 -13.121 -7.167 1.00 86.88 370 GLU A O 1
ATOM 3080 N N . GLU A 1 371 ? 13.953 -11.721 -7.830 1.00 86.06 371 GLU A N 1
ATOM 3081 C CA . GLU A 1 371 ? 14.388 -11.616 -9.227 1.00 86.06 371 GLU A CA 1
ATOM 3082 C C . GLU A 1 371 ? 15.590 -10.695 -9.433 1.00 86.06 371 GLU A C 1
ATOM 3084 O O . GLU A 1 371 ? 16.535 -11.051 -10.148 1.00 86.06 371 GLU A O 1
ATOM 3089 N N . LEU A 1 372 ? 15.591 -9.517 -8.803 1.00 82.38 372 LEU A N 1
ATOM 3090 C CA . LEU A 1 372 ? 16.692 -8.569 -8.940 1.00 82.38 372 LEU A CA 1
ATOM 3091 C C . LEU A 1 372 ? 17.910 -9.092 -8.180 1.00 82.38 372 LEU A C 1
ATOM 3093 O O . LEU A 1 372 ? 17.821 -9.411 -6.996 1.00 82.38 372 LEU A O 1
ATOM 3097 N N . ARG A 1 373 ? 19.068 -9.173 -8.847 1.00 77.75 373 ARG A N 1
ATOM 3098 C CA . ARG A 1 373 ? 20.318 -9.702 -8.262 1.00 77.75 373 ARG A CA 1
ATOM 3099 C C . ARG A 1 373 ? 21.337 -8.621 -7.914 1.00 77.75 373 ARG A C 1
ATOM 3101 O O . ARG A 1 373 ? 22.131 -8.815 -6.997 1.00 77.75 373 ARG A O 1
ATOM 3108 N N . GLU A 1 374 ? 21.321 -7.496 -8.624 1.00 79.69 374 GLU A N 1
ATOM 3109 C CA . GLU A 1 374 ? 22.278 -6.410 -8.408 1.00 79.69 374 GLU A CA 1
ATOM 3110 C C . GLU A 1 374 ? 21.982 -5.635 -7.118 1.00 79.69 374 GLU A C 1
ATOM 3112 O O . GLU A 1 374 ? 20.836 -5.302 -6.810 1.00 79.69 374 GLU A O 1
ATOM 3117 N N . SER A 1 375 ? 23.032 -5.319 -6.355 1.00 80.06 375 SER A N 1
ATOM 3118 C CA . SER A 1 375 ? 22.910 -4.677 -5.041 1.00 80.06 375 SER A CA 1
ATOM 3119 C C . SER A 1 375 ? 22.345 -3.255 -5.113 1.00 80.06 375 SER A C 1
ATOM 3121 O O . SER A 1 375 ? 21.503 -2.901 -4.290 1.00 80.06 375 SER A O 1
ATOM 3123 N N . SER A 1 376 ? 22.756 -2.458 -6.102 1.00 78.56 376 SER A N 1
ATOM 3124 C CA . SER A 1 376 ? 22.252 -1.094 -6.326 1.00 78.56 376 SER A CA 1
ATOM 3125 C C . SER A 1 376 ? 20.754 -1.087 -6.643 1.00 78.56 376 SER A C 1
ATOM 3127 O O . SER A 1 376 ? 19.988 -0.326 -6.049 1.00 78.56 376 SER A O 1
ATOM 3129 N N . GLN A 1 377 ? 20.316 -1.991 -7.522 1.0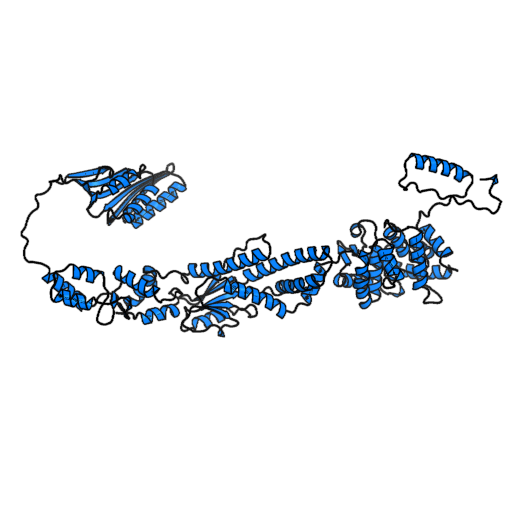0 82.75 377 GLN A N 1
ATOM 3130 C CA . GLN A 1 377 ? 18.912 -2.159 -7.892 1.00 82.75 377 GLN A CA 1
ATOM 3131 C C . GLN A 1 377 ? 18.065 -2.587 -6.689 1.00 82.75 377 GLN A C 1
ATOM 3133 O O . GLN A 1 377 ? 17.009 -2.004 -6.445 1.00 82.75 377 GLN A O 1
ATOM 3138 N N . ARG A 1 378 ? 18.557 -3.544 -5.887 1.00 85.94 378 ARG A N 1
ATOM 3139 C CA . ARG A 1 378 ? 17.895 -3.976 -4.646 1.00 85.94 378 ARG A CA 1
ATOM 3140 C C . ARG A 1 378 ? 17.731 -2.838 -3.648 1.00 85.94 378 ARG A C 1
ATOM 3142 O O . ARG A 1 378 ? 16.646 -2.678 -3.111 1.00 85.94 378 ARG A O 1
ATOM 3149 N N . GLN A 1 379 ? 18.759 -2.020 -3.423 1.00 87.00 379 GLN A N 1
ATOM 3150 C CA . GLN A 1 379 ? 18.656 -0.876 -2.506 1.00 87.00 379 GLN A CA 1
ATOM 3151 C C . GLN A 1 379 ? 17.578 0.121 -2.947 1.00 87.00 379 GLN A C 1
ATOM 3153 O O . GLN A 1 379 ? 16.801 0.612 -2.126 1.00 87.00 379 GLN A O 1
ATOM 3158 N N . ARG A 1 380 ? 17.501 0.397 -4.253 1.00 87.44 380 ARG A N 1
ATOM 3159 C CA . ARG A 1 380 ? 16.481 1.287 -4.813 1.00 87.44 380 ARG A CA 1
ATOM 3160 C C . ARG A 1 380 ? 15.079 0.681 -4.727 1.00 87.44 380 ARG A C 1
ATOM 3162 O O . ARG A 1 380 ? 14.144 1.401 -4.382 1.00 87.44 380 ARG A O 1
ATOM 3169 N N . LEU A 1 381 ? 14.942 -0.621 -4.990 1.00 91.62 381 LEU A N 1
ATOM 3170 C CA . LEU A 1 381 ? 13.693 -1.360 -4.794 1.00 91.62 381 LEU A CA 1
ATOM 3171 C C . LEU A 1 381 ? 13.249 -1.300 -3.329 1.00 91.62 381 LEU A C 1
ATOM 3173 O O . LEU A 1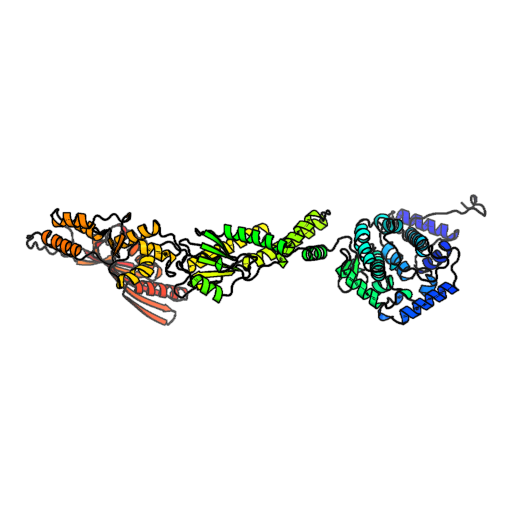 381 ? 12.105 -0.946 -3.076 1.00 91.62 381 LEU A O 1
ATOM 3177 N N . GLU A 1 382 ? 14.141 -1.573 -2.374 1.00 91.50 382 GLU A N 1
ATOM 3178 C CA . GLU A 1 382 ? 13.814 -1.541 -0.943 1.00 91.50 382 GLU A CA 1
ATOM 3179 C C . GLU A 1 382 ? 13.289 -0.171 -0.514 1.00 91.50 382 GLU A C 1
ATOM 3181 O O . GLU A 1 382 ? 12.224 -0.092 0.089 1.00 91.50 382 GLU A O 1
ATOM 3186 N N . SER A 1 383 ? 13.951 0.920 -0.911 1.00 90.62 383 SER A N 1
ATOM 3187 C CA . SER A 1 383 ? 13.477 2.275 -0.597 1.00 90.62 383 SER A CA 1
ATOM 3188 C C . SER A 1 383 ? 12.063 2.550 -1.135 1.00 90.62 383 SER A C 1
ATOM 3190 O O . SER A 1 383 ? 11.234 3.158 -0.451 1.00 90.62 383 SER A O 1
ATOM 3192 N N . LEU A 1 384 ? 11.757 2.078 -2.347 1.00 91.50 384 LEU A N 1
ATOM 3193 C CA . LEU A 1 384 ? 10.419 2.196 -2.927 1.00 91.50 384 LEU A CA 1
ATOM 3194 C C . LEU A 1 384 ? 9.407 1.316 -2.186 1.00 91.50 384 LEU A C 1
ATOM 3196 O O . LEU A 1 384 ? 8.321 1.784 -1.845 1.00 91.50 384 LEU A O 1
ATOM 3200 N N . CYS A 1 385 ? 9.766 0.068 -1.900 1.00 94.00 385 CYS A N 1
ATOM 3201 C CA . CYS A 1 385 ? 8.922 -0.891 -1.201 1.00 94.00 385 CYS A CA 1
ATOM 3202 C C . CYS A 1 385 ? 8.600 -0.448 0.226 1.00 94.00 385 CYS A C 1
ATOM 3204 O O . CYS A 1 385 ? 7.450 -0.559 0.646 1.00 94.00 385 CYS A O 1
ATOM 3206 N N . GLU A 1 386 ? 9.554 0.134 0.954 1.00 92.50 386 GLU A N 1
ATOM 3207 C CA . GLU A 1 386 ? 9.312 0.738 2.267 1.00 92.50 386 GLU A CA 1
ATOM 3208 C C . GLU A 1 386 ? 8.262 1.850 2.181 1.00 92.50 386 GLU A C 1
ATOM 3210 O O . GLU A 1 386 ? 7.300 1.860 2.954 1.00 92.50 386 GLU A O 1
ATOM 3215 N N . LYS A 1 387 ? 8.391 2.747 1.195 1.00 91.81 387 LYS A N 1
ATOM 3216 C CA . LYS A 1 387 ? 7.421 3.825 0.971 1.00 91.81 387 LYS A CA 1
ATOM 3217 C C . LYS A 1 387 ? 6.026 3.279 0.645 1.00 91.81 387 LYS A C 1
ATOM 3219 O O . LYS A 1 387 ? 5.053 3.701 1.266 1.00 91.81 387 LYS A O 1
ATOM 3224 N N . ARG A 1 388 ? 5.919 2.319 -0.281 1.00 94.38 388 ARG A N 1
ATOM 3225 C CA . ARG A 1 388 ? 4.635 1.694 -0.657 1.00 94.38 388 ARG A CA 1
ATOM 3226 C C . ARG A 1 388 ? 4.000 0.922 0.498 1.00 94.38 388 ARG A C 1
ATOM 3228 O O . ARG A 1 388 ? 2.787 0.964 0.676 1.00 94.38 388 ARG A O 1
ATOM 3235 N N . THR A 1 389 ? 4.819 0.281 1.326 1.00 94.19 389 THR A N 1
ATOM 3236 C CA . THR A 1 389 ? 4.357 -0.425 2.525 1.00 94.19 389 THR A CA 1
ATOM 3237 C C . THR A 1 389 ? 3.768 0.542 3.554 1.00 94.19 389 THR A C 1
ATOM 3239 O O . THR A 1 389 ? 2.718 0.270 4.133 1.00 94.19 389 THR A O 1
ATOM 3242 N N . LEU A 1 390 ? 4.393 1.705 3.753 1.00 92.00 390 LEU A N 1
ATOM 3243 C CA . LEU A 1 390 ? 3.844 2.753 4.619 1.00 92.00 390 LEU A CA 1
ATOM 3244 C C . LEU A 1 390 ? 2.516 3.309 4.091 1.00 92.00 390 LEU A C 1
ATOM 3246 O O . LEU A 1 390 ? 1.590 3.508 4.878 1.00 92.00 390 LEU A O 1
ATOM 3250 N N . GLU A 1 391 ? 2.410 3.530 2.778 1.00 92.69 391 GLU A N 1
ATOM 3251 C CA . GLU A 1 391 ? 1.164 3.955 2.124 1.00 92.69 391 GLU A CA 1
ATOM 3252 C C . GLU A 1 391 ? 0.035 2.933 2.350 1.00 92.69 391 GLU A C 1
ATOM 3254 O O . GLU A 1 391 ? -1.082 3.330 2.692 1.00 92.69 391 GLU A O 1
ATOM 3259 N N . LEU A 1 392 ? 0.332 1.630 2.238 1.00 95.12 392 LEU A N 1
ATOM 3260 C CA . LEU A 1 392 ? -0.613 0.558 2.562 1.00 95.12 392 LEU A CA 1
ATOM 3261 C C . LEU A 1 392 ? -1.072 0.637 4.018 1.00 95.12 392 LEU A C 1
ATOM 3263 O O . LEU A 1 392 ? -2.274 0.673 4.265 1.00 95.12 392 LEU A O 1
ATOM 3267 N N . TYR A 1 393 ? -0.143 0.654 4.978 1.00 93.31 393 TYR A N 1
ATOM 3268 C CA . TYR A 1 393 ? -0.513 0.647 6.394 1.00 93.31 393 TYR A CA 1
ATOM 3269 C C . TYR A 1 393 ? -1.342 1.873 6.766 1.00 93.31 393 TYR A C 1
ATOM 3271 O O . TYR A 1 393 ? -2.349 1.741 7.457 1.00 93.31 393 TYR A O 1
ATOM 3279 N N . TYR A 1 394 ? -0.970 3.052 6.268 1.00 91.81 394 TYR A N 1
ATOM 3280 C CA . TYR A 1 394 ? -1.753 4.264 6.481 1.00 91.81 394 TYR A CA 1
ATOM 3281 C C . TYR A 1 394 ? -3.187 4.093 5.966 1.00 91.81 394 TYR A C 1
ATOM 3283 O O . TYR A 1 394 ? -4.135 4.249 6.732 1.00 91.81 394 TYR A O 1
ATOM 3291 N N . ALA A 1 395 ? -3.354 3.695 4.703 1.00 94.00 395 ALA A N 1
ATOM 3292 C CA . ALA A 1 395 ? -4.676 3.522 4.111 1.00 94.00 395 ALA A CA 1
ATOM 3293 C C . ALA A 1 395 ? -5.491 2.405 4.793 1.00 94.00 395 ALA A C 1
ATOM 3295 O O . ALA A 1 395 ? -6.692 2.557 5.006 1.00 94.00 395 ALA A O 1
ATOM 3296 N N . PHE A 1 396 ? -4.845 1.303 5.181 1.00 96.00 396 PHE A N 1
ATOM 3297 C CA . PHE A 1 396 ? -5.495 0.158 5.814 1.00 96.00 396 PHE A CA 1
ATOM 3298 C C . PHE A 1 396 ? -6.030 0.507 7.203 1.00 96.00 396 PHE A C 1
ATOM 3300 O O . PHE A 1 396 ? -7.223 0.345 7.460 1.00 96.00 396 PHE A O 1
ATOM 3307 N N . TYR A 1 397 ? -5.184 1.028 8.093 1.00 94.69 397 TYR A N 1
ATOM 3308 C CA . TYR A 1 397 ? -5.598 1.330 9.464 1.00 94.69 397 TYR A CA 1
ATOM 3309 C C . TYR A 1 397 ? -6.557 2.527 9.527 1.00 94.69 397 TYR A C 1
ATOM 3311 O O . TYR A 1 397 ? -7.443 2.541 10.376 1.00 94.69 397 TYR A O 1
ATOM 3319 N N . GLN A 1 398 ? -6.461 3.484 8.595 1.00 92.69 398 GLN A N 1
ATOM 3320 C CA . GLN A 1 398 ? -7.470 4.543 8.463 1.00 92.69 398 GLN A CA 1
ATOM 3321 C C . GLN A 1 398 ? -8.806 4.060 7.914 1.00 92.69 398 GLN A C 1
ATOM 3323 O O . GLN A 1 398 ? -9.823 4.711 8.152 1.00 92.69 398 GLN A O 1
ATOM 3328 N N . SER A 1 399 ? -8.825 2.953 7.167 1.00 95.25 399 SER A N 1
ATOM 3329 C CA . SER A 1 399 ? -10.078 2.445 6.621 1.00 95.25 399 SER A CA 1
ATOM 3330 C C . SER A 1 399 ? -11.040 2.033 7.734 1.00 95.25 399 SER A C 1
ATOM 3332 O O . SER A 1 399 ? -12.227 2.333 7.615 1.00 95.25 399 SER A O 1
ATOM 3334 N N . TYR A 1 400 ? -10.533 1.426 8.817 1.00 96.38 400 TYR A N 1
ATOM 3335 C CA . TYR A 1 400 ? -11.283 1.028 10.012 1.00 96.38 400 TYR A CA 1
ATOM 3336 C C . TYR A 1 400 ? -11.57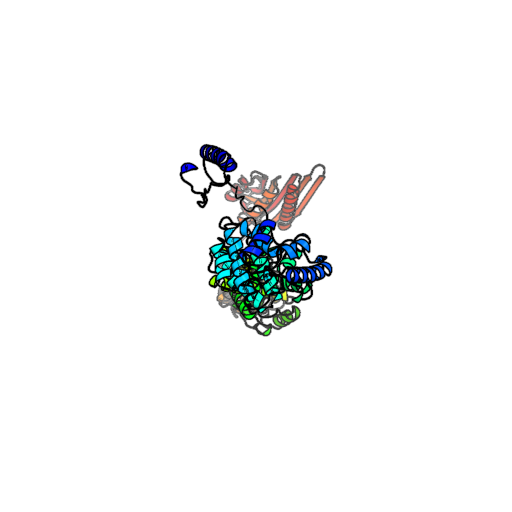9 2.223 10.919 1.00 96.38 400 TYR A C 1
ATOM 3338 O O . TYR A 1 400 ? -10.935 2.438 11.945 1.00 96.38 400 TYR A O 1
ATOM 3346 N N . ASN A 1 401 ? -12.571 3.013 10.521 1.00 94.31 401 ASN A N 1
ATOM 3347 C CA . ASN A 1 401 ? -12.867 4.308 11.126 1.00 94.31 401 ASN A CA 1
ATOM 3348 C C . ASN A 1 401 ? -14.249 4.406 11.772 1.00 94.31 401 ASN A C 1
ATOM 3350 O O . ASN A 1 401 ? -14.579 5.472 12.285 1.00 94.31 401 ASN A O 1
ATOM 3354 N N . LYS A 1 402 ? -15.064 3.346 11.757 1.00 96.12 402 LYS A N 1
ATOM 3355 C CA . LYS A 1 402 ? -16.417 3.384 12.327 1.00 96.12 402 LYS A CA 1
ATOM 3356 C C . LYS A 1 402 ? -16.691 2.214 13.246 1.00 96.12 402 LYS A C 1
ATOM 3358 O O . LYS A 1 402 ? -16.427 1.070 12.892 1.00 96.12 402 LYS A O 1
ATOM 3363 N N . LEU A 1 403 ? -17.292 2.503 14.393 1.00 97.69 403 LEU A N 1
ATOM 3364 C CA . LEU A 1 403 ? -17.723 1.509 15.365 1.00 97.69 403 LEU A CA 1
ATOM 3365 C C . LEU A 1 403 ? -19.237 1.604 15.563 1.00 97.69 403 LEU A C 1
ATOM 3367 O O . LEU A 1 403 ? -19.746 2.628 16.013 1.00 97.69 403 LEU A O 1
ATOM 3371 N N . ALA A 1 404 ? -19.961 0.547 15.209 1.00 97.75 404 ALA A N 1
ATOM 3372 C CA . ALA A 1 404 ? -21.393 0.433 15.440 1.00 97.75 404 ALA A CA 1
ATOM 3373 C C . ALA A 1 404 ? -21.657 -0.103 16.844 1.00 97.75 404 ALA A C 1
ATOM 3375 O O . ALA A 1 404 ? -21.254 -1.223 17.163 1.00 97.75 404 ALA A O 1
ATOM 3376 N N . VAL A 1 405 ? -22.342 0.697 17.659 1.00 97.38 405 VAL A N 1
ATOM 3377 C CA . VAL A 1 405 ? -22.577 0.436 19.079 1.00 97.38 405 VAL A CA 1
ATOM 3378 C C . VAL A 1 405 ? -24.083 0.481 19.378 1.00 97.38 405 VAL A C 1
ATOM 3380 O O . VAL A 1 405 ? -24.759 1.424 18.955 1.00 97.38 405 VAL A O 1
ATOM 3383 N N . PRO A 1 406 ? -24.643 -0.507 20.098 1.00 95.75 406 PRO A N 1
ATOM 3384 C CA . PRO A 1 406 ? -26.052 -0.498 20.480 1.00 95.75 406 PRO A CA 1
ATOM 3385 C C . PRO A 1 406 ? -26.307 0.521 21.595 1.00 95.75 406 PRO A C 1
ATOM 3387 O O . PRO A 1 406 ? -25.691 0.437 22.646 1.00 95.75 406 PRO A O 1
ATOM 3390 N N . MET A 1 407 ? -27.248 1.442 21.415 1.00 95.12 407 MET A N 1
ATOM 3391 C CA . MET A 1 407 ? -27.599 2.501 22.373 1.00 95.12 407 MET A CA 1
ATOM 3392 C C . MET A 1 407 ? -29.113 2.484 22.679 1.00 95.12 407 MET A C 1
ATOM 3394 O O . MET A 1 407 ? -29.879 1.829 21.966 1.00 95.12 407 MET A O 1
ATOM 3398 N N . PRO A 1 408 ? -29.599 3.189 23.724 1.00 89.44 408 PRO A N 1
ATOM 3399 C CA . PRO A 1 408 ? -31.020 3.167 24.103 1.00 89.44 408 PRO A CA 1
ATOM 3400 C C . PRO A 1 408 ? -31.989 3.594 22.989 1.00 89.44 408 PRO A C 1
ATOM 3402 O O . PRO A 1 408 ? -33.131 3.140 22.943 1.00 89.44 408 PRO A O 1
ATOM 3405 N N . HIS A 1 409 ? -31.536 4.453 22.072 1.00 89.25 409 HIS A N 1
ATOM 3406 C CA . HIS A 1 409 ? -32.325 4.968 20.947 1.00 89.25 409 HIS A CA 1
ATOM 3407 C C . HIS A 1 409 ? -32.030 4.260 19.609 1.00 89.25 409 HIS A C 1
ATOM 3409 O O . HIS A 1 409 ? -32.330 4.809 18.550 1.00 89.25 409 HIS A O 1
ATOM 3415 N N . GLY A 1 410 ? -31.442 3.059 19.647 1.00 91.88 410 GLY A N 1
ATOM 3416 C CA . GLY A 1 410 ? -31.042 2.285 18.466 1.00 91.88 410 GLY A CA 1
ATOM 3417 C C . GLY A 1 410 ? -29.525 2.197 18.336 1.00 91.88 410 GLY A C 1
ATOM 3418 O O . GLY A 1 410 ? -28.802 2.368 19.311 1.00 91.88 410 GLY A O 1
ATOM 3419 N N . VAL A 1 411 ? -29.009 1.928 17.139 1.00 94.75 411 VAL A N 1
ATOM 3420 C CA . VAL A 1 411 ? -27.550 1.823 16.936 1.00 94.75 411 VAL A CA 1
ATOM 3421 C C . VAL A 1 411 ? -26.929 3.159 16.540 1.00 94.75 411 VAL A C 1
ATOM 3423 O O . VAL A 1 411 ? -27.375 3.832 15.597 1.00 94.75 411 VAL A O 1
ATOM 3426 N N . GLU A 1 412 ? -25.847 3.504 17.229 1.00 95.31 412 GLU A N 1
ATOM 3427 C CA . GLU A 1 412 ? -24.998 4.652 16.940 1.00 95.31 412 GLU A CA 1
ATOM 3428 C C . GLU A 1 412 ? -23.741 4.212 16.176 1.00 95.31 412 GLU A C 1
ATOM 3430 O O . GLU A 1 412 ? -23.205 3.130 16.406 1.00 95.31 412 GLU A O 1
ATOM 3435 N N . LEU A 1 413 ? -23.288 5.039 15.230 1.00 95.94 413 LEU A N 1
ATOM 3436 C CA . LEU A 1 413 ? -22.024 4.838 14.522 1.00 95.94 413 LEU A CA 1
ATOM 3437 C C . LEU A 1 413 ? -21.032 5.877 15.034 1.00 95.94 413 LEU A C 1
ATOM 3439 O O . LEU A 1 413 ? -21.165 7.052 14.698 1.00 95.94 413 LEU A O 1
ATOM 3443 N N . LEU A 1 414 ? -20.064 5.435 15.826 1.00 96.31 414 LEU A N 1
ATOM 3444 C CA . LEU A 1 414 ? -19.010 6.280 16.371 1.00 96.31 414 LEU A CA 1
ATOM 3445 C C . LEU A 1 414 ? -17.856 6.370 15.373 1.00 96.31 414 LEU A C 1
ATOM 3447 O O . LEU A 1 414 ? -17.368 5.342 14.899 1.00 96.31 414 LEU A O 1
ATOM 3451 N N . ASP A 1 415 ? -17.403 7.585 15.074 1.00 95.31 415 ASP A N 1
ATOM 3452 C CA . ASP A 1 415 ? -16.196 7.799 14.278 1.00 95.31 415 ASP A CA 1
ATOM 3453 C C . ASP A 1 415 ? -14.949 7.616 15.158 1.00 95.31 415 ASP A C 1
ATOM 3455 O O . ASP A 1 415 ? -14.778 8.279 16.185 1.00 95.31 415 ASP A O 1
ATOM 3459 N N . LEU A 1 416 ? -14.052 6.726 14.740 1.00 93.31 416 LEU A N 1
ATOM 3460 C CA . LEU A 1 416 ? -12.791 6.461 15.420 1.00 93.31 416 LEU A CA 1
ATOM 3461 C C . LEU A 1 416 ? -11.744 7.482 14.979 1.00 93.31 416 LEU A C 1
ATOM 3463 O O . LEU A 1 416 ? -11.342 7.537 13.815 1.00 93.31 416 LEU A O 1
ATOM 3467 N N . ARG A 1 417 ? -11.271 8.293 15.926 1.00 79.88 417 ARG A N 1
ATOM 3468 C CA . ARG A 1 417 ? -10.168 9.229 15.690 1.00 79.88 417 ARG A CA 1
ATOM 3469 C C . ARG A 1 417 ? -8.845 8.505 15.880 1.00 79.88 417 ARG A C 1
ATOM 3471 O O . ARG A 1 417 ? -8.399 8.303 17.005 1.00 79.88 417 ARG A O 1
ATOM 3478 N N . VAL A 1 418 ? -8.226 8.118 14.770 1.00 79.56 418 VAL A N 1
ATOM 3479 C CA . VAL A 1 418 ? -6.927 7.443 14.777 1.00 79.56 418 VAL A CA 1
ATOM 3480 C C . VAL A 1 418 ? -5.848 8.438 14.358 1.00 79.56 418 VAL A C 1
ATOM 3482 O O . VAL A 1 418 ? -5.710 8.776 13.181 1.00 79.56 418 VAL A O 1
ATOM 3485 N N . GLU A 1 419 ? -5.082 8.933 15.329 1.00 77.19 419 GLU A N 1
ATOM 3486 C CA . GLU A 1 419 ? -3.923 9.784 15.061 1.00 77.19 419 GLU A CA 1
ATOM 3487 C C . GLU A 1 419 ? -2.715 8.918 14.696 1.00 77.19 419 GLU A C 1
ATOM 3489 O O . GLU A 1 419 ? -2.134 8.223 15.529 1.00 77.19 419 GLU A O 1
ATOM 3494 N N . LEU A 1 420 ? -2.341 8.948 13.418 1.00 71.50 420 LEU A N 1
ATOM 3495 C CA . LEU A 1 420 ? -1.218 8.178 12.895 1.00 71.50 420 LEU A CA 1
ATOM 3496 C C . LEU A 1 420 ? 0.039 9.054 12.851 1.00 71.50 420 LEU A C 1
ATOM 3498 O O . LEU A 1 420 ? 0.117 10.010 12.074 1.00 71.50 420 LEU A O 1
ATOM 3502 N N . ALA A 1 421 ? 1.030 8.724 13.683 1.00 68.19 421 ALA A N 1
ATOM 3503 C CA . ALA A 1 421 ? 2.331 9.390 13.683 1.00 68.19 421 ALA A CA 1
ATOM 3504 C C . ALA A 1 421 ? 3.037 9.235 12.321 1.00 68.19 421 ALA A C 1
ATOM 3506 O O . ALA A 1 421 ? 3.005 8.172 11.701 1.00 68.19 421 ALA A O 1
ATOM 3507 N N . ARG A 1 422 ? 3.686 10.304 11.843 1.00 67.38 422 ARG A N 1
ATOM 3508 C CA . ARG A 1 422 ? 4.432 10.315 10.572 1.00 67.38 422 ARG A CA 1
ATOM 3509 C C . ARG A 1 422 ? 5.933 10.137 10.814 1.00 67.38 422 ARG A C 1
ATOM 3511 O O . ARG A 1 422 ? 6.447 10.579 11.835 1.00 67.38 422 ARG A O 1
ATOM 3518 N N . GLY A 1 423 ? 6.637 9.570 9.832 1.00 65.62 423 GLY A N 1
ATOM 3519 C CA . GLY A 1 423 ? 8.108 9.524 9.810 1.00 65.62 423 GLY A CA 1
ATOM 3520 C C . GLY A 1 423 ? 8.745 8.266 10.407 1.00 65.62 423 GLY A C 1
ATOM 3521 O O . GLY A 1 423 ? 9.916 8.295 10.774 1.00 65.62 423 GLY A O 1
ATOM 3522 N N . GLU A 1 424 ? 8.001 7.164 10.513 1.00 70.19 424 GLU A N 1
ATOM 3523 C CA . GLU A 1 424 ? 8.517 5.898 11.045 1.00 70.19 424 GLU A CA 1
ATOM 3524 C C . GLU A 1 424 ? 8.818 4.867 9.957 1.00 70.19 424 GLU A C 1
ATOM 3526 O O . GLU A 1 424 ? 8.235 4.892 8.877 1.00 70.19 424 GLU A O 1
ATOM 3531 N N . ALA A 1 425 ? 9.718 3.930 10.269 1.00 75.69 425 ALA A N 1
ATOM 3532 C CA . ALA A 1 425 ? 9.984 2.771 9.420 1.00 75.69 425 ALA A CA 1
ATOM 3533 C C . ALA A 1 425 ? 8.755 1.833 9.368 1.00 75.69 425 ALA A C 1
ATOM 3535 O O . ALA A 1 425 ? 8.056 1.719 10.383 1.00 75.69 425 ALA A O 1
ATOM 3536 N N . PRO A 1 426 ? 8.524 1.094 8.262 1.00 74.31 426 PRO A N 1
ATOM 3537 C CA . PRO A 1 426 ? 7.276 0.358 8.029 1.00 74.31 426 PRO A CA 1
ATOM 3538 C C . PRO A 1 426 ? 6.854 -0.583 9.164 1.00 74.31 426 PRO A C 1
ATOM 3540 O O . PRO A 1 426 ? 5.702 -0.556 9.591 1.00 74.31 426 PRO A O 1
ATOM 3543 N N . GLY A 1 427 ? 7.781 -1.386 9.700 1.00 72.81 427 GLY A N 1
ATOM 3544 C CA . GLY A 1 427 ? 7.464 -2.347 10.764 1.00 72.81 427 GLY A CA 1
ATOM 3545 C C . GLY A 1 427 ? 7.033 -1.690 12.081 1.00 72.81 427 GLY A C 1
ATOM 3546 O O . GLY A 1 427 ? 6.110 -2.167 12.738 1.00 72.81 427 GLY A O 1
ATOM 3547 N N . ARG A 1 428 ? 7.655 -0.560 12.447 1.00 81.00 428 ARG A N 1
ATOM 3548 C CA . ARG A 1 428 ? 7.260 0.216 13.635 1.00 81.00 428 ARG A CA 1
ATOM 3549 C C . ARG A 1 428 ? 5.942 0.952 13.401 1.00 81.00 428 ARG A C 1
ATOM 3551 O O . ARG A 1 428 ? 5.091 0.950 14.285 1.00 81.00 428 ARG A O 1
ATOM 3558 N N . ALA A 1 429 ? 5.751 1.485 12.194 1.00 83.50 429 ALA A N 1
ATOM 3559 C CA . ALA A 1 429 ? 4.519 2.151 11.799 1.00 83.50 429 ALA A CA 1
ATOM 3560 C C . ALA A 1 429 ? 3.306 1.208 11.879 1.00 83.50 429 ALA A C 1
ATOM 3562 O O . ALA A 1 429 ? 2.328 1.566 12.525 1.00 83.50 429 ALA A O 1
ATOM 3563 N N . SER A 1 430 ? 3.380 -0.010 11.318 1.00 86.31 430 SER A N 1
ATOM 3564 C CA . SER A 1 430 ? 2.276 -0.989 11.403 1.00 86.31 430 SER A CA 1
ATOM 3565 C C . SER A 1 430 ? 1.898 -1.295 12.854 1.00 86.31 430 SER A C 1
ATOM 3567 O O . SER A 1 430 ? 0.728 -1.180 13.217 1.00 86.31 430 SER A O 1
ATOM 3569 N N . ALA A 1 431 ? 2.879 -1.592 13.715 1.00 89.88 431 ALA A N 1
ATOM 3570 C CA . ALA A 1 431 ? 2.616 -1.877 15.125 1.00 89.88 431 ALA A CA 1
ATOM 3571 C C . ALA A 1 431 ? 1.920 -0.705 15.838 1.00 89.88 431 ALA A C 1
ATOM 3573 O O . ALA A 1 431 ? 0.900 -0.917 16.491 1.00 89.88 431 ALA A O 1
ATOM 3574 N N . LYS A 1 432 ? 2.410 0.527 15.652 1.00 89.81 432 LYS A N 1
ATOM 3575 C CA . LYS A 1 432 ? 1.806 1.720 16.260 1.00 89.81 432 LYS A CA 1
ATOM 3576 C C . LYS A 1 432 ? 0.428 2.045 15.707 1.00 89.81 432 LYS A C 1
ATOM 3578 O O . LYS A 1 432 ? -0.452 2.429 16.466 1.00 89.81 432 LYS A O 1
ATOM 3583 N N . PHE A 1 433 ? 0.224 1.915 14.399 1.00 91.75 433 PHE A N 1
ATOM 3584 C CA . PHE A 1 433 ? -1.069 2.185 13.770 1.00 91.75 433 PHE A CA 1
ATOM 3585 C C . PHE A 1 433 ? -2.117 1.183 14.245 1.00 91.75 433 PHE A C 1
ATOM 3587 O O . PHE A 1 433 ? -3.223 1.566 14.615 1.00 91.75 433 PHE A O 1
ATOM 3594 N N . ARG A 1 434 ? -1.729 -0.089 14.338 1.00 93.69 434 ARG A N 1
ATOM 3595 C CA . ARG A 1 434 ? -2.543 -1.148 14.923 1.00 93.69 434 ARG A CA 1
ATOM 3596 C C . ARG A 1 434 ? -2.915 -0.859 16.376 1.00 93.69 434 ARG A C 1
ATOM 3598 O O . ARG A 1 434 ? -4.084 -0.966 16.731 1.00 93.69 434 ARG A O 1
ATOM 3605 N N . GLU A 1 435 ? -1.941 -0.476 17.200 1.00 92.81 435 GLU A N 1
ATOM 3606 C CA . GLU A 1 435 ? -2.172 -0.069 18.593 1.00 92.81 435 GLU A CA 1
ATOM 3607 C C . GLU A 1 435 ? -3.078 1.165 18.685 1.00 92.81 435 GLU A C 1
ATOM 3609 O O . GLU A 1 435 ? -3.945 1.222 19.553 1.00 92.81 435 GLU A O 1
ATOM 3614 N N . ALA A 1 436 ? -2.939 2.124 17.767 1.00 93.38 436 ALA A N 1
ATOM 3615 C CA . ALA A 1 436 ? -3.770 3.321 17.723 1.00 93.38 436 ALA A CA 1
ATOM 3616 C C . ALA A 1 436 ? -5.236 2.996 17.399 1.00 93.38 436 ALA A C 1
ATOM 3618 O O . ALA A 1 436 ? -6.124 3.505 18.080 1.00 93.38 436 ALA A O 1
ATOM 3619 N N . VAL A 1 437 ? -5.509 2.124 16.419 1.00 95.12 437 VAL A N 1
ATOM 3620 C CA . VAL A 1 437 ? -6.884 1.673 16.128 1.00 95.12 437 VAL A CA 1
ATOM 3621 C C . VAL A 1 437 ? -7.441 0.872 17.304 1.00 95.12 437 VAL A C 1
ATOM 3623 O O . VAL A 1 437 ? -8.566 1.115 17.732 1.00 95.12 437 VAL A O 1
ATOM 3626 N N . ALA A 1 438 ? -6.650 -0.043 17.873 1.00 95.44 438 ALA A N 1
ATOM 3627 C CA . ALA A 1 438 ? -7.055 -0.834 19.032 1.00 95.44 438 ALA A CA 1
ATOM 3628 C C . ALA A 1 438 ? -7.434 0.042 20.234 1.00 95.44 438 ALA A C 1
ATOM 3630 O O . ALA A 1 438 ? -8.485 -0.158 20.846 1.00 95.44 438 ALA A O 1
ATOM 3631 N N . LYS A 1 439 ? -6.610 1.051 20.524 1.00 94.88 439 LYS A N 1
ATOM 3632 C CA . LYS A 1 439 ? -6.886 2.051 21.551 1.00 94.88 439 LYS A CA 1
ATOM 3633 C C . LYS A 1 439 ? -8.136 2.863 21.214 1.00 94.88 439 LYS A C 1
ATOM 3635 O O . LYS A 1 439 ? -8.997 2.998 22.069 1.00 94.88 439 LYS A O 1
ATOM 3640 N N . ALA A 1 440 ? -8.285 3.333 19.975 1.00 95.75 440 ALA A N 1
ATOM 3641 C CA . ALA A 1 440 ? -9.451 4.112 19.562 1.00 95.75 440 ALA A CA 1
ATOM 3642 C C . ALA A 1 440 ? -10.769 3.336 19.722 1.00 95.75 440 ALA A C 1
ATOM 3644 O O . ALA A 1 440 ? -11.762 3.916 20.149 1.00 95.75 440 ALA A O 1
ATOM 3645 N N . VAL A 1 441 ? -10.787 2.028 19.430 1.00 96.94 441 VAL A N 1
ATOM 3646 C CA . VAL A 1 441 ? -11.962 1.169 19.667 1.00 96.94 441 VAL A CA 1
ATOM 3647 C C . VAL A 1 441 ? -12.312 1.126 21.154 1.00 96.94 441 VAL A C 1
ATOM 3649 O O . VAL A 1 441 ? -13.478 1.279 21.516 1.00 96.94 441 VAL A O 1
ATOM 3652 N N . ARG A 1 442 ? -11.310 0.939 22.019 1.00 95.75 442 ARG A N 1
ATOM 3653 C CA . ARG A 1 442 ? -11.507 0.911 23.470 1.00 95.75 442 ARG A CA 1
ATOM 3654 C C . ARG A 1 442 ? -11.986 2.263 24.005 1.00 95.75 442 ARG A C 1
ATOM 3656 O O . ARG A 1 442 ? -13.007 2.306 24.685 1.00 95.75 442 ARG A O 1
ATOM 3663 N N . ASP A 1 443 ? -11.298 3.343 23.648 1.00 95.25 443 ASP A N 1
ATOM 3664 C CA . ASP A 1 443 ? -11.622 4.712 24.059 1.00 95.25 443 ASP A CA 1
ATOM 3665 C C . ASP A 1 443 ? -13.038 5.104 23.596 1.00 95.25 443 ASP A C 1
ATOM 3667 O O . ASP A 1 443 ? -13.780 5.747 24.338 1.00 95.25 443 ASP A O 1
ATOM 3671 N N . ALA A 1 444 ? -13.455 4.675 22.396 1.00 96.12 444 ALA A N 1
ATOM 3672 C CA . ALA A 1 444 ? -14.807 4.906 21.895 1.00 96.12 444 ALA A CA 1
ATOM 3673 C C . ALA A 1 444 ? -15.867 4.200 22.753 1.00 96.12 444 ALA A C 1
ATOM 3675 O O . ALA A 1 444 ? -16.863 4.823 23.110 1.00 96.12 444 ALA A O 1
ATOM 3676 N N . LEU A 1 445 ? -15.648 2.933 23.124 1.00 96.31 445 LEU A N 1
ATOM 3677 C CA . LEU A 1 445 ? -16.562 2.188 23.999 1.00 96.31 445 LEU A CA 1
ATOM 3678 C C . LEU A 1 445 ? -16.599 2.746 25.426 1.00 96.31 445 LEU A C 1
ATOM 3680 O O . LEU A 1 445 ? -17.667 2.788 26.034 1.00 96.31 445 LEU A O 1
ATOM 3684 N N . GLU A 1 446 ? -15.462 3.179 25.967 1.00 94.50 446 GLU A N 1
ATOM 3685 C CA . GLU A 1 446 ? -15.387 3.851 27.270 1.00 94.50 446 GLU A CA 1
ATOM 3686 C C . GLU A 1 446 ? -16.128 5.197 27.242 1.00 94.50 446 GLU A C 1
ATOM 3688 O O . GLU A 1 446 ? -16.915 5.487 28.145 1.00 94.50 446 GLU A O 1
ATOM 3693 N N . GLY A 1 447 ? -15.960 5.979 26.170 1.00 94.00 447 GLY A N 1
ATOM 3694 C CA . GLY A 1 447 ? -16.592 7.288 25.993 1.00 94.00 447 GLY A CA 1
ATOM 3695 C C . GLY A 1 447 ? -18.123 7.255 25.952 1.00 94.00 447 GLY A C 1
ATOM 3696 O O . GLY A 1 447 ? -18.758 8.218 26.377 1.00 94.00 447 GLY A O 1
ATOM 3697 N N . VAL A 1 448 ? -18.720 6.144 25.504 1.00 94.25 448 VAL A N 1
ATOM 3698 C CA . VAL A 1 448 ? -20.180 5.919 25.528 1.00 94.25 448 VAL A CA 1
ATOM 3699 C C . VAL A 1 448 ? -20.638 4.997 26.666 1.00 94.25 448 VAL A C 1
ATOM 3701 O O . VAL A 1 448 ? -21.733 4.442 26.612 1.00 94.25 448 VAL A O 1
ATOM 3704 N N . ALA A 1 449 ? -19.806 4.816 27.699 1.00 92.50 449 ALA A N 1
ATOM 3705 C CA . ALA A 1 449 ? -20.087 3.998 28.883 1.00 92.50 449 ALA A CA 1
ATOM 3706 C C . ALA A 1 449 ? -20.428 2.520 28.590 1.00 92.50 449 ALA A C 1
ATOM 3708 O O . ALA A 1 449 ? -21.103 1.857 29.376 1.00 92.50 449 ALA A O 1
ATOM 3709 N N . LYS A 1 450 ? -19.935 1.970 27.475 1.00 94.06 450 LYS A N 1
ATOM 3710 C CA . LYS A 1 450 ? -20.132 0.561 27.106 1.00 94.06 450 LYS A CA 1
ATOM 3711 C C . LYS A 1 450 ? -19.092 -0.373 27.669 1.00 94.06 450 LYS A C 1
ATOM 3713 O O . LYS A 1 450 ? -19.419 -1.515 27.962 1.00 94.06 450 LYS A O 1
ATOM 3718 N N . TYR A 1 451 ? -17.866 0.090 27.842 1.00 93.88 451 TYR A N 1
ATOM 3719 C CA . TYR A 1 451 ? -16.805 -0.712 28.437 1.00 93.88 451 TYR A CA 1
ATOM 3720 C C . TYR A 1 451 ? -16.210 0.005 29.646 1.00 93.88 451 TYR A C 1
ATOM 3722 O O . TYR A 1 451 ? -15.058 0.411 29.647 1.00 93.88 451 TYR A O 1
ATOM 3730 N N . VAL A 1 452 ? -17.027 0.194 30.681 1.00 90.44 452 VAL A N 1
ATOM 3731 C CA . VAL A 1 452 ? -16.623 0.828 31.945 1.00 90.44 452 VAL A CA 1
ATOM 3732 C C . VAL A 1 452 ? -16.798 -0.152 33.104 1.00 90.44 452 VAL A C 1
ATOM 3734 O O . VAL A 1 452 ? -17.690 -0.997 33.035 1.00 90.44 452 VAL A O 1
ATOM 3737 N N . PRO A 1 453 ? -15.987 -0.070 34.175 1.00 87.25 453 PRO A N 1
ATOM 3738 C CA . PRO A 1 453 ? -16.205 -0.875 35.373 1.00 87.25 453 PRO A CA 1
ATOM 3739 C C . PRO A 1 453 ? -17.632 -0.715 35.907 1.00 87.25 453 PRO A C 1
ATOM 3741 O O . PRO A 1 453 ? -18.186 0.384 35.884 1.00 87.25 453 PRO A O 1
ATOM 3744 N N . LEU A 1 454 ? -18.220 -1.806 36.408 1.00 87.31 454 LEU A N 1
ATOM 3745 C CA . LEU A 1 454 ? -19.579 -1.778 36.943 1.00 87.31 454 LEU A CA 1
ATOM 3746 C C . LEU A 1 454 ? -19.619 -1.025 38.281 1.00 87.31 454 LEU A C 1
ATOM 3748 O O . LEU A 1 454 ? -19.366 -1.597 39.343 1.00 87.31 454 LEU A O 1
ATOM 3752 N N . ASP A 1 455 ? -19.949 0.259 38.214 1.00 88.38 455 ASP A N 1
ATOM 3753 C CA . ASP A 1 455 ? -20.125 1.121 39.377 1.00 88.38 455 ASP A CA 1
ATOM 3754 C C . ASP A 1 455 ? -21.506 0.938 40.036 1.00 88.38 455 ASP A C 1
ATOM 3756 O O . ASP A 1 455 ? -22.517 0.704 39.367 1.00 88.38 455 ASP A O 1
ATOM 3760 N N . ALA A 1 456 ? -21.539 1.043 41.368 1.00 88.56 456 ALA A N 1
ATOM 3761 C CA . ALA A 1 456 ? -22.755 0.895 42.166 1.00 88.56 456 ALA A CA 1
ATOM 3762 C C . ALA A 1 456 ? -23.760 1.999 41.874 1.00 88.56 456 ALA A C 1
ATOM 3764 O O . ALA A 1 456 ? -24.908 1.702 41.532 1.00 88.56 456 ALA A O 1
ATOM 3765 N N . GLN A 1 457 ? -23.311 3.251 41.924 1.00 88.25 457 GLN A N 1
ATOM 3766 C CA . GLN A 1 457 ? -24.181 4.389 41.683 1.00 88.25 457 GLN A CA 1
ATOM 3767 C C . GLN A 1 457 ? -24.712 4.369 40.252 1.00 88.25 457 GLN A C 1
ATOM 3769 O O . GLN A 1 457 ? -25.906 4.560 40.040 1.00 88.25 457 GLN A O 1
ATOM 3774 N N . TYR A 1 458 ? -23.857 4.041 39.281 1.00 88.31 458 TYR A N 1
ATOM 3775 C CA . TYR A 1 458 ? -24.265 3.885 37.889 1.00 88.31 458 TYR A CA 1
ATOM 3776 C C . TYR A 1 458 ? -25.374 2.834 37.729 1.00 88.31 458 TYR A C 1
ATOM 3778 O O . TYR A 1 458 ? -26.415 3.121 37.136 1.00 88.31 458 TYR A O 1
ATOM 3786 N N . LEU A 1 459 ? -25.193 1.624 38.282 1.00 91.00 459 LEU A N 1
ATOM 3787 C CA . LEU A 1 459 ? -26.206 0.565 38.200 1.00 91.00 459 LEU A CA 1
ATOM 3788 C C . LEU A 1 459 ? -27.522 0.998 38.863 1.00 91.00 459 LEU A C 1
ATOM 3790 O O . LEU A 1 459 ? -28.609 0.696 38.359 1.00 91.00 459 LEU A O 1
ATOM 3794 N N . TYR A 1 460 ? -27.444 1.719 39.982 1.00 91.12 460 TYR A N 1
ATOM 3795 C CA . TYR A 1 460 ? -28.630 2.235 40.643 1.00 91.12 460 TYR A CA 1
ATOM 3796 C C . TYR A 1 460 ? -29.342 3.294 39.796 1.00 91.12 460 TYR A C 1
ATOM 3798 O O . TYR A 1 460 ? -30.520 3.135 39.477 1.00 91.12 460 TYR A O 1
ATOM 3806 N N . ASP A 1 461 ? -28.639 4.337 39.369 1.00 88.56 461 ASP A N 1
ATOM 3807 C CA . ASP A 1 461 ? -29.223 5.478 38.666 1.00 88.56 461 ASP A CA 1
ATOM 3808 C C . ASP A 1 461 ? -29.775 5.088 37.290 1.00 88.56 461 ASP A C 1
ATOM 3810 O O . ASP A 1 461 ? -30.909 5.440 36.946 1.00 88.56 461 ASP A O 1
ATOM 3814 N N . VAL A 1 462 ? -29.006 4.318 36.516 1.00 86.38 462 VAL A N 1
ATOM 3815 C CA . VAL A 1 462 ? -29.339 3.977 35.127 1.00 86.38 462 VAL A CA 1
ATOM 3816 C C . VAL A 1 462 ? -30.377 2.862 35.055 1.00 86.38 462 VAL A C 1
ATOM 3818 O O . VAL A 1 462 ? -31.300 2.942 34.239 1.00 86.38 462 VAL A O 1
ATOM 3821 N N . TYR A 1 463 ? -30.281 1.859 35.934 1.00 90.56 463 TYR A N 1
ATOM 3822 C CA . TYR A 1 463 ? -31.066 0.631 35.823 1.00 90.56 463 TYR A CA 1
ATOM 3823 C C . TYR A 1 463 ? -32.076 0.436 36.963 1.00 90.56 463 TYR A C 1
ATOM 3825 O O . TYR A 1 463 ? -33.285 0.362 36.705 1.00 90.56 463 TYR A O 1
ATOM 3833 N N . LEU A 1 464 ? -31.624 0.354 38.220 1.00 91.25 464 LEU A N 1
ATOM 3834 C CA . LEU A 1 464 ? -32.493 -0.049 39.338 1.00 91.25 464 LEU A CA 1
ATOM 3835 C C . LEU A 1 464 ? -33.525 1.025 39.693 1.00 91.25 464 LEU A C 1
ATOM 3837 O O . LEU A 1 464 ? -34.703 0.711 39.855 1.00 91.25 464 LEU A O 1
ATOM 3841 N N . SER A 1 465 ? -33.119 2.291 39.776 1.00 88.44 465 SER A N 1
ATOM 3842 C CA . SER A 1 465 ? -33.957 3.405 40.231 1.00 88.44 465 SER A CA 1
ATOM 3843 C C . SER A 1 465 ? -35.157 3.655 39.314 1.00 88.44 465 SER A C 1
ATOM 3845 O O . SER A 1 465 ? -36.206 4.099 39.782 1.00 88.44 465 SER A O 1
ATOM 3847 N N . LYS A 1 466 ? -35.029 3.365 38.012 1.00 86.44 466 LYS A N 1
ATOM 3848 C CA . LYS A 1 466 ? -36.116 3.472 37.029 1.00 86.44 466 LYS A CA 1
ATOM 3849 C C . LYS A 1 466 ? -37.103 2.313 37.183 1.00 86.44 466 LYS A C 1
ATOM 3851 O O . LYS A 1 466 ? -38.311 2.533 37.215 1.00 86.44 466 LYS A O 1
ATOM 3856 N N . ARG A 1 467 ? -36.598 1.083 37.328 1.00 88.69 467 ARG A N 1
ATOM 3857 C CA . ARG A 1 467 ? -37.416 -0.141 37.377 1.00 88.69 467 ARG A CA 1
ATOM 3858 C C . ARG A 1 467 ? -38.102 -0.332 38.737 1.00 88.69 467 ARG A C 1
ATOM 3860 O O . ARG A 1 467 ? -39.312 -0.542 38.782 1.00 88.69 467 ARG A O 1
ATOM 3867 N N . LEU A 1 468 ? -37.388 -0.143 39.849 1.00 87.12 468 LEU A N 1
ATOM 3868 C CA . LEU A 1 468 ? -37.912 -0.290 41.220 1.00 87.12 468 LEU A CA 1
ATOM 3869 C C . LEU A 1 468 ? -38.994 0.741 41.600 1.00 87.12 468 LEU A C 1
ATOM 3871 O O . LEU A 1 468 ? -39.633 0.605 42.641 1.00 87.12 468 LEU A O 1
ATOM 3875 N N . ARG A 1 469 ? -39.241 1.776 40.782 1.00 83.44 469 ARG A N 1
ATOM 3876 C CA . ARG A 1 469 ? -40.399 2.677 40.963 1.00 83.44 469 ARG A CA 1
ATOM 3877 C C . ARG A 1 469 ? -41.730 1.988 40.687 1.00 83.44 469 ARG A C 1
ATOM 3879 O O . ARG A 1 469 ? -42.738 2.385 41.263 1.00 83.44 469 ARG A O 1
ATOM 3886 N N . HIS A 1 470 ? -41.733 1.004 39.794 1.00 79.31 470 HIS A N 1
ATOM 3887 C CA . HIS A 1 470 ? -42.954 0.419 39.242 1.00 79.31 470 HIS A CA 1
ATOM 3888 C C . HIS A 1 470 ? -43.182 -1.028 39.686 1.00 79.31 470 HIS A C 1
ATOM 3890 O O . HIS A 1 470 ? -44.301 -1.525 39.578 1.00 79.31 470 HIS A O 1
ATOM 3896 N N . VAL A 1 471 ? -42.151 -1.695 40.214 1.00 84.69 471 VAL A N 1
ATOM 3897 C CA . VAL A 1 471 ? -42.224 -3.084 40.686 1.00 84.69 471 VAL A CA 1
ATOM 3898 C C . VAL A 1 471 ? -41.712 -3.222 42.118 1.00 84.69 471 VAL A C 1
ATOM 3900 O O . VAL A 1 471 ? -40.844 -2.471 42.556 1.00 84.69 471 VAL A O 1
ATOM 3903 N N . LYS A 1 472 ? -42.262 -4.196 42.857 1.00 82.56 472 LYS A N 1
ATOM 3904 C CA . LYS A 1 472 ? -41.892 -4.461 44.260 1.00 82.56 472 LYS A CA 1
ATOM 3905 C C . LYS A 1 472 ? -40.499 -5.086 44.393 1.00 82.56 472 LYS A C 1
ATOM 3907 O O . LYS A 1 472 ? -39.787 -4.773 45.344 1.00 82.56 472 LYS A O 1
ATOM 3912 N N . SER A 1 473 ? -40.130 -5.951 43.451 1.00 89.62 473 SER A N 1
ATOM 3913 C CA . SER A 1 473 ? -38.851 -6.660 43.397 1.00 89.62 473 SER A CA 1
ATOM 3914 C C . SER A 1 473 ? -38.406 -6.864 41.947 1.00 89.62 473 SER A C 1
ATOM 3916 O O . SER A 1 473 ? -39.234 -6.854 41.034 1.00 89.62 473 SER A O 1
ATOM 3918 N N . ILE A 1 474 ? -37.105 -7.061 41.739 1.00 92.88 474 ILE A N 1
ATOM 3919 C CA . ILE A 1 474 ? -36.510 -7.443 40.451 1.00 92.88 474 ILE A CA 1
ATOM 3920 C C . ILE A 1 474 ? -35.624 -8.662 40.685 1.00 92.88 474 ILE A C 1
ATOM 3922 O O . ILE A 1 474 ? -34.724 -8.610 41.523 1.00 92.88 474 ILE A O 1
ATOM 3926 N N . ASP A 1 475 ? -35.843 -9.742 39.940 1.00 94.38 475 ASP A N 1
ATOM 3927 C CA . ASP A 1 475 ? -35.007 -10.938 40.048 1.00 94.38 475 ASP A CA 1
ATOM 3928 C C . ASP A 1 475 ? -33.592 -10.661 39.539 1.00 94.38 475 ASP A C 1
ATOM 3930 O O . ASP A 1 475 ? -33.405 -10.129 38.444 1.00 94.38 475 ASP A O 1
ATOM 3934 N N . ILE A 1 476 ? -32.577 -11.076 40.297 1.00 94.06 476 ILE A N 1
ATOM 3935 C CA . ILE A 1 476 ? -31.165 -10.907 39.925 1.00 94.06 476 ILE A CA 1
ATOM 3936 C C . ILE A 1 476 ? -30.860 -11.666 38.628 1.00 94.06 476 ILE A C 1
ATOM 3938 O O . ILE A 1 476 ? -30.070 -11.195 37.814 1.00 94.06 476 ILE A O 1
ATOM 3942 N N . ALA A 1 477 ? -31.532 -12.795 38.379 1.00 93.00 477 ALA A N 1
ATOM 3943 C CA . ALA A 1 477 ? -31.459 -13.496 37.098 1.00 93.00 477 ALA A CA 1
ATOM 3944 C C . ALA A 1 477 ? -31.908 -12.604 35.925 1.00 93.00 477 ALA A C 1
ATOM 3946 O O . ALA A 1 477 ? -31.229 -12.562 34.903 1.00 93.00 477 ALA A O 1
ATOM 3947 N N . THR A 1 478 ? -32.984 -11.833 36.095 1.00 93.31 478 THR A N 1
ATOM 3948 C CA . THR A 1 478 ? -33.449 -10.854 35.101 1.00 93.31 478 THR A CA 1
ATOM 3949 C C . THR A 1 478 ? -32.446 -9.722 34.927 1.00 93.31 478 THR A C 1
ATOM 3951 O O . THR A 1 478 ? -32.157 -9.345 33.798 1.00 93.31 478 THR A O 1
ATOM 3954 N N . ILE A 1 479 ? -31.838 -9.231 36.014 1.00 93.69 479 ILE A N 1
ATOM 3955 C CA . ILE A 1 479 ? -30.764 -8.228 35.918 1.00 93.69 479 ILE A CA 1
ATOM 3956 C C . ILE A 1 479 ? -29.609 -8.767 35.069 1.00 93.69 479 ILE A C 1
ATOM 3958 O O . ILE A 1 479 ? -29.152 -8.081 34.163 1.00 93.69 479 ILE A O 1
ATOM 3962 N N . ARG A 1 480 ? -29.172 -10.012 35.304 1.00 93.25 480 ARG A N 1
ATOM 3963 C CA . ARG A 1 480 ? -28.102 -10.657 34.521 1.00 93.25 480 ARG A CA 1
ATOM 3964 C C . ARG A 1 480 ? -28.461 -10.793 33.043 1.00 93.25 480 ARG A C 1
ATOM 3966 O O . ARG A 1 480 ? -27.589 -10.606 32.203 1.00 93.25 480 ARG A O 1
ATOM 3973 N N . GLU A 1 481 ? -29.714 -11.107 32.723 1.00 93.69 481 GLU A N 1
ATOM 3974 C CA . GLU A 1 481 ? -30.194 -11.135 31.336 1.00 93.69 481 GLU A CA 1
ATOM 3975 C C . GLU A 1 481 ? -30.166 -9.746 30.693 1.00 93.69 481 GLU A C 1
ATOM 3977 O O . GLU A 1 481 ? -29.745 -9.610 29.543 1.00 93.69 481 GLU A O 1
ATOM 3982 N N . ASP A 1 482 ? -30.580 -8.719 31.435 1.00 93.75 482 ASP A N 1
ATOM 3983 C CA . ASP A 1 482 ? -30.678 -7.356 30.928 1.00 93.75 482 ASP A CA 1
ATOM 3984 C C . ASP A 1 482 ? -29.309 -6.775 30.550 1.00 93.75 482 ASP A C 1
ATOM 3986 O O . ASP A 1 482 ? -29.252 -6.010 29.596 1.00 93.75 482 ASP A O 1
ATOM 3990 N N . PHE A 1 483 ? -28.192 -7.207 31.153 1.00 94.44 483 PHE A N 1
ATOM 3991 C CA . PHE A 1 483 ? -26.845 -6.818 30.685 1.00 94.44 483 PHE A CA 1
ATOM 3992 C C . PHE A 1 483 ? -26.609 -7.131 29.201 1.00 94.44 483 PHE A C 1
ATOM 3994 O O . PHE A 1 483 ? -25.885 -6.401 28.528 1.00 94.44 483 PHE A O 1
ATOM 4001 N N . TYR A 1 484 ? -27.239 -8.181 28.669 1.00 95.62 484 TYR A N 1
ATOM 4002 C CA . TYR A 1 484 ? -27.142 -8.537 27.253 1.00 95.62 484 TYR A CA 1
ATOM 4003 C C . TYR A 1 484 ? -28.297 -7.972 26.414 1.00 95.62 484 TYR A C 1
ATOM 4005 O O . TYR A 1 484 ? -28.164 -7.879 25.196 1.00 95.62 484 TYR A O 1
ATOM 4013 N N . ARG A 1 485 ? -29.433 -7.601 27.020 1.00 94.88 485 ARG A N 1
ATOM 4014 C CA . ARG A 1 485 ? -30.639 -7.143 26.298 1.00 94.88 485 ARG A CA 1
ATOM 4015 C C . ARG A 1 485 ? -30.808 -5.630 26.270 1.00 94.88 485 ARG A C 1
ATOM 4017 O O . ARG A 1 485 ? -31.271 -5.116 25.257 1.00 94.88 485 ARG A O 1
ATOM 4024 N N . ASP A 1 486 ? -30.475 -4.946 27.359 1.00 93.69 486 ASP A N 1
ATOM 4025 C CA . ASP A 1 486 ? -30.688 -3.516 27.569 1.00 93.69 486 ASP A CA 1
ATOM 4026 C C . ASP A 1 486 ? -29.464 -2.716 27.096 1.00 93.69 486 ASP A C 1
ATOM 4028 O O . ASP A 1 486 ? -28.404 -2.780 27.725 1.00 93.69 486 ASP A O 1
ATOM 4032 N N . PRO A 1 487 ? -29.575 -1.941 26.002 1.00 93.88 487 PRO A N 1
ATOM 4033 C CA . PRO A 1 487 ? -28.487 -1.098 25.530 1.00 93.88 487 PRO A CA 1
ATOM 4034 C C . PRO A 1 487 ? -28.167 0.090 26.452 1.00 93.88 487 PRO A C 1
ATOM 4036 O O . PRO A 1 487 ? -27.223 0.814 26.161 1.00 93.88 487 PRO A O 1
ATOM 4039 N N . ASP A 1 488 ? -28.914 0.344 27.527 1.00 91.25 488 ASP A N 1
ATOM 4040 C CA . ASP A 1 488 ? -28.544 1.359 28.529 1.00 91.25 488 ASP A CA 1
ATOM 4041 C C . ASP A 1 488 ? -27.469 0.833 29.503 1.00 91.25 488 ASP A C 1
ATOM 4043 O O . ASP A 1 488 ? -26.849 1.609 30.220 1.00 91.25 488 ASP A O 1
ATOM 4047 N N . LEU A 1 489 ? -27.221 -0.486 29.530 1.00 93.38 489 LEU A N 1
ATOM 4048 C CA . LEU A 1 489 ? -26.228 -1.112 30.405 1.00 93.38 489 LEU A CA 1
ATOM 4049 C C . LEU A 1 489 ? -24.843 -1.256 29.742 1.00 93.38 489 LEU A C 1
ATOM 4051 O O . LEU A 1 489 ? -24.740 -1.403 28.516 1.00 93.38 489 LEU A O 1
ATOM 4055 N N . PRO A 1 490 ? -23.759 -1.285 30.543 1.00 93.75 490 PRO A N 1
ATOM 4056 C CA . PRO A 1 490 ? -22.418 -1.560 30.056 1.00 93.75 490 PRO A CA 1
ATOM 4057 C C . PRO A 1 490 ? -22.280 -3.028 29.636 1.00 93.75 490 PRO A C 1
ATOM 4059 O O . PRO A 1 490 ? -22.903 -3.930 30.194 1.00 93.75 490 PRO A O 1
ATOM 4062 N N . MET A 1 491 ? -21.399 -3.275 28.674 1.00 94.06 491 MET A N 1
ATOM 4063 C CA . MET A 1 491 ? -21.030 -4.595 28.167 1.00 94.06 491 MET A CA 1
ATOM 4064 C C . MET A 1 491 ? -19.961 -5.235 29.063 1.00 94.06 491 MET A C 1
ATOM 4066 O O . MET A 1 491 ? -18.835 -5.499 28.641 1.00 94.06 491 MET A O 1
ATOM 4070 N N . VAL A 1 492 ? -20.300 -5.439 30.337 1.00 90.50 492 VAL A N 1
ATOM 4071 C CA . VAL A 1 492 ? -19.442 -6.095 31.333 1.00 90.50 492 VAL A CA 1
ATOM 4072 C C . VAL A 1 492 ? -20.104 -7.383 31.782 1.00 90.50 492 VAL A C 1
ATOM 4074 O O . VAL A 1 492 ? -21.298 -7.403 32.069 1.00 90.50 492 VAL A O 1
ATOM 4077 N N . GLU A 1 493 ? -19.328 -8.464 31.853 1.00 89.06 493 GLU A N 1
ATOM 4078 C CA . GLU A 1 493 ? -19.820 -9.754 32.334 1.00 89.06 493 GLU A CA 1
ATOM 4079 C C . GLU A 1 493 ? -20.363 -9.608 33.767 1.00 89.06 493 GLU A C 1
ATOM 4081 O O . GLU A 1 493 ? -19.584 -9.320 34.682 1.00 89.06 493 GLU A O 1
ATOM 4086 N N . PRO A 1 494 ? -21.680 -9.797 33.996 1.00 84.25 494 PRO A N 1
ATOM 4087 C CA . PRO A 1 494 ? -22.290 -9.460 35.275 1.00 84.25 494 PRO A CA 1
ATOM 4088 C C . PRO A 1 494 ? -21.727 -10.324 36.403 1.00 84.25 494 PRO A C 1
ATOM 4090 O O . PRO A 1 494 ? -21.394 -9.787 37.447 1.00 84.25 494 PRO A O 1
ATOM 4093 N N . GLY A 1 495 ? -21.544 -11.633 36.180 1.00 85.62 495 GLY A N 1
ATOM 4094 C CA . GLY A 1 495 ? -20.806 -12.560 37.055 1.00 85.62 495 GLY A CA 1
ATOM 4095 C C . GLY A 1 495 ? -20.743 -12.186 38.546 1.00 85.62 495 GLY A C 1
ATOM 4096 O O . GLY A 1 495 ? -21.767 -12.016 39.201 1.00 85.62 495 GLY A O 1
ATOM 4097 N N . ARG A 1 496 ? -19.516 -12.075 39.068 1.00 86.69 496 ARG A N 1
ATOM 4098 C CA . ARG A 1 496 ? -19.223 -11.650 40.445 1.00 86.69 496 ARG A CA 1
ATOM 4099 C C . ARG A 1 496 ? -19.337 -10.132 40.637 1.00 86.69 496 ARG A C 1
ATOM 4101 O O . ARG A 1 496 ? -19.714 -9.691 41.717 1.00 86.69 496 ARG A O 1
ATOM 4108 N N . ALA A 1 497 ? -19.048 -9.354 39.593 1.00 88.06 497 ALA A N 1
ATOM 4109 C CA . ALA A 1 497 ? -19.079 -7.894 39.641 1.00 88.06 497 ALA A CA 1
ATOM 4110 C C . ALA A 1 497 ? -20.468 -7.373 40.038 1.00 88.06 497 ALA A C 1
ATOM 4112 O O . ALA A 1 497 ? -20.581 -6.540 40.924 1.00 88.06 497 ALA A O 1
ATOM 4113 N N . LEU A 1 498 ? -21.533 -7.926 39.455 1.00 93.00 498 LEU A N 1
ATOM 4114 C CA . LEU A 1 498 ? -22.914 -7.590 39.781 1.00 93.00 498 LEU A CA 1
ATOM 4115 C C . LEU A 1 498 ? -23.226 -7.873 41.250 1.00 93.00 498 LEU A C 1
ATOM 4117 O O . LEU A 1 498 ? -23.795 -7.014 41.915 1.00 93.00 498 LEU A O 1
ATOM 4121 N N . THR A 1 499 ? -22.842 -9.042 41.768 1.00 91.81 499 THR A N 1
ATOM 4122 C CA . THR A 1 499 ? -23.065 -9.389 43.178 1.00 91.81 499 THR A CA 1
ATOM 4123 C C . THR A 1 499 ? -22.366 -8.396 44.105 1.00 91.81 499 THR A C 1
ATOM 4125 O O . THR A 1 499 ? -23.001 -7.856 45.005 1.00 91.81 499 THR A O 1
ATOM 4128 N N . GLU A 1 500 ? -21.090 -8.090 43.858 1.00 92.44 500 GLU A N 1
ATOM 4129 C CA . GLU A 1 500 ? -20.328 -7.119 44.656 1.00 92.44 500 GLU A CA 1
ATOM 4130 C C . GLU A 1 500 ? -20.943 -5.714 44.597 1.00 92.44 500 GLU A C 1
ATOM 4132 O O . GLU A 1 500 ? -21.039 -5.026 45.615 1.00 92.44 500 GLU A O 1
ATOM 4137 N N . THR A 1 501 ? -21.405 -5.296 43.421 1.00 93.75 501 THR A N 1
ATOM 4138 C CA . THR A 1 501 ? -22.070 -4.007 43.220 1.00 93.75 501 THR A CA 1
ATOM 4139 C C . THR A 1 501 ? -23.408 -3.937 43.962 1.00 93.75 501 THR A C 1
ATOM 4141 O O . THR A 1 501 ? -23.689 -2.942 44.628 1.00 93.75 501 THR A O 1
ATOM 4144 N N . LEU A 1 502 ? -24.213 -5.003 43.924 1.00 94.69 502 LEU A N 1
ATOM 4145 C CA . LEU A 1 502 ? -25.479 -5.090 44.659 1.00 94.69 502 LEU A CA 1
ATOM 4146 C C . LEU A 1 502 ? -25.271 -5.100 46.182 1.00 94.69 502 LEU A C 1
ATOM 4148 O O . LEU A 1 502 ? -26.040 -4.467 46.903 1.00 94.69 502 LEU A O 1
ATOM 4152 N N . VAL A 1 503 ? -24.224 -5.766 46.677 1.00 94.25 503 VAL A N 1
ATOM 4153 C CA . VAL A 1 503 ? -23.858 -5.732 48.104 1.00 94.25 503 VAL A CA 1
ATOM 4154 C C . VAL A 1 503 ? -23.523 -4.313 48.542 1.00 94.25 503 VAL A C 1
ATOM 4156 O O . VAL A 1 503 ? -24.084 -3.847 49.530 1.00 94.25 503 VAL A O 1
ATOM 4159 N N . LYS A 1 504 ? -22.692 -3.592 47.778 1.00 94.06 504 LYS A N 1
ATOM 4160 C CA . LYS A 1 504 ? -22.347 -2.192 48.078 1.00 94.06 504 LYS A CA 1
ATOM 4161 C C . LYS A 1 504 ? -23.584 -1.296 48.144 1.00 94.06 504 LYS A C 1
ATOM 4163 O O . LYS A 1 504 ? -23.729 -0.521 49.084 1.00 94.06 504 LYS A O 1
ATOM 4168 N N . LEU A 1 505 ? -24.509 -1.439 47.194 1.00 94.38 505 LEU A N 1
ATOM 4169 C CA . LEU A 1 505 ? -25.779 -0.702 47.208 1.00 94.38 505 LEU A CA 1
ATOM 4170 C C . LEU A 1 505 ? -26.624 -1.027 48.452 1.00 94.38 505 LEU A C 1
ATOM 4172 O O . LEU A 1 505 ? -27.228 -0.137 49.057 1.00 94.38 505 LEU A O 1
ATOM 4176 N N . ALA A 1 506 ? -26.650 -2.294 48.872 1.00 92.81 506 ALA A N 1
ATOM 4177 C CA . ALA A 1 506 ? -27.343 -2.702 50.090 1.00 92.81 506 ALA A CA 1
ATOM 4178 C C . ALA A 1 506 ? -26.659 -2.166 51.360 1.00 92.81 506 ALA A C 1
ATOM 4180 O O . ALA A 1 506 ? -27.342 -1.745 52.289 1.00 92.81 506 ALA A O 1
ATOM 4181 N N . GLU A 1 507 ? -25.326 -2.109 51.408 1.00 92.12 507 GLU A N 1
ATOM 4182 C CA . GLU A 1 507 ? -24.544 -1.508 52.502 1.00 92.12 507 GLU A CA 1
ATOM 4183 C C . GLU A 1 507 ? -24.698 0.019 52.590 1.00 92.12 507 GLU A C 1
ATOM 4185 O O . GLU A 1 507 ? -24.691 0.578 53.696 1.00 92.12 507 GLU A O 1
ATOM 4190 N N . ASN A 1 508 ? -24.920 0.680 51.452 1.00 90.38 508 ASN A N 1
ATOM 4191 C CA . ASN A 1 508 ? -25.273 2.099 51.368 1.00 90.38 508 ASN A CA 1
ATOM 4192 C C . ASN A 1 508 ? -26.729 2.373 51.781 1.00 90.38 508 ASN A C 1
ATOM 4194 O O . ASN A 1 508 ? -27.069 3.499 52.142 1.00 90.38 508 ASN A O 1
ATOM 4198 N N . GLY A 1 509 ? -27.580 1.342 51.788 1.00 88.25 509 GLY A N 1
ATOM 4199 C CA . GLY A 1 509 ? -28.988 1.430 52.186 1.00 88.25 509 GLY A CA 1
ATOM 4200 C C . GLY A 1 509 ? -29.918 1.873 51.058 1.00 88.25 509 GLY A C 1
ATOM 4201 O O . GLY A 1 509 ? -31.043 2.289 51.325 1.00 88.25 509 GLY A O 1
ATOM 4202 N N . GLU A 1 510 ? -29.456 1.792 49.811 1.00 90.19 510 GLU A N 1
ATOM 4203 C CA . GLU A 1 510 ? -30.216 2.181 48.617 1.00 90.19 510 GLU A CA 1
ATOM 4204 C C . GLU A 1 510 ? -31.168 1.071 48.156 1.00 90.19 510 GLU A C 1
ATOM 4206 O O . GLU A 1 510 ? -32.209 1.344 47.556 1.00 90.19 510 GLU A O 1
ATOM 4211 N N . ILE A 1 511 ? -30.818 -0.184 48.451 1.00 93.69 511 ILE A N 1
ATOM 4212 C CA . ILE A 1 511 ? -31.607 -1.378 48.139 1.00 93.69 511 ILE A CA 1
ATOM 4213 C C . ILE A 1 511 ? -31.540 -2.392 49.284 1.00 93.69 511 ILE A C 1
ATOM 4215 O O . ILE A 1 511 ? -30.729 -2.280 50.201 1.00 93.69 511 ILE A O 1
ATOM 4219 N N . VAL A 1 512 ? -32.367 -3.431 49.196 1.00 92.75 512 VAL A N 1
ATOM 4220 C CA . VAL A 1 512 ? -32.317 -4.614 50.061 1.00 92.75 512 VAL A CA 1
ATOM 4221 C C . VAL A 1 512 ? -32.303 -5.858 49.170 1.00 92.75 512 VAL A C 1
ATOM 4223 O O . VAL A 1 512 ? -32.997 -5.902 48.154 1.00 92.75 512 VAL A O 1
ATOM 4226 N N . LEU A 1 513 ? -31.505 -6.872 49.512 1.00 95.31 513 LEU A N 1
ATOM 4227 C CA . LEU A 1 513 ? -31.480 -8.132 48.756 1.00 95.31 513 LEU A CA 1
ATOM 4228 C C . LEU A 1 513 ? -32.376 -9.162 49.441 1.00 95.31 513 LEU A C 1
ATOM 4230 O O . LEU A 1 513 ? -32.442 -9.203 50.666 1.00 95.31 513 LEU A O 1
ATOM 4234 N N . SER A 1 514 ? -33.067 -9.995 48.670 1.00 93.56 514 SER A N 1
ATOM 4235 C CA . SER A 1 514 ? -33.940 -11.046 49.194 1.00 93.56 514 SER A CA 1
ATOM 4236 C C . SER A 1 514 ? -33.461 -12.428 48.764 1.00 93.56 514 SER A C 1
ATOM 4238 O O . SER A 1 514 ? -33.192 -12.664 47.586 1.00 93.56 514 SER A O 1
ATOM 4240 N N . CYS A 1 515 ? -33.425 -13.349 49.725 1.00 92.75 515 CYS A N 1
ATOM 4241 C CA . CYS A 1 515 ? -33.225 -14.786 49.551 1.00 92.75 515 CYS A CA 1
ATOM 4242 C C . CYS A 1 515 ? -34.572 -15.552 49.518 1.00 92.75 515 CYS A C 1
ATOM 4244 O O . CYS A 1 515 ? -34.608 -16.763 49.729 1.00 92.75 515 CYS A O 1
ATOM 4246 N N . GLY A 1 516 ? -35.700 -14.858 49.314 1.00 87.31 516 GLY A N 1
ATOM 4247 C CA . GLY A 1 516 ? -37.055 -15.411 49.420 1.00 87.31 516 GLY A CA 1
ATOM 4248 C C . GLY A 1 516 ? -37.692 -15.078 50.767 1.00 87.31 516 GLY A C 1
ATOM 4249 O O . GLY A 1 516 ? -38.421 -14.094 50.866 1.00 87.31 516 GLY A O 1
ATOM 4250 N N . ASN A 1 517 ? -37.380 -15.863 51.804 1.00 87.69 517 ASN A N 1
ATOM 4251 C CA . ASN A 1 517 ? -37.937 -15.680 53.157 1.00 87.69 517 ASN A CA 1
ATOM 4252 C C . ASN A 1 517 ? -37.000 -14.934 54.124 1.00 87.69 517 ASN A C 1
ATOM 4254 O O . ASN A 1 517 ? -37.368 -14.706 55.273 1.00 87.69 517 ASN A O 1
ATOM 4258 N N . SER A 1 518 ? -35.795 -14.572 53.678 1.00 91.56 518 SER A N 1
ATOM 4259 C CA . SER A 1 518 ? -34.852 -13.745 54.434 1.00 91.56 518 SER A CA 1
ATOM 4260 C C . SER A 1 518 ? -34.284 -12.620 53.566 1.00 91.56 518 SER A C 1
ATOM 4262 O O . SER A 1 518 ? -34.332 -12.685 52.330 1.00 91.56 518 SER A O 1
ATOM 4264 N N . TRP A 1 519 ? -33.759 -11.572 54.204 1.00 93.81 519 TRP A N 1
ATOM 4265 C CA . TRP A 1 519 ? -33.288 -10.350 53.551 1.00 93.81 519 TRP A CA 1
ATOM 4266 C C . TRP A 1 519 ? -31.907 -9.924 54.029 1.00 93.81 519 TRP A C 1
ATOM 4268 O O . TRP A 1 519 ? -31.591 -9.986 55.211 1.00 93.81 519 TRP A O 1
ATOM 4278 N N . TYR A 1 520 ? -31.082 -9.451 53.102 1.00 94.44 520 TYR A N 1
ATOM 4279 C CA . TYR A 1 520 ? -29.790 -8.859 53.410 1.00 94.44 520 TYR A CA 1
ATOM 4280 C C . TYR A 1 520 ? -29.977 -7.349 53.545 1.00 94.44 520 TYR A C 1
ATOM 4282 O O . TYR A 1 520 ? -30.147 -6.636 52.552 1.00 94.44 520 TYR A O 1
ATOM 4290 N N . TRP A 1 521 ? -29.987 -6.876 54.793 1.00 94.44 521 TRP A N 1
ATOM 4291 C CA . TRP A 1 521 ? -30.135 -5.463 55.137 1.00 94.44 521 TRP A CA 1
ATOM 4292 C C . TRP A 1 521 ? -29.166 -5.076 56.271 1.00 94.44 521 TRP A C 1
ATOM 4294 O O . TRP A 1 521 ? -29.513 -5.155 57.456 1.00 94.44 521 TRP A O 1
ATOM 4304 N N . PRO A 1 522 ? -27.922 -4.678 55.937 1.00 91.50 522 PRO A N 1
ATOM 4305 C CA . PRO A 1 522 ? -26.850 -4.467 56.915 1.00 91.50 522 PRO A CA 1
ATOM 4306 C C . PRO A 1 522 ? -27.136 -3.388 57.965 1.00 91.50 522 PRO A C 1
ATOM 4308 O O . PRO A 1 522 ? -26.633 -3.458 59.087 1.00 91.50 522 PRO A O 1
ATOM 4311 N N . GLN A 1 523 ? -27.911 -2.357 57.624 1.00 89.81 523 GLN A N 1
ATOM 4312 C CA . GLN A 1 523 ? -28.282 -1.284 58.553 1.00 89.81 523 GLN A CA 1
ATOM 4313 C C . GLN A 1 523 ? -29.233 -1.818 59.625 1.00 89.81 523 GLN A C 1
ATOM 4315 O O . GLN A 1 523 ? -28.976 -1.619 60.810 1.00 89.81 523 GLN A O 1
ATOM 4320 N N . GLY A 1 524 ? -30.265 -2.564 59.217 1.00 86.00 524 GLY A N 1
ATOM 4321 C CA . GLY A 1 524 ? -31.200 -3.199 60.143 1.00 86.00 524 GLY A CA 1
ATOM 4322 C C . GLY A 1 524 ? -30.535 -4.257 61.013 1.00 86.00 524 GLY A C 1
ATOM 4323 O O . GLY A 1 524 ? -30.767 -4.291 62.214 1.00 86.00 524 GLY A O 1
ATOM 4324 N N . LEU A 1 525 ? -29.637 -5.072 60.451 1.00 88.25 525 LEU A N 1
ATOM 4325 C CA . LEU A 1 525 ? -28.928 -6.091 61.230 1.00 88.25 525 LEU A CA 1
ATOM 4326 C C . LEU A 1 525 ? -28.005 -5.470 62.292 1.00 88.25 525 LEU A C 1
ATOM 4328 O O . LEU A 1 525 ? -27.928 -5.974 63.411 1.00 88.25 525 LEU A O 1
ATOM 4332 N N . ARG A 1 526 ? -27.324 -4.359 61.968 1.00 88.25 526 ARG A N 1
ATOM 4333 C CA . ARG A 1 526 ? -26.540 -3.586 62.949 1.00 88.25 526 ARG A CA 1
ATOM 4334 C C . ARG A 1 526 ? -27.420 -3.036 64.065 1.00 88.25 526 ARG A C 1
ATOM 4336 O O . ARG A 1 526 ? -27.020 -3.078 65.223 1.00 88.25 526 ARG A O 1
ATOM 4343 N N . GLU A 1 527 ? -28.607 -2.556 63.715 1.00 87.19 527 GLU A N 1
ATOM 4344 C CA . GLU A 1 527 ? -29.573 -2.052 64.681 1.00 87.19 527 GLU A CA 1
ATOM 4345 C C . GLU A 1 527 ? -30.091 -3.166 65.607 1.00 87.19 527 GLU A C 1
ATOM 4347 O O . GLU A 1 527 ? -30.029 -3.017 66.826 1.00 87.19 527 GLU A O 1
ATOM 4352 N N . VAL A 1 528 ? -30.497 -4.315 65.062 1.00 86.81 528 VAL A N 1
ATOM 4353 C CA . VAL A 1 528 ? -30.965 -5.475 65.844 1.00 86.81 528 VAL A CA 1
ATOM 4354 C C . VAL A 1 528 ? -29.883 -5.980 66.801 1.00 86.81 528 VAL A C 1
ATOM 4356 O O . VAL A 1 528 ? -30.170 -6.240 67.964 1.00 86.81 528 VAL A O 1
ATOM 4359 N N . ARG A 1 529 ? -28.620 -6.041 66.355 1.00 86.38 529 ARG A N 1
ATOM 4360 C CA . ARG A 1 529 ? -27.474 -6.434 67.200 1.00 86.38 529 ARG A CA 1
ATOM 4361 C C . ARG A 1 529 ? -27.178 -5.463 68.346 1.00 86.38 529 ARG A C 1
ATOM 4363 O O . ARG A 1 529 ? -26.470 -5.835 69.274 1.00 86.38 529 ARG A O 1
ATOM 4370 N N . SER A 1 530 ? -27.666 -4.225 68.268 1.00 85.19 530 SER A N 1
ATOM 4371 C CA . SER A 1 530 ? -27.509 -3.225 69.332 1.00 85.19 530 SER A CA 1
ATOM 4372 C C . SER A 1 530 ? -28.626 -3.268 70.383 1.00 85.19 530 SER A C 1
ATOM 4374 O O . SER A 1 530 ? -28.534 -2.576 71.396 1.00 85.19 530 SER A O 1
ATOM 4376 N N . MET A 1 531 ? -29.676 -4.065 70.154 1.00 83.88 531 MET A N 1
ATOM 4377 C CA . MET A 1 531 ? -30.818 -4.217 71.056 1.00 83.88 531 MET A CA 1
ATOM 4378 C C . MET A 1 531 ? -30.621 -5.396 72.029 1.00 83.88 531 MET A C 1
ATOM 4380 O O . MET A 1 531 ? -29.873 -6.322 71.720 1.00 83.88 531 MET A O 1
ATOM 4384 N N . PRO A 1 532 ? -31.299 -5.397 73.195 1.00 79.56 532 PRO A N 1
ATOM 4385 C CA . PRO A 1 532 ? -31.298 -6.537 74.111 1.00 79.56 532 PRO A CA 1
ATOM 4386 C C . PRO A 1 532 ? -31.823 -7.821 73.449 1.00 79.56 532 PRO A C 1
ATOM 4388 O O . PRO A 1 532 ? -32.722 -7.774 72.602 1.00 79.56 532 PRO A O 1
ATOM 4391 N N . GLU A 1 533 ? -31.293 -8.975 73.861 1.00 77.00 533 GLU A N 1
ATOM 4392 C CA . GLU A 1 533 ? -31.793 -10.277 73.409 1.00 77.00 533 GLU A CA 1
ATOM 4393 C C . GLU A 1 533 ? -33.250 -10.481 73.852 1.00 77.00 533 GLU A C 1
ATOM 4395 O O . GLU A 1 533 ? -33.596 -10.323 75.024 1.00 77.00 533 GLU A O 1
ATOM 4400 N N . GLY A 1 534 ? -34.110 -10.818 72.894 1.00 80.81 534 GLY A N 1
ATOM 4401 C CA . GLY A 1 534 ? -35.539 -11.032 73.076 1.00 80.81 534 GLY A CA 1
ATOM 4402 C C . GLY A 1 534 ? -36.125 -11.826 71.909 1.00 80.81 534 GLY A C 1
ATOM 4403 O O . GLY A 1 534 ? -35.458 -12.069 70.903 1.00 80.81 534 GLY A O 1
ATOM 4404 N N . GLU A 1 535 ? -37.387 -12.234 72.036 1.00 81.25 535 GLU A N 1
ATOM 4405 C CA . GLU A 1 535 ? -38.079 -13.036 71.016 1.00 81.25 535 GLU A CA 1
ATOM 4406 C C . GLU A 1 535 ? -38.155 -12.296 69.666 1.00 81.25 535 GLU A C 1
ATOM 4408 O O . GLU A 1 535 ? -37.917 -12.882 68.608 1.00 81.25 535 GLU A O 1
ATOM 4413 N N . GLU A 1 536 ? -38.381 -10.978 69.696 1.00 81.12 536 GLU A N 1
ATOM 4414 C CA . GLU A 1 536 ? -38.417 -10.137 68.498 1.00 81.12 536 GLU A CA 1
ATOM 4415 C C . GLU A 1 536 ? -37.045 -9.986 67.824 1.00 81.12 536 GLU A C 1
ATOM 4417 O O . GLU A 1 536 ? -36.959 -10.045 66.597 1.00 81.12 536 GLU A O 1
ATOM 4422 N N . THR A 1 537 ? -35.964 -9.802 68.593 1.00 83.25 537 THR A N 1
ATOM 4423 C CA . THR A 1 537 ? -34.608 -9.628 68.040 1.00 83.25 537 THR A CA 1
ATOM 4424 C C . THR A 1 537 ? -34.045 -10.940 67.494 1.00 83.25 537 THR A C 1
ATOM 4426 O O . THR A 1 537 ? -33.361 -10.916 66.470 1.00 83.25 537 THR A O 1
ATOM 4429 N N . ALA A 1 538 ? -34.410 -12.086 68.084 1.00 84.06 538 ALA A N 1
ATOM 4430 C CA . ALA A 1 538 ? -34.114 -13.412 67.541 1.00 84.06 538 ALA A CA 1
ATOM 4431 C C . ALA A 1 538 ? -34.830 -13.653 66.199 1.00 84.06 538 ALA A C 1
ATOM 4433 O O . ALA A 1 538 ? -34.182 -13.992 65.207 1.00 84.06 538 ALA A O 1
ATOM 4434 N N . ARG A 1 539 ? -36.142 -13.380 66.131 1.00 85.88 539 ARG A N 1
ATOM 4435 C CA . ARG A 1 539 ? -36.927 -13.514 64.891 1.00 85.88 539 ARG A CA 1
ATOM 4436 C C . ARG A 1 539 ? -36.457 -12.548 63.798 1.00 85.88 539 ARG A C 1
ATOM 4438 O O . ARG A 1 539 ? -36.365 -12.934 62.636 1.00 85.88 539 ARG A O 1
ATOM 4445 N N . LEU A 1 540 ? -36.104 -11.309 64.148 1.00 86.00 540 LEU A N 1
ATOM 4446 C CA . LEU A 1 540 ? -35.476 -10.363 63.217 1.00 86.00 540 LEU A CA 1
ATOM 4447 C C . LEU A 1 540 ? -34.101 -10.849 62.745 1.00 86.00 540 LEU A C 1
ATOM 4449 O O . LEU A 1 540 ? -33.772 -10.671 61.577 1.00 86.00 540 LEU A O 1
ATOM 4453 N N . GLY A 1 541 ? -33.315 -11.485 63.616 1.00 85.12 541 GLY A N 1
ATOM 4454 C CA . GLY A 1 541 ? -32.046 -12.112 63.250 1.00 85.12 541 GLY A CA 1
ATOM 4455 C C . GLY A 1 541 ? -32.211 -13.194 62.182 1.00 85.12 541 GLY A C 1
ATOM 4456 O O . GLY A 1 541 ? -31.445 -13.211 61.222 1.00 85.12 541 GLY A O 1
ATOM 4457 N N . GLU A 1 542 ? -33.239 -14.040 62.294 1.00 87.62 542 GLU A N 1
ATOM 4458 C CA . GLU A 1 542 ? -33.569 -15.061 61.288 1.00 87.62 542 GLU A CA 1
ATOM 4459 C C . GLU A 1 542 ? -34.037 -14.444 59.963 1.00 87.62 542 GLU A C 1
ATOM 4461 O O . GLU A 1 542 ? -33.544 -14.812 58.894 1.00 87.62 542 GLU A O 1
ATOM 4466 N N . LEU A 1 543 ? -34.939 -13.458 60.020 1.00 89.94 543 LEU A N 1
ATOM 4467 C CA . LEU A 1 543 ? -35.434 -12.764 58.827 1.00 89.94 543 LEU A CA 1
ATOM 4468 C C . LEU A 1 543 ? -34.331 -11.954 58.128 1.00 89.94 543 LEU A C 1
ATOM 4470 O O . LEU A 1 543 ? -34.390 -11.773 56.916 1.00 89.94 543 LEU A O 1
ATOM 4474 N N . LEU A 1 544 ? -33.307 -11.492 58.851 1.00 90.69 544 LEU A N 1
ATOM 4475 C CA . LEU A 1 544 ? -32.164 -10.755 58.297 1.00 90.69 544 LEU A CA 1
ATOM 4476 C C . LEU A 1 544 ? -30.946 -11.642 57.969 1.00 90.69 544 LEU A C 1
ATOM 4478 O O . LEU A 1 544 ? -29.870 -11.133 57.647 1.00 90.69 544 LEU A O 1
ATOM 4482 N N . ASN A 1 545 ? -31.102 -12.968 58.027 1.00 90.62 545 ASN A N 1
ATOM 4483 C CA . ASN A 1 545 ? -30.056 -13.938 57.712 1.00 90.62 545 ASN A CA 1
ATOM 4484 C C . ASN A 1 545 ? -30.117 -14.369 56.236 1.00 90.62 545 ASN A C 1
ATOM 4486 O O . ASN A 1 545 ? -30.489 -15.497 55.901 1.00 90.62 545 ASN A O 1
ATOM 4490 N N . CYS A 1 546 ? -29.802 -13.446 55.332 1.00 91.75 546 CYS A N 1
ATOM 4491 C CA . CYS A 1 546 ? -29.637 -13.738 53.907 1.00 91.75 546 CYS A CA 1
ATOM 4492 C C . CYS A 1 546 ? -28.168 -13.580 53.522 1.00 91.75 546 CYS A C 1
ATOM 4494 O O . CYS A 1 546 ? -27.566 -12.533 53.753 1.00 91.75 546 CYS A O 1
ATOM 4496 N N . ASP A 1 547 ? -27.605 -14.629 52.929 1.00 91.81 547 ASP A N 1
ATOM 4497 C CA . ASP A 1 547 ? -26.291 -14.581 52.297 1.00 91.81 547 ASP A CA 1
ATOM 4498 C C . ASP A 1 547 ? -26.423 -13.839 50.955 1.00 91.81 547 ASP A C 1
ATOM 4500 O O . ASP A 1 547 ? -27.162 -14.310 50.081 1.00 91.81 547 ASP A O 1
ATOM 4504 N N . PRO A 1 548 ? -25.749 -12.691 50.763 1.00 90.19 548 PRO A N 1
ATOM 4505 C CA . PRO A 1 548 ? -25.882 -11.906 49.543 1.00 90.19 548 PRO A CA 1
ATOM 4506 C C . PRO A 1 548 ? -25.461 -12.663 48.277 1.00 90.19 548 PRO A C 1
ATOM 4508 O O . PRO A 1 548 ? -25.987 -12.365 47.206 1.00 90.19 548 PRO A O 1
ATOM 4511 N N . GLU A 1 549 ? -24.581 -13.668 48.367 1.00 90.00 549 GLU A N 1
ATOM 4512 C CA . GLU A 1 549 ? -24.216 -14.498 47.207 1.00 90.00 549 GLU A CA 1
ATOM 4513 C C . GLU A 1 549 ? -25.362 -15.409 46.742 1.00 90.00 549 GLU A C 1
ATOM 4515 O O . GLU A 1 549 ? -25.394 -15.841 45.588 1.00 90.00 549 GLU A O 1
ATOM 4520 N N . ARG A 1 550 ? -26.324 -15.687 47.630 1.00 91.12 550 ARG A N 1
ATOM 4521 C CA . ARG A 1 550 ? -27.515 -16.508 47.365 1.00 91.12 550 ARG A CA 1
ATOM 4522 C C . ARG A 1 550 ? -28.777 -15.676 47.163 1.00 91.12 550 ARG A C 1
ATOM 4524 O O . ARG A 1 550 ? -29.864 -16.243 47.042 1.00 91.12 550 ARG A O 1
ATOM 4531 N N . ALA A 1 551 ? -28.651 -14.351 47.138 1.00 92.31 551 ALA A N 1
ATOM 4532 C CA . ALA A 1 551 ? -29.775 -13.474 46.875 1.00 92.31 551 ALA A CA 1
ATOM 4533 C C . ALA A 1 551 ? -30.385 -13.778 45.498 1.00 92.31 551 ALA A C 1
ATOM 4535 O O . ALA A 1 551 ? -29.681 -13.976 44.506 1.00 92.31 551 ALA A O 1
ATOM 4536 N N . ILE A 1 552 ? -31.716 -13.783 45.440 1.00 94.31 552 ILE A N 1
ATOM 4537 C CA . ILE A 1 552 ? -32.482 -14.073 44.223 1.00 94.31 552 ILE A CA 1
ATOM 4538 C C . ILE A 1 552 ? -33.138 -12.826 43.637 1.00 94.31 552 ILE A C 1
ATOM 4540 O O . ILE A 1 552 ? -33.353 -12.770 42.428 1.00 94.31 552 ILE A O 1
ATOM 4544 N N . SER A 1 553 ? -33.422 -11.807 44.454 1.00 94.31 553 SER A N 1
ATOM 4545 C CA . SER A 1 553 ? -34.037 -10.563 43.989 1.00 94.31 553 SER A CA 1
ATOM 4546 C C . SER A 1 553 ? -33.564 -9.330 44.757 1.00 94.31 553 SER A C 1
ATOM 4548 O O . SER A 1 553 ? -33.072 -9.411 45.884 1.00 94.31 553 SER A O 1
ATOM 4550 N N . VAL A 1 554 ? -33.723 -8.176 44.115 1.00 94.31 554 VAL A N 1
ATOM 4551 C CA . VAL A 1 554 ? -33.501 -6.841 44.668 1.00 94.31 554 VAL A CA 1
ATOM 4552 C C . VAL A 1 554 ? -34.856 -6.215 44.978 1.00 94.31 554 VAL A C 1
ATOM 4554 O O . VAL A 1 554 ? -35.742 -6.201 44.123 1.00 94.31 554 VAL A O 1
ATOM 4557 N N . VAL A 1 555 ? -35.013 -5.670 46.180 1.00 91.69 555 VAL A N 1
ATOM 4558 C CA . VAL A 1 555 ? -36.207 -4.945 46.631 1.00 91.69 555 VAL A CA 1
ATOM 4559 C C . VAL A 1 555 ? -35.837 -3.517 47.029 1.00 91.69 555 VAL A C 1
ATOM 4561 O O . VAL A 1 555 ? -34.743 -3.254 47.527 1.00 91.69 555 VAL A O 1
ATOM 4564 N N . LYS A 1 556 ? -36.760 -2.579 46.796 1.00 86.62 556 LYS A N 1
ATOM 4565 C CA . LYS A 1 556 ? -36.542 -1.154 47.092 1.00 86.62 556 LYS A CA 1
ATOM 4566 C C . LYS A 1 556 ? -36.478 -0.879 48.594 1.00 86.62 556 LYS A C 1
ATOM 4568 O O . LYS A 1 556 ? -35.678 -0.078 49.055 1.00 86.62 556 LYS A O 1
ATOM 4573 N N . GLU A 1 557 ? -37.357 -1.522 49.350 1.00 84.50 557 GLU A N 1
ATOM 4574 C CA . GLU A 1 557 ? -37.467 -1.348 50.791 1.00 84.50 557 GLU A CA 1
ATOM 4575 C C . GLU A 1 557 ? -37.696 -2.700 51.458 1.00 84.50 557 GLU A C 1
ATOM 4577 O O . GLU A 1 557 ? -38.237 -3.631 50.858 1.00 84.50 557 GLU A O 1
ATOM 4582 N N . VAL A 1 558 ? -37.305 -2.780 52.725 1.00 82.94 558 VAL A N 1
ATOM 4583 C CA . VAL A 1 558 ? -37.529 -3.948 53.577 1.00 82.94 558 VAL A CA 1
ATOM 4584 C C . VAL A 1 558 ? -39.040 -4.229 53.691 1.00 82.94 558 VAL A C 1
ATOM 4586 O O . VAL A 1 558 ? -39.815 -3.270 53.824 1.00 82.94 558 VAL A O 1
ATOM 4589 N N . PRO A 1 559 ? -39.481 -5.503 53.671 1.00 85.44 559 PRO A N 1
ATOM 4590 C CA . PRO A 1 559 ? -40.887 -5.852 53.849 1.00 85.44 559 PRO A CA 1
ATOM 4591 C C . PRO A 1 559 ? -41.521 -5.237 55.100 1.00 85.44 559 PRO A C 1
ATOM 4593 O O . PRO A 1 559 ? -40.873 -5.066 56.134 1.00 85.44 559 PRO A O 1
ATOM 4596 N N . GLY A 1 560 ? -42.829 -4.973 55.015 1.00 82.69 560 GLY A N 1
ATOM 4597 C CA . GLY A 1 560 ? -43.605 -4.393 56.113 1.00 82.69 560 GLY A CA 1
ATOM 4598 C C . GLY A 1 560 ? -43.516 -5.193 57.415 1.00 82.69 560 GLY A C 1
ATOM 4599 O O . GLY A 1 560 ? -43.359 -4.587 58.464 1.00 82.69 560 GLY A O 1
ATOM 4600 N N . GLU A 1 561 ? -43.518 -6.531 57.347 1.00 84.00 561 GLU A N 1
ATOM 4601 C CA . GLU A 1 561 ? -43.395 -7.405 58.527 1.00 84.00 561 GLU A CA 1
ATOM 4602 C C . GLU A 1 561 ? -42.100 -7.142 59.311 1.00 84.00 561 GLU A C 1
ATOM 4604 O O . GLU A 1 561 ? -42.133 -6.979 60.528 1.00 84.00 561 GLU A O 1
ATOM 4609 N N . VAL A 1 562 ? -40.967 -7.010 58.614 1.00 85.69 562 VAL A N 1
ATOM 4610 C CA . VAL A 1 562 ? -39.668 -6.724 59.241 1.00 85.69 562 VAL A CA 1
ATOM 4611 C C . VAL A 1 562 ? -39.651 -5.313 59.834 1.00 85.69 562 VAL A C 1
ATOM 4613 O O . VAL A 1 562 ? -39.132 -5.122 60.930 1.00 85.69 562 VAL A O 1
ATOM 4616 N N . LYS A 1 563 ? -40.248 -4.322 59.152 1.00 86.00 563 LYS A N 1
ATOM 4617 C CA . LYS A 1 563 ? -40.372 -2.955 59.691 1.00 86.00 563 LYS A CA 1
ATOM 4618 C C . LYS A 1 563 ? -41.219 -2.927 60.968 1.00 86.00 563 LYS A C 1
ATOM 4620 O O . LYS A 1 563 ? -40.808 -2.304 61.942 1.00 86.00 563 LYS A O 1
ATOM 4625 N N . SER A 1 564 ? -42.361 -3.616 60.980 1.00 85.69 564 SER A N 1
ATOM 4626 C CA . SER A 1 564 ? -43.248 -3.703 62.146 1.00 85.69 564 SER A CA 1
ATOM 4627 C C . SER A 1 564 ? -42.573 -4.403 63.327 1.00 85.69 564 SER A C 1
ATOM 4629 O O . SER A 1 564 ? -42.574 -3.857 64.428 1.00 85.69 564 SER A O 1
ATOM 4631 N N . LEU A 1 565 ? -41.915 -5.545 63.094 1.00 85.94 565 LEU A N 1
ATOM 4632 C CA . LEU A 1 565 ? -41.158 -6.263 64.128 1.00 85.94 565 LEU A CA 1
ATOM 4633 C C . LEU A 1 565 ? -40.000 -5.421 64.687 1.00 85.94 565 LEU A C 1
ATOM 4635 O O . LEU A 1 565 ? -39.760 -5.420 65.893 1.00 85.94 565 LEU A O 1
ATOM 4639 N N . LEU A 1 566 ? -39.300 -4.660 63.836 1.00 85.62 566 LEU A N 1
ATOM 4640 C CA . LEU A 1 566 ? -38.233 -3.754 64.272 1.00 85.62 566 LEU A CA 1
ATOM 4641 C C . LEU A 1 566 ? -38.779 -2.605 65.137 1.00 85.62 566 LEU A C 1
ATOM 4643 O O . LEU A 1 566 ? -38.160 -2.237 66.135 1.00 85.62 566 LEU A O 1
ATOM 4647 N N . GLU A 1 567 ? -39.946 -2.045 64.804 1.00 84.94 567 GLU A N 1
ATOM 4648 C CA . GLU A 1 567 ? -40.609 -1.038 65.641 1.00 84.94 567 GLU A CA 1
ATOM 4649 C C . GLU A 1 567 ? -41.078 -1.597 66.992 1.00 84.94 567 GLU A C 1
ATOM 4651 O O . GLU A 1 567 ? -40.957 -0.915 68.013 1.00 84.94 567 GLU A O 1
ATOM 4656 N N . GLU A 1 568 ? -41.580 -2.830 67.028 1.00 82.81 568 GLU A N 1
ATOM 4657 C CA . GLU A 1 568 ? -41.952 -3.515 68.270 1.00 82.81 568 GLU A CA 1
ATOM 4658 C C . GLU A 1 568 ? -40.730 -3.788 69.156 1.00 82.81 568 GLU A C 1
ATOM 4660 O O . GLU A 1 568 ? -40.757 -3.473 70.351 1.00 82.81 568 GLU A O 1
ATOM 4665 N N . ALA A 1 569 ? -39.625 -4.256 68.565 1.00 82.12 569 ALA A N 1
ATOM 4666 C CA . ALA A 1 569 ? -38.348 -4.421 69.254 1.00 82.12 569 ALA A CA 1
ATOM 4667 C C . ALA A 1 569 ? -37.836 -3.084 69.825 1.00 82.12 569 ALA A C 1
ATOM 4669 O O . ALA A 1 569 ? -37.461 -3.019 70.996 1.00 82.12 569 ALA A O 1
ATOM 4670 N N . ARG A 1 570 ? -37.924 -1.980 69.061 1.00 82.50 570 ARG A N 1
ATOM 4671 C CA . ARG A 1 570 ? -37.610 -0.618 69.549 1.00 82.50 570 ARG A CA 1
ATOM 4672 C C . ARG A 1 570 ? -38.472 -0.206 70.743 1.00 82.50 570 ARG A C 1
ATOM 4674 O O . ARG A 1 570 ? -37.971 0.441 71.663 1.00 82.50 570 ARG A O 1
ATOM 4681 N N . ARG A 1 571 ? -39.770 -0.536 70.734 1.00 79.50 571 ARG A N 1
ATOM 4682 C CA . ARG A 1 571 ? -40.695 -0.212 71.836 1.00 79.50 571 ARG A CA 1
ATOM 4683 C C . ARG A 1 571 ? -40.371 -0.998 73.104 1.00 79.50 571 ARG A C 1
ATOM 4685 O O . ARG A 1 571 ? -40.432 -0.412 74.179 1.00 79.50 571 ARG A O 1
ATOM 4692 N N . ARG A 1 572 ? -40.003 -2.278 72.988 1.00 69.75 572 ARG A N 1
ATOM 4693 C CA . ARG A 1 572 ? -39.621 -3.130 74.131 1.00 69.75 572 ARG A CA 1
ATOM 4694 C C . ARG A 1 572 ? -38.218 -2.841 74.666 1.00 69.75 572 ARG A C 1
ATOM 4696 O O . ARG A 1 572 ? -38.000 -2.947 75.867 1.00 69.75 572 ARG A O 1
ATOM 4703 N N . ALA A 1 573 ? -37.290 -2.428 73.804 1.00 63.78 573 ALA A N 1
ATOM 4704 C CA . ALA A 1 573 ? -35.930 -2.052 74.189 1.00 63.78 573 ALA A CA 1
ATOM 4705 C C . ALA A 1 573 ? -35.846 -0.710 74.946 1.00 63.78 573 ALA A C 1
ATOM 4707 O O . ALA A 1 573 ? -34.790 -0.390 75.485 1.00 63.78 573 ALA A O 1
ATOM 4708 N N . LYS A 1 574 ? -36.931 0.079 75.011 1.00 51.75 574 LYS A N 1
ATOM 4709 C CA . LYS A 1 574 ? -37.035 1.258 75.889 1.00 51.75 574 LYS A CA 1
ATOM 4710 C C . LYS A 1 574 ? -37.400 0.826 77.321 1.00 51.75 574 LYS A C 1
ATOM 4712 O O . LYS A 1 574 ? -38.542 0.421 77.532 1.00 51.75 574 LYS A O 1
ATOM 4717 N N . PRO A 1 575 ? -36.526 0.981 78.337 1.00 44.50 575 PRO A N 1
ATOM 4718 C CA . PRO A 1 575 ? -36.917 0.779 79.727 1.00 44.50 575 PRO A CA 1
ATOM 4719 C C . PRO A 1 575 ? -37.695 1.992 80.252 1.00 44.50 575 PRO A C 1
ATOM 4721 O O . PRO A 1 575 ? -37.327 3.146 80.016 1.00 44.50 575 PRO A O 1
ATOM 4724 N N . ALA A 1 576 ? -38.737 1.729 81.038 1.00 44.31 576 ALA A N 1
ATOM 4725 C CA . ALA A 1 576 ? -39.355 2.705 81.922 1.00 44.31 576 ALA A CA 1
ATOM 4726 C C . ALA A 1 576 ? -38.442 2.966 83.135 1.00 44.31 576 ALA A C 1
ATOM 4728 O O . ALA A 1 576 ? -38.577 2.293 84.145 1.00 44.31 576 ALA A O 1
ATOM 4729 N N . SER A 1 577 ? -37.499 3.906 83.023 1.00 36.81 577 SER A N 1
ATOM 4730 C CA . SER A 1 577 ? -37.034 4.802 84.102 1.00 36.81 577 SER A CA 1
ATOM 4731 C C . SER A 1 577 ? -35.746 5.515 83.684 1.00 36.81 577 SER A C 1
ATOM 4733 O O . SER A 1 577 ? -34.714 4.873 83.508 1.00 36.81 577 SER A O 1
ATOM 4735 N N . ALA A 1 578 ? -35.778 6.841 83.635 1.00 33.00 578 ALA A N 1
ATOM 4736 C CA . ALA A 1 578 ? -34.683 7.674 84.117 1.00 33.00 578 ALA A CA 1
ATOM 4737 C C . ALA A 1 578 ? -35.282 9.045 84.420 1.00 33.00 578 ALA A C 1
ATOM 4739 O O . ALA A 1 578 ? -35.709 9.768 83.521 1.00 33.00 578 ALA A O 1
ATOM 4740 N N . ALA A 1 579 ? -35.397 9.318 85.717 1.00 30.48 579 ALA A N 1
ATOM 4741 C CA . ALA A 1 579 ? -35.771 10.599 86.272 1.00 30.48 579 ALA A CA 1
ATOM 4742 C C . ALA A 1 579 ? -34.891 11.718 85.704 1.00 30.48 579 ALA A C 1
ATOM 4744 O O . ALA A 1 579 ? -33.727 11.500 85.363 1.00 30.48 579 ALA A O 1
ATOM 4745 N N . GLU A 1 580 ? -35.476 12.911 85.650 1.00 40.50 580 GLU A N 1
ATOM 4746 C CA . GLU A 1 580 ? -34.788 14.181 85.474 1.00 40.50 580 GLU A CA 1
ATOM 4747 C C . GLU A 1 580 ? -33.548 14.245 86.375 1.00 40.50 580 GLU A C 1
ATOM 4749 O O . GLU A 1 580 ? -33.624 14.523 87.569 1.00 40.50 580 GLU A O 1
ATOM 4754 N N . ALA A 1 581 ? -32.385 13.997 85.787 1.00 28.84 581 ALA A N 1
ATOM 4755 C CA . ALA A 1 581 ? -31.140 14.570 86.249 1.00 28.84 581 ALA A CA 1
ATOM 4756 C C . ALA A 1 581 ? -30.846 15.713 85.284 1.00 28.84 581 ALA A C 1
ATOM 4758 O O . ALA A 1 581 ? -30.303 15.507 84.201 1.00 28.84 581 ALA A O 1
ATOM 4759 N N . THR A 1 582 ? -31.272 16.916 85.658 1.00 31.73 582 THR A N 1
ATOM 4760 C CA . THR A 1 582 ? -30.717 18.153 85.116 1.00 31.73 582 THR A CA 1
ATOM 4761 C C . THR A 1 582 ? -29.198 18.095 85.293 1.00 31.73 582 THR A C 1
ATOM 4763 O O . THR A 1 582 ? -28.722 18.087 86.431 1.00 31.73 582 THR A O 1
ATOM 4766 N N . PRO A 1 583 ? -28.395 18.067 84.216 1.00 33.25 583 PRO A N 1
ATOM 4767 C CA . PRO A 1 583 ? -26.996 18.409 84.347 1.00 33.25 583 PRO A CA 1
ATOM 4768 C C . PRO A 1 583 ? -26.973 19.895 84.682 1.00 33.25 583 PRO A C 1
ATOM 4770 O O . PRO A 1 583 ? -27.593 20.709 83.990 1.00 33.25 583 PRO A O 1
ATOM 4773 N N . ALA A 1 584 ? -26.296 20.237 85.775 1.00 34.41 584 ALA A N 1
ATOM 4774 C CA . ALA A 1 584 ? -25.954 21.608 86.097 1.00 34.41 584 ALA A CA 1
ATOM 4775 C C . ALA A 1 584 ? -25.471 22.304 84.820 1.00 34.41 584 ALA A C 1
ATOM 4777 O O . ALA A 1 584 ? -24.616 21.770 84.113 1.00 34.41 584 ALA A O 1
ATOM 4778 N N . ALA A 1 585 ? -26.062 23.459 84.513 1.00 38.03 585 ALA A N 1
ATOM 4779 C CA . ALA A 1 585 ? -25.656 24.281 83.390 1.00 38.03 585 ALA A CA 1
ATOM 4780 C C . ALA A 1 585 ? -24.163 24.579 83.535 1.00 38.03 585 ALA A C 1
ATOM 4782 O O . ALA A 1 585 ? -23.757 25.446 84.314 1.00 38.03 585 ALA A O 1
ATOM 4783 N N . VAL A 1 586 ? -23.340 23.838 82.795 1.00 47.94 586 VAL A N 1
ATOM 4784 C CA . VAL A 1 586 ? -21.967 24.242 82.555 1.00 47.94 586 VAL A CA 1
ATOM 4785 C C . VAL A 1 586 ? -22.103 25.572 81.834 1.00 47.94 586 VAL A C 1
ATOM 4787 O O . VAL A 1 586 ? -22.737 25.646 80.780 1.00 47.94 586 VAL A O 1
ATOM 4790 N N . LYS A 1 587 ? -21.608 26.651 82.450 1.00 52.00 587 LYS A N 1
ATOM 4791 C CA . LYS A 1 587 ? -21.514 27.951 81.785 1.00 52.00 587 LYS A CA 1
ATOM 4792 C C . LYS A 1 587 ? -20.537 27.780 80.630 1.00 52.00 587 LYS A C 1
ATOM 4794 O O . LYS A 1 587 ? -19.328 27.884 80.790 1.00 52.00 587 LYS A O 1
ATOM 4799 N N . CYS A 1 588 ? -21.094 27.419 79.492 1.00 57.31 588 CYS A N 1
ATOM 4800 C CA . CYS A 1 588 ? -20.412 27.350 78.228 1.00 57.31 588 CYS A CA 1
ATOM 4801 C C . CYS A 1 588 ? -20.395 28.778 77.687 1.00 57.31 588 CYS A C 1
ATOM 4803 O O . CYS A 1 588 ? -21.440 29.328 77.344 1.00 57.31 588 CYS A O 1
ATOM 4805 N N . GLU A 1 589 ? -19.223 29.403 77.686 1.00 69.44 589 GLU A N 1
ATOM 4806 C CA . GLU A 1 589 ? -19.051 30.681 77.005 1.00 69.44 589 GLU A CA 1
ATOM 4807 C C . GLU A 1 589 ? -18.932 30.402 75.506 1.00 69.44 589 GLU A C 1
ATOM 4809 O O . GLU A 1 589 ? -18.166 29.526 75.088 1.00 69.44 589 GLU A O 1
ATOM 4814 N N . ASP A 1 590 ? -19.713 31.121 74.697 1.00 73.19 590 ASP A N 1
ATOM 4815 C CA . ASP A 1 590 ? -19.534 31.125 73.249 1.00 73.19 590 ASP A CA 1
ATOM 4816 C C . ASP A 1 590 ? -18.229 31.867 72.936 1.00 73.19 590 ASP A C 1
ATOM 4818 O O . ASP A 1 590 ? -18.023 33.016 73.332 1.00 73.19 590 ASP A O 1
ATOM 4822 N N . VAL A 1 591 ? -17.320 31.192 72.242 1.00 75.81 591 VAL A N 1
ATOM 4823 C CA . VAL A 1 591 ? -15.970 31.679 71.971 1.00 75.81 591 VAL A CA 1
ATOM 4824 C C . VAL A 1 591 ? -15.674 31.545 70.479 1.00 75.81 591 VAL A C 1
ATOM 4826 O O . VAL A 1 591 ? -15.898 30.496 69.871 1.00 75.81 591 VAL A O 1
ATOM 4829 N N . GLU A 1 592 ? -15.121 32.609 69.894 1.00 82.81 592 GLU A N 1
ATOM 4830 C CA . GLU A 1 592 ? -14.497 32.596 68.570 1.00 82.81 592 GLU A CA 1
ATOM 4831 C C . GLU A 1 592 ? -12.976 32.659 68.751 1.00 82.81 592 GLU A C 1
ATOM 4833 O O . GLU A 1 592 ? -12.441 33.649 69.250 1.00 82.81 592 GLU A O 1
ATOM 4838 N N . LYS A 1 593 ? -12.269 31.584 68.391 1.00 83.44 593 LYS A N 1
ATOM 4839 C CA . LYS A 1 593 ? -10.801 31.494 68.495 1.00 83.44 593 LYS A CA 1
ATOM 4840 C C . LYS A 1 593 ? -10.202 30.894 67.220 1.00 83.44 593 LYS A C 1
ATOM 4842 O O . LYS A 1 593 ? -10.896 30.155 66.520 1.00 83.44 593 LYS A O 1
ATOM 4847 N N . PRO A 1 594 ? -8.919 31.161 66.910 1.00 85.62 594 PRO A N 1
ATOM 4848 C CA . PRO A 1 594 ? -8.220 30.477 65.824 1.00 85.62 594 PRO A CA 1
ATOM 4849 C C . PRO A 1 594 ? -8.271 28.958 66.019 1.00 85.62 594 PRO A C 1
ATOM 4851 O O . PRO A 1 594 ? -7.990 28.468 67.115 1.00 85.62 594 PRO A O 1
ATOM 4854 N N . LEU A 1 595 ? -8.590 28.202 64.964 1.00 83.12 595 LEU A N 1
ATOM 4855 C CA . LEU A 1 595 ? -8.730 26.740 65.038 1.00 83.12 595 LEU A CA 1
ATOM 4856 C C . LEU A 1 595 ? -7.432 26.069 65.529 1.00 83.12 595 LEU A C 1
ATOM 4858 O O . LEU A 1 595 ? -7.485 25.110 66.295 1.00 83.12 595 LEU A O 1
ATOM 4862 N N . ALA A 1 596 ? -6.272 26.644 65.192 1.00 79.31 596 ALA A N 1
ATOM 4863 C CA . ALA A 1 596 ? -4.952 26.188 65.636 1.00 79.31 596 ALA A CA 1
ATOM 4864 C C . ALA A 1 596 ? -4.738 26.212 67.167 1.00 79.31 596 ALA A C 1
ATOM 4866 O O . ALA A 1 596 ? -3.830 25.541 67.658 1.00 79.31 596 ALA A O 1
ATOM 4867 N N . GLY A 1 597 ? -5.545 26.978 67.911 1.00 74.69 597 GLY A N 1
ATOM 4868 C CA . GLY A 1 597 ? -5.538 27.051 69.378 1.00 74.69 597 GLY A CA 1
ATOM 4869 C C . GLY A 1 597 ? -6.877 26.664 70.017 1.00 74.69 597 GLY A C 1
ATOM 4870 O O . GLY A 1 597 ? -7.088 26.944 71.194 1.00 74.69 597 GLY A O 1
ATOM 4871 N N . GLY A 1 598 ? -7.794 26.069 69.245 1.00 73.38 598 GLY A N 1
ATOM 4872 C CA . GLY A 1 598 ? -9.169 25.762 69.654 1.00 73.38 598 GLY A CA 1
ATOM 4873 C C . GLY A 1 598 ? -9.386 24.352 70.207 1.00 73.38 598 GLY A C 1
ATOM 4874 O O . GLY A 1 598 ? -10.535 23.933 70.331 1.00 73.38 598 GLY A O 1
ATOM 4875 N N . VAL A 1 599 ? -8.314 23.609 70.502 1.00 77.38 599 VAL A N 1
ATOM 4876 C CA . VAL A 1 599 ? -8.383 22.225 71.002 1.00 77.38 599 VAL A CA 1
ATOM 4877 C C . VAL A 1 599 ? -9.211 22.178 72.288 1.00 77.38 599 VAL A C 1
ATOM 4879 O O . VAL A 1 599 ? -8.977 22.957 73.209 1.00 77.38 599 VAL A O 1
ATOM 4882 N N . GLY A 1 600 ? -10.199 21.281 72.339 1.00 72.19 600 GLY A N 1
ATOM 4883 C CA . GLY A 1 600 ? -11.119 21.158 73.476 1.00 72.19 600 GLY A CA 1
ATOM 4884 C C . GLY A 1 600 ? -12.401 22.003 73.393 1.00 72.19 600 GLY A C 1
ATOM 4885 O O . GLY A 1 600 ? -13.315 21.772 74.180 1.00 72.19 600 GLY A O 1
ATOM 4886 N N . ALA A 1 601 ? -12.534 22.929 72.435 1.00 79.25 601 ALA A N 1
ATOM 4887 C CA . ALA A 1 601 ? -13.793 23.648 72.200 1.00 79.25 601 ALA A CA 1
ATOM 4888 C C . ALA A 1 601 ? -14.818 22.759 71.471 1.00 79.25 601 ALA A C 1
ATOM 4890 O O . ALA A 1 601 ? -14.449 21.979 70.593 1.00 79.25 601 ALA A O 1
ATOM 4891 N N . GLN A 1 602 ? -16.110 22.893 71.780 1.00 82.81 602 GLN A N 1
ATOM 4892 C CA . GLN A 1 602 ? -17.182 22.266 70.998 1.00 82.81 602 GLN A CA 1
ATOM 4893 C C . GLN A 1 602 ? -17.487 23.120 69.766 1.00 82.81 602 GLN A C 1
ATOM 4895 O O . GLN A 1 602 ? -18.117 24.168 69.879 1.00 82.81 602 GLN A O 1
ATOM 4900 N N . ALA A 1 603 ? -17.034 22.691 68.587 1.00 82.50 603 ALA A N 1
ATOM 4901 C CA . ALA A 1 603 ? -17.218 23.428 67.341 1.00 82.50 603 ALA A CA 1
ATOM 4902 C C . ALA A 1 603 ? -18.665 23.324 66.835 1.00 82.50 603 ALA A C 1
ATOM 4904 O O . ALA A 1 603 ? -19.144 22.220 66.582 1.00 82.50 603 ALA A O 1
ATOM 4905 N N . ARG A 1 604 ? -19.327 24.469 66.620 1.00 85.94 604 ARG A N 1
ATOM 4906 C CA . ARG A 1 604 ? -20.619 24.565 65.907 1.00 85.94 604 ARG A CA 1
ATOM 4907 C C . ARG A 1 604 ? -20.433 24.990 64.451 1.00 85.94 604 ARG A C 1
ATOM 4909 O O . ARG A 1 604 ? -21.153 24.549 63.560 1.00 85.94 604 ARG A O 1
ATOM 4916 N N . SER A 1 605 ? -19.455 25.857 64.193 1.00 88.25 605 SER A N 1
ATOM 4917 C CA . SER A 1 605 ? -19.089 26.257 62.834 1.00 88.25 605 SER A CA 1
ATOM 4918 C C . SER A 1 605 ? -17.609 26.610 62.720 1.00 88.25 605 SER A C 1
ATOM 4920 O O . SER A 1 605 ? -16.965 26.985 63.701 1.00 88.25 605 SER A O 1
ATOM 4922 N N . LEU A 1 606 ? -17.072 26.481 61.512 1.00 89.00 606 LEU A N 1
ATOM 4923 C CA . LEU A 1 606 ? -15.713 26.870 61.151 1.00 89.00 606 LEU A CA 1
ATOM 4924 C C . LEU A 1 606 ? -15.786 28.015 60.147 1.00 89.00 606 LEU A C 1
ATOM 4926 O O . LEU A 1 606 ? -16.516 27.918 59.167 1.00 89.00 606 LEU A O 1
ATOM 4930 N N . VAL A 1 607 ? -15.033 29.083 60.367 1.00 90.12 607 VAL A N 1
ATOM 4931 C CA . VAL A 1 607 ? -14.934 30.215 59.443 1.00 90.12 607 VAL A CA 1
ATOM 4932 C C . VAL A 1 607 ? -13.545 30.191 58.823 1.00 90.12 607 VAL A C 1
ATOM 4934 O O . VAL A 1 607 ? -12.565 30.186 59.557 1.00 90.12 607 VAL A O 1
ATOM 4937 N N . ALA A 1 608 ? -13.455 30.168 57.497 1.00 89.94 608 ALA A N 1
ATOM 4938 C CA . ALA A 1 608 ? -12.212 30.321 56.751 1.00 89.94 608 ALA A CA 1
ATOM 4939 C C . ALA A 1 608 ? -12.295 31.590 55.899 1.00 89.94 608 ALA A C 1
ATOM 4941 O O . ALA A 1 608 ? -13.153 31.687 55.019 1.00 89.94 608 ALA A O 1
ATOM 4942 N N . ALA A 1 609 ? -11.417 32.554 56.165 1.00 89.94 609 ALA A N 1
ATOM 4943 C CA . ALA A 1 609 ? -11.342 33.809 55.429 1.00 89.94 609 ALA A CA 1
ATOM 4944 C C . ALA A 1 609 ? -9.954 34.003 54.810 1.00 89.94 609 ALA A C 1
ATOM 4946 O O . ALA A 1 609 ? -8.942 33.745 55.458 1.00 89.94 609 ALA A O 1
ATOM 4947 N N . GLY A 1 610 ? -9.886 34.468 53.565 1.00 87.88 610 GLY A N 1
ATOM 4948 C CA . GLY A 1 610 ? -8.611 34.766 52.913 1.00 87.88 610 GLY A CA 1
ATOM 4949 C C . GLY A 1 610 ? -8.757 35.239 51.472 1.00 87.88 610 GLY A C 1
ATOM 4950 O O . GLY A 1 610 ? -9.843 35.191 50.892 1.00 87.88 610 GLY A O 1
ATOM 4951 N N . SER A 1 611 ? -7.647 35.708 50.900 1.00 83.94 611 SER A N 1
ATOM 4952 C CA . SER A 1 611 ? -7.547 36.089 49.484 1.00 83.94 611 SER A CA 1
ATOM 4953 C C . SER A 1 611 ? -7.202 34.912 48.562 1.00 83.94 611 SER A C 1
ATOM 4955 O O . SER A 1 611 ? -7.389 34.987 47.352 1.00 83.94 611 SER A O 1
ATOM 4957 N N . ASP A 1 612 ? -6.745 33.788 49.121 1.00 84.81 612 ASP A N 1
ATOM 4958 C CA . ASP A 1 612 ? -6.500 32.553 48.374 1.00 84.81 612 ASP A CA 1
ATOM 4959 C C . ASP A 1 612 ? -7.784 31.710 48.300 1.00 84.81 612 ASP A C 1
ATOM 4961 O O . ASP A 1 612 ? -8.080 30.871 49.157 1.00 84.81 612 ASP A O 1
ATOM 4965 N N . VAL A 1 613 ? -8.570 31.950 47.251 1.00 83.00 613 VAL A N 1
ATOM 4966 C CA . VAL A 1 613 ? -9.853 31.270 47.020 1.00 83.00 613 VAL A CA 1
ATOM 4967 C C . VAL A 1 613 ? -9.655 29.758 46.811 1.00 83.00 613 VAL A C 1
ATOM 4969 O O . VAL A 1 613 ? -10.484 28.950 47.238 1.00 83.00 613 VAL A O 1
ATOM 4972 N N . THR A 1 614 ? -8.516 29.346 46.243 1.00 83.69 614 THR A N 1
ATOM 4973 C CA . THR A 1 614 ? -8.174 27.927 46.052 1.00 83.69 614 THR A CA 1
ATOM 4974 C C . THR A 1 614 ? -7.881 27.231 47.381 1.00 83.69 614 THR A C 1
ATOM 4976 O O . THR A 1 614 ? -8.274 26.074 47.572 1.00 83.69 614 THR A O 1
ATOM 4979 N N . ALA A 1 615 ? -7.234 27.916 48.326 1.00 85.56 615 ALA A N 1
ATOM 4980 C CA . ALA A 1 615 ? -6.991 27.373 49.658 1.00 85.56 615 ALA A CA 1
ATOM 4981 C C . ALA A 1 615 ? -8.303 27.050 50.394 1.00 85.56 615 ALA A C 1
ATOM 4983 O O . ALA A 1 615 ? -8.375 26.015 51.060 1.00 85.56 615 ALA A O 1
ATOM 4984 N N . VAL A 1 616 ? -9.360 27.857 50.226 1.00 84.06 616 VAL A N 1
ATOM 4985 C CA . VAL A 1 616 ? -10.683 27.587 50.825 1.00 84.06 616 VAL A CA 1
ATOM 4986 C C . VAL A 1 616 ? -11.313 26.312 50.254 1.00 84.06 616 VAL A C 1
ATOM 4988 O O . VAL A 1 616 ? -11.861 25.512 51.015 1.00 84.06 616 VAL A O 1
ATOM 4991 N N . LEU A 1 617 ? -11.179 26.061 48.943 1.00 83.56 617 LEU A N 1
ATOM 4992 C CA . LEU A 1 617 ? -11.648 24.809 48.330 1.00 83.56 617 LEU A CA 1
ATOM 4993 C C . LEU A 1 617 ? -10.908 23.594 48.889 1.00 83.56 617 LEU A C 1
ATOM 4995 O O . LEU A 1 617 ? -11.525 22.586 49.228 1.00 83.56 617 LEU A O 1
ATOM 4999 N N . ARG A 1 618 ? -9.578 23.692 48.990 1.00 86.06 618 ARG A N 1
ATOM 5000 C CA . ARG A 1 618 ? -8.733 22.616 49.522 1.00 86.06 618 ARG A CA 1
ATOM 5001 C C . ARG A 1 618 ? -9.055 22.332 50.984 1.00 86.06 618 ARG A C 1
ATOM 5003 O O . ARG A 1 618 ? -9.126 21.167 51.368 1.00 86.06 618 ARG A O 1
ATOM 5010 N N . PHE A 1 619 ? -9.303 23.372 51.779 1.00 85.81 619 PHE A N 1
ATOM 5011 C CA . PHE A 1 619 ? -9.717 23.221 53.169 1.00 85.81 619 PHE A CA 1
ATOM 5012 C C . PHE A 1 619 ? -11.068 22.499 53.279 1.00 85.81 619 PHE A C 1
ATOM 5014 O O . PHE A 1 619 ? -11.189 21.534 54.031 1.00 85.81 619 PHE A O 1
ATOM 5021 N N . LEU A 1 620 ? -12.057 22.877 52.463 1.00 82.56 620 LEU A N 1
ATOM 5022 C CA . LEU A 1 620 ? -13.357 22.199 52.401 1.00 82.56 620 LEU A CA 1
ATOM 5023 C C . LEU A 1 620 ? -13.238 20.718 51.986 1.00 82.56 620 LEU A C 1
ATOM 5025 O O . LEU A 1 620 ? -13.888 19.850 52.572 1.00 82.56 620 LEU A O 1
ATOM 5029 N N . GLN A 1 621 ? -12.385 20.410 51.006 1.00 84.50 621 GLN A N 1
ATOM 5030 C CA . GLN A 1 621 ? -12.117 19.033 50.575 1.00 84.50 621 GLN A CA 1
ATOM 5031 C C . GLN A 1 621 ? -11.450 18.208 51.681 1.00 84.50 621 GLN A C 1
ATOM 5033 O O . GLN A 1 621 ? -11.860 17.075 51.931 1.00 84.50 621 GLN A O 1
ATOM 5038 N N . GLN A 1 622 ? -10.465 18.777 52.380 1.00 83.75 622 GLN A N 1
ATOM 5039 C CA . GLN A 1 622 ? -9.800 18.104 53.496 1.00 83.75 622 GLN A CA 1
ATOM 5040 C C . GLN A 1 622 ? -10.735 17.890 54.690 1.00 83.75 622 GLN A C 1
ATOM 5042 O O . GLN A 1 622 ? -10.686 16.824 55.299 1.00 83.75 622 GLN A O 1
ATOM 5047 N N . LEU A 1 623 ? -11.642 18.832 54.979 1.00 77.88 623 LEU A N 1
ATOM 5048 C CA . LEU A 1 623 ? -12.684 18.646 55.994 1.00 77.88 623 LEU A CA 1
ATOM 5049 C C . LEU A 1 623 ? -13.588 17.443 55.683 1.00 77.88 623 LEU A C 1
ATOM 5051 O O . LEU A 1 623 ? -13.903 16.675 56.591 1.00 77.88 623 LEU A O 1
ATOM 5055 N N . ARG A 1 624 ? -13.968 17.243 54.411 1.00 77.62 624 ARG A N 1
ATOM 5056 C CA . ARG A 1 624 ? -14.762 16.076 53.981 1.00 77.62 624 ARG A CA 1
ATOM 5057 C C . ARG A 1 624 ? -13.968 14.767 54.027 1.00 77.62 624 ARG A C 1
ATOM 5059 O O . ARG A 1 624 ? -14.516 13.752 54.440 1.00 77.62 624 ARG A O 1
ATOM 5066 N N . LEU A 1 625 ? -12.701 14.789 53.609 1.00 79.69 625 LEU A N 1
ATOM 5067 C CA . LEU A 1 625 ? -11.844 13.598 53.529 1.00 79.69 625 LEU A CA 1
ATOM 5068 C C . LEU A 1 625 ? -11.428 13.065 54.903 1.00 79.69 625 LEU A C 1
ATOM 5070 O O . LEU A 1 625 ? -11.396 11.856 55.109 1.00 79.69 625 LEU A O 1
ATOM 5074 N N . LEU A 1 626 ? -11.087 13.956 55.835 1.00 75.38 626 LEU A N 1
ATOM 5075 C CA . LEU A 1 626 ? -10.487 13.571 57.114 1.00 75.38 626 LEU A CA 1
ATOM 5076 C C . LEU A 1 626 ? -11.525 13.192 58.182 1.00 75.38 626 LEU A C 1
ATOM 5078 O O . LEU A 1 626 ? -11.170 12.614 59.204 1.00 75.38 626 LEU A O 1
ATOM 5082 N N . GLY A 1 627 ? -12.808 13.517 57.980 1.00 70.19 627 GLY A N 1
ATOM 5083 C CA . GLY A 1 627 ? -13.901 13.093 58.866 1.00 70.19 627 GLY A CA 1
ATOM 5084 C C . GLY A 1 627 ? -13.844 13.649 60.299 1.00 70.19 627 GLY A C 1
ATOM 5085 O O . GLY A 1 627 ? -14.623 13.225 61.159 1.00 70.19 627 GLY A O 1
ATOM 5086 N N . TYR A 1 628 ? -12.947 14.603 60.584 1.00 76.75 628 TYR A N 1
ATOM 5087 C CA . TYR A 1 628 ? -12.837 15.247 61.898 1.00 76.75 628 TYR A CA 1
ATOM 5088 C C . TYR A 1 628 ? -14.104 16.034 62.245 1.00 76.75 628 TYR A C 1
ATOM 5090 O O . TYR A 1 628 ? -14.573 15.968 63.381 1.00 76.75 628 TYR A O 1
ATOM 5098 N N . PHE A 1 629 ? -14.724 16.673 61.253 1.00 78.50 629 PHE A N 1
ATOM 5099 C CA . PHE A 1 629 ? -16.005 17.360 61.386 1.00 78.50 629 PHE A CA 1
ATOM 5100 C C . PHE A 1 629 ? -17.003 16.825 60.357 1.00 78.50 629 PHE A C 1
ATOM 5102 O O . PHE A 1 629 ? -16.673 16.686 59.182 1.00 78.50 629 PHE A O 1
ATOM 5109 N N . GLN A 1 630 ? -18.238 16.549 60.783 1.00 79.69 630 GLN A N 1
ATOM 5110 C CA . GLN A 1 630 ? -19.329 16.257 59.850 1.00 79.69 630 GLN A CA 1
ATOM 5111 C C . GLN A 1 630 ? -19.926 17.577 59.369 1.00 79.69 630 GLN A C 1
ATOM 5113 O O . GLN A 1 630 ? -20.570 18.281 60.147 1.00 79.69 630 GLN A O 1
ATOM 5118 N N . LEU A 1 631 ? -19.686 17.918 58.104 1.00 83.00 631 LEU A N 1
ATOM 5119 C CA . LEU A 1 631 ? -20.214 19.127 57.482 1.00 83.00 631 LEU A CA 1
ATOM 5120 C C . LEU A 1 631 ? -21.725 18.990 57.249 1.00 83.00 631 LEU A C 1
ATOM 5122 O O . LEU A 1 631 ? -22.167 18.055 56.587 1.00 83.00 631 LEU A O 1
ATOM 5126 N N . VAL A 1 632 ? -22.496 19.930 57.789 1.00 84.12 632 VAL A N 1
ATOM 5127 C CA . VAL A 1 632 ? -23.962 19.973 57.691 1.00 84.12 632 VAL A CA 1
ATOM 5128 C C . VAL A 1 632 ? -24.401 20.943 56.598 1.00 84.12 632 VAL A C 1
ATOM 5130 O O . VAL A 1 632 ? -25.270 20.616 55.798 1.00 84.12 632 VAL A O 1
ATOM 5133 N N . ASP A 1 633 ? -23.787 22.127 56.549 1.00 85.31 633 ASP A N 1
ATOM 5134 C CA . ASP A 1 633 ? -24.091 23.170 55.566 1.00 85.31 633 ASP A CA 1
ATOM 5135 C C . ASP A 1 633 ? -22.887 24.113 55.389 1.00 85.31 633 ASP A C 1
ATOM 5137 O O . ASP A 1 633 ? -21.940 24.083 56.180 1.00 85.31 633 ASP A O 1
ATOM 5141 N N . ALA A 1 634 ? -22.904 24.957 54.359 1.00 89.94 634 ALA A N 1
ATOM 5142 C CA . ALA A 1 634 ? -21.891 25.980 54.136 1.00 89.94 634 ALA A CA 1
ATOM 5143 C C . ALA A 1 634 ? -22.502 27.268 53.575 1.00 89.94 634 ALA A C 1
ATOM 5145 O O . ALA A 1 634 ? -23.411 27.241 52.747 1.00 89.94 634 ALA A O 1
ATOM 5146 N N . LYS A 1 635 ? -21.950 28.410 53.978 1.00 92.25 635 LYS A N 1
ATOM 5147 C CA . LYS A 1 635 ? -22.259 29.729 53.426 1.00 92.25 635 LYS A CA 1
ATOM 5148 C C . LYS A 1 635 ? -20.959 30.444 53.093 1.00 92.25 635 LYS A C 1
ATOM 5150 O O . LYS A 1 635 ? -20.046 30.426 53.907 1.00 92.25 635 LYS A O 1
ATOM 5155 N N . ALA A 1 636 ? -20.880 31.112 51.951 1.00 92.31 636 ALA A N 1
ATOM 5156 C CA . ALA A 1 636 ? -19.738 31.948 51.605 1.00 92.31 636 ALA A CA 1
ATOM 5157 C C . ALA A 1 636 ? -20.177 33.339 51.154 1.00 92.31 636 ALA A C 1
ATOM 5159 O O . ALA A 1 636 ? -21.214 33.491 50.508 1.00 92.31 636 ALA A O 1
ATOM 5160 N N . GLU A 1 637 ? -19.372 34.335 51.500 1.00 93.00 637 GLU A N 1
ATOM 5161 C CA . GLU A 1 637 ? -19.466 35.710 51.018 1.00 93.00 637 GLU A CA 1
ATOM 5162 C C . GLU A 1 637 ? -18.114 36.074 50.407 1.00 93.00 637 GLU A C 1
ATOM 5164 O O . GLU A 1 637 ? -17.074 35.806 51.012 1.00 93.00 637 GLU A O 1
ATOM 5169 N N . ALA A 1 638 ? -18.115 36.620 49.195 1.00 92.06 638 ALA A N 1
ATOM 5170 C CA . ALA A 1 638 ? -16.896 36.943 48.472 1.00 92.06 638 ALA A CA 1
ATOM 5171 C C . ALA A 1 638 ? -16.982 38.303 47.783 1.00 92.06 638 ALA A C 1
ATOM 5173 O O . ALA A 1 638 ? -18.046 38.700 47.309 1.00 92.06 638 ALA A O 1
ATOM 5174 N N . VAL A 1 639 ? -15.842 38.980 47.701 1.00 90.06 639 VAL A N 1
ATOM 5175 C CA . VAL A 1 639 ? -15.664 40.250 46.996 1.00 90.06 639 VAL A CA 1
ATOM 5176 C C . VAL A 1 639 ? -14.582 40.055 45.947 1.00 90.06 639 VAL A C 1
ATOM 5178 O O . VAL A 1 639 ? -13.485 39.613 46.284 1.00 90.06 639 VAL A O 1
ATOM 5181 N N . PHE A 1 640 ? -14.879 40.386 44.695 1.00 90.44 640 PHE A N 1
ATOM 5182 C CA . PHE A 1 640 ? -13.912 40.392 43.597 1.00 90.44 640 PHE A CA 1
ATOM 5183 C C . PHE A 1 640 ? -13.724 41.817 43.082 1.00 90.44 640 PHE A C 1
ATOM 5185 O O . PHE A 1 640 ? -14.717 42.507 42.822 1.00 90.44 640 PHE A O 1
ATOM 5192 N N . LYS A 1 641 ? -12.466 42.244 42.946 1.00 87.44 641 LYS A N 1
ATOM 5193 C CA . LYS A 1 641 ? -12.072 43.569 42.462 1.00 87.44 641 LYS A CA 1
ATOM 5194 C C . LYS A 1 641 ? -11.153 43.441 41.253 1.00 87.44 641 LYS A C 1
ATOM 5196 O O . LYS A 1 641 ? -10.102 42.820 41.351 1.00 87.44 641 LYS A O 1
ATOM 5201 N N . ASP A 1 642 ? -11.514 44.087 40.153 1.00 85.94 642 ASP A N 1
ATOM 5202 C CA . ASP A 1 642 ? -10.655 44.231 38.976 1.00 85.94 642 ASP A CA 1
ATOM 5203 C C . ASP A 1 642 ? -10.690 45.690 38.495 1.00 85.94 642 ASP A C 1
ATOM 5205 O O . ASP A 1 642 ? -11.709 46.200 38.018 1.00 85.94 642 ASP A O 1
ATOM 5209 N N . GLY A 1 643 ? -9.595 46.418 38.729 1.00 81.75 643 GLY A N 1
ATOM 5210 C CA . GLY A 1 643 ? -9.522 47.861 38.498 1.00 81.75 643 GLY A CA 1
ATOM 5211 C C . GLY A 1 643 ? -10.567 48.650 39.301 1.00 81.75 643 GLY A C 1
ATOM 5212 O O . GLY A 1 643 ? -10.491 48.733 40.524 1.00 81.75 643 GLY A O 1
ATOM 5213 N N . ALA A 1 644 ? -11.531 49.265 38.607 1.00 77.81 644 ALA A N 1
ATOM 5214 C CA . ALA A 1 644 ? -12.620 50.046 39.210 1.00 77.81 644 ALA A CA 1
ATOM 5215 C C . ALA A 1 644 ? -13.913 49.235 39.441 1.00 77.81 644 ALA A C 1
ATOM 5217 O O . ALA A 1 644 ? -14.896 49.783 39.941 1.00 77.81 644 ALA A O 1
ATOM 5218 N N . VAL A 1 645 ? -13.939 47.955 39.053 1.00 77.00 645 VAL A N 1
ATOM 5219 C CA . VAL A 1 645 ? -15.118 47.089 39.162 1.00 77.00 645 VAL A CA 1
ATOM 5220 C C . VAL A 1 645 ? -15.023 46.266 40.442 1.00 77.00 645 VAL A C 1
ATOM 5222 O O . VAL A 1 645 ? -14.085 45.495 40.619 1.00 77.00 645 VAL A O 1
ATOM 5225 N N . GLU A 1 646 ? -16.012 46.410 41.325 1.00 88.31 646 GLU A N 1
ATOM 5226 C CA . GLU A 1 646 ? -16.166 45.615 42.546 1.00 88.31 646 GLU A CA 1
ATOM 5227 C C . GLU A 1 646 ? -17.485 44.840 42.487 1.00 88.31 646 GLU A C 1
ATOM 5229 O O . GLU A 1 646 ? -18.543 45.409 42.212 1.00 88.31 646 GLU A O 1
ATOM 5234 N N . SER A 1 647 ? -17.425 43.532 42.735 1.00 85.38 647 SER A N 1
ATOM 5235 C CA . SER A 1 647 ? -18.594 42.652 42.721 1.00 85.38 647 SER A CA 1
ATOM 5236 C C . SER A 1 647 ? -18.661 41.801 43.986 1.00 85.38 647 SER A C 1
ATOM 5238 O O . SER A 1 647 ? -17.666 41.210 44.407 1.00 85.38 647 SER A O 1
ATOM 5240 N N . ASN A 1 648 ? -19.854 41.737 44.580 1.00 91.19 648 ASN A N 1
ATOM 5241 C CA . ASN A 1 648 ? -20.130 41.007 45.814 1.00 91.19 648 ASN A CA 1
ATOM 5242 C C . ASN A 1 648 ? -20.970 39.766 45.512 1.00 91.19 648 ASN A C 1
ATOM 5244 O O . ASN A 1 648 ? -22.005 39.853 44.852 1.00 91.19 648 ASN A O 1
ATOM 5248 N N . TRP A 1 649 ? -20.544 38.621 46.032 1.00 88.00 649 TRP A N 1
ATOM 5249 C CA . TRP A 1 649 ? -21.123 37.315 45.745 1.00 88.00 649 TRP A CA 1
ATOM 5250 C C . TRP A 1 649 ? -21.466 36.599 47.043 1.00 88.00 649 TRP A C 1
ATOM 5252 O O . TRP A 1 649 ? -20.716 36.661 48.016 1.00 88.00 649 TRP A O 1
ATOM 5262 N N . THR A 1 650 ? -22.590 35.883 47.059 1.00 91.06 650 THR A N 1
ATOM 5263 C CA . THR A 1 650 ? -22.977 35.049 48.202 1.00 91.06 650 THR A CA 1
ATOM 5264 C C . THR A 1 650 ? -23.434 33.678 47.724 1.00 91.06 650 THR A C 1
ATOM 5266 O O . THR A 1 650 ? -24.118 33.571 46.709 1.00 91.06 650 THR A O 1
ATOM 5269 N N . ALA A 1 651 ? -23.061 32.630 48.454 1.00 89.69 651 ALA A N 1
ATOM 5270 C CA . ALA A 1 651 ? -23.480 31.258 48.189 1.00 89.69 651 ALA A CA 1
ATOM 5271 C C . ALA A 1 651 ? -23.934 30.581 49.485 1.00 89.69 651 ALA A C 1
ATOM 5273 O O . ALA A 1 651 ? -23.372 30.832 50.553 1.00 89.69 651 ALA A O 1
ATOM 5274 N N . ARG A 1 652 ? -24.953 29.720 49.394 1.00 89.25 652 ARG A N 1
ATOM 5275 C CA . ARG A 1 652 ? -25.447 28.872 50.491 1.00 89.25 652 ARG A CA 1
ATOM 5276 C C . ARG A 1 652 ? -25.624 27.448 49.987 1.00 89.25 652 ARG A C 1
ATOM 5278 O O . ARG A 1 652 ? -26.095 27.255 48.871 1.00 89.25 652 ARG A O 1
ATOM 5285 N N . GLY A 1 653 ? -25.295 26.475 50.820 1.00 84.00 653 GLY A N 1
ATOM 5286 C CA . GLY A 1 653 ? -25.205 25.078 50.428 1.00 84.00 653 GLY A CA 1
ATOM 5287 C C . GLY A 1 653 ? -23.802 24.731 49.947 1.00 84.00 653 GLY A C 1
ATOM 5288 O O . GLY A 1 653 ? -23.140 25.498 49.245 1.00 84.00 653 GLY A O 1
ATOM 5289 N N . VAL A 1 654 ? -23.338 23.538 50.314 1.00 83.75 654 VAL A N 1
ATOM 5290 C CA . VAL A 1 654 ? -21.942 23.145 50.091 1.00 83.75 654 VAL A CA 1
ATOM 5291 C C . VAL A 1 654 ? -21.569 23.110 48.603 1.00 83.75 654 VAL A C 1
ATOM 5293 O O . VAL A 1 654 ? -20.509 23.605 48.232 1.00 83.75 654 VAL A O 1
ATOM 5296 N N . GLY A 1 655 ? -22.456 22.602 47.742 1.00 83.06 655 GLY A N 1
ATOM 5297 C CA . GLY A 1 655 ? -22.218 22.569 46.294 1.00 83.06 655 GLY A CA 1
ATOM 5298 C C . GLY A 1 655 ? -22.156 23.960 45.648 1.00 83.06 655 GLY A C 1
ATOM 5299 O O . GLY A 1 655 ? -21.368 24.175 44.730 1.00 83.06 655 GLY A O 1
ATOM 5300 N N . GLU A 1 656 ? -22.931 24.926 46.147 1.00 86.25 656 GLU A N 1
ATOM 5301 C CA . GLU A 1 656 ? -22.923 26.300 45.628 1.00 86.25 656 GLU A CA 1
ATOM 5302 C C . GLU A 1 656 ? -21.686 27.076 46.089 1.00 86.25 656 GLU A C 1
ATOM 5304 O O . GLU A 1 656 ? -21.117 27.840 45.312 1.00 86.25 656 GLU A O 1
ATOM 5309 N N . VAL A 1 657 ? -21.199 26.828 47.311 1.00 87.25 657 VAL A N 1
ATOM 5310 C CA . VAL A 1 657 ? -19.908 27.367 47.769 1.00 87.25 657 VAL A CA 1
ATOM 5311 C C . VAL A 1 657 ? -18.758 26.830 46.906 1.00 87.25 657 VAL A C 1
ATOM 5313 O O . VAL A 1 657 ? -17.892 27.600 46.500 1.00 87.25 657 VAL A O 1
ATOM 5316 N N . GLU A 1 658 ? -18.766 25.541 46.547 1.00 86.94 658 GLU A N 1
ATOM 5317 C CA . GLU A 1 658 ? -17.755 24.955 45.650 1.00 86.94 658 GLU A CA 1
ATOM 5318 C C . GLU A 1 658 ? -17.796 25.557 44.240 1.00 86.94 658 GLU A C 1
ATOM 5320 O O . GLU A 1 658 ? -16.743 25.823 43.653 1.00 86.94 658 GLU A O 1
ATOM 5325 N N . LYS A 1 659 ? -18.995 25.797 43.693 1.00 86.94 659 LYS A N 1
ATOM 5326 C CA . LYS A 1 659 ? -19.161 26.484 42.404 1.00 86.94 659 LYS A CA 1
ATOM 5327 C C . LYS A 1 659 ? -18.654 27.922 42.465 1.00 86.94 659 LYS A C 1
ATOM 5329 O O . LYS A 1 659 ? -17.894 28.313 41.584 1.00 86.94 659 LYS A O 1
ATOM 5334 N N . LEU A 1 660 ? -19.019 28.675 43.508 1.00 89.56 660 LEU A N 1
ATOM 5335 C CA . LEU A 1 660 ? -18.572 30.057 43.698 1.00 89.56 660 LEU A CA 1
ATOM 5336 C C . LEU A 1 660 ? -17.043 30.138 43.761 1.00 89.56 660 LEU A C 1
ATOM 5338 O O . LEU A 1 660 ? -16.440 30.969 43.090 1.00 89.56 660 LEU A O 1
ATOM 5342 N N . VAL A 1 661 ? -16.407 29.235 44.507 1.00 87.25 661 VAL A N 1
ATOM 5343 C CA . VAL A 1 661 ? -14.945 29.176 44.615 1.00 87.25 661 VAL A CA 1
ATOM 5344 C C . VAL A 1 661 ? -14.284 28.831 43.275 1.00 87.25 661 VAL A C 1
ATOM 5346 O O . VAL A 1 661 ? -13.311 29.479 42.898 1.00 87.25 661 VAL A O 1
ATOM 5349 N N . LYS A 1 662 ? -14.817 27.865 42.511 1.00 86.06 662 LYS A N 1
ATOM 5350 C CA . LYS A 1 662 ? -14.309 27.550 41.159 1.00 86.06 662 LYS A CA 1
ATOM 5351 C C . LYS A 1 662 ? -14.448 28.735 40.200 1.00 86.06 662 LYS A C 1
ATOM 5353 O O . LYS A 1 662 ? -13.538 28.992 39.412 1.00 86.06 662 LYS A O 1
ATOM 5358 N N . TYR A 1 663 ? -15.566 29.451 40.281 1.00 86.69 663 TYR A N 1
ATOM 5359 C CA . TYR A 1 663 ? -15.832 30.621 39.453 1.00 86.69 663 TYR A CA 1
ATOM 5360 C C . TYR A 1 663 ? -14.867 31.766 39.775 1.00 86.69 663 TYR A C 1
ATOM 5362 O O . TYR A 1 663 ? -14.185 32.259 38.882 1.00 86.69 663 TYR A O 1
ATOM 5370 N N . LEU A 1 664 ? -14.714 32.109 41.059 1.00 86.44 664 LEU A N 1
ATOM 5371 C CA . LEU A 1 664 ? -13.758 33.122 41.512 1.00 86.44 664 LEU A CA 1
ATOM 5372 C C . LEU A 1 664 ? -12.317 32.759 41.151 1.00 86.44 664 LEU A C 1
ATOM 5374 O O . LEU A 1 664 ? -11.575 33.637 40.738 1.00 86.44 664 LEU A O 1
ATOM 5378 N N . ASN A 1 665 ? -11.937 31.479 41.238 1.00 85.25 665 ASN A N 1
ATOM 5379 C CA . ASN A 1 665 ? -10.601 31.030 40.845 1.00 85.25 665 ASN A CA 1
ATOM 5380 C C . ASN A 1 665 ? -10.337 31.212 39.339 1.00 85.25 665 ASN A C 1
ATOM 5382 O O . ASN A 1 665 ? -9.216 31.516 38.940 1.00 85.25 665 ASN A O 1
ATOM 5386 N N . THR A 1 666 ? -11.373 31.038 38.510 1.00 84.56 666 THR A N 1
ATOM 5387 C CA . THR A 1 666 ? -11.295 31.296 37.063 1.00 84.56 666 THR A CA 1
ATOM 5388 C C . THR A 1 666 ? -11.137 32.793 36.804 1.00 84.56 666 THR A C 1
ATOM 5390 O O . THR A 1 666 ? -10.235 33.185 36.075 1.00 84.56 666 THR A O 1
ATOM 5393 N N . LEU A 1 667 ? -11.930 33.632 37.479 1.00 83.19 667 LEU A N 1
ATOM 5394 C CA . LEU A 1 667 ? -11.831 35.089 37.361 1.00 83.19 667 LEU A CA 1
ATOM 5395 C C . LEU A 1 667 ? -10.457 35.614 37.794 1.00 83.19 667 LEU A C 1
ATOM 5397 O O . LEU A 1 667 ? -9.824 36.341 37.041 1.00 83.19 667 LEU A O 1
ATOM 5401 N N . THR A 1 668 ? -9.935 35.180 38.946 1.00 83.44 668 THR A N 1
ATOM 5402 C CA . THR A 1 668 ? -8.596 35.588 39.409 1.00 83.44 668 THR A CA 1
ATOM 5403 C C . THR A 1 668 ? -7.461 35.109 38.501 1.00 83.44 668 THR A C 1
ATOM 5405 O O . THR A 1 668 ? -6.369 35.665 38.558 1.00 83.44 668 THR A O 1
ATOM 5408 N N . ALA A 1 669 ? -7.686 34.079 37.673 1.00 82.12 669 ALA A N 1
ATOM 5409 C CA . ALA A 1 669 ? -6.715 33.645 36.667 1.00 82.12 669 ALA A CA 1
ATOM 5410 C C . ALA A 1 669 ? -6.709 34.551 35.420 1.00 82.12 669 ALA A C 1
ATOM 5412 O O . ALA A 1 669 ? -5.693 34.617 34.729 1.00 82.12 669 ALA A O 1
ATOM 5413 N N . GLU A 1 670 ? -7.816 35.245 35.144 1.00 80.44 670 GLU A N 1
ATOM 5414 C CA . GLU A 1 670 ? -7.961 36.195 34.033 1.00 80.44 670 GLU A CA 1
ATOM 5415 C C . GLU A 1 670 ? -7.545 37.632 34.418 1.00 80.44 670 GLU A C 1
ATOM 5417 O O . GLU A 1 670 ? -7.194 38.420 33.541 1.00 80.44 670 GLU A O 1
ATOM 5422 N N . GLY A 1 671 ? -7.515 37.959 35.717 1.00 75.56 671 GLY A N 1
ATOM 5423 C CA . GLY A 1 671 ? -7.104 39.257 36.274 1.00 75.56 671 GLY A CA 1
ATOM 5424 C C . GLY A 1 671 ? -7.878 39.597 37.558 1.00 75.56 671 GLY A C 1
ATOM 5425 O O . GLY A 1 671 ? -8.907 38.991 37.832 1.00 75.56 671 GLY A O 1
ATOM 5426 N N . GLY A 1 672 ? -7.402 40.544 38.373 1.00 83.38 672 GLY A N 1
ATOM 5427 C CA . GLY A 1 672 ? -8.103 41.004 39.588 1.00 83.38 672 GLY A CA 1
ATOM 5428 C C . GLY A 1 672 ? -7.810 40.229 40.887 1.00 83.38 672 GLY A C 1
ATOM 5429 O O . GLY A 1 672 ? -7.095 39.228 40.911 1.00 83.38 672 GLY A O 1
ATOM 5430 N N . GLU A 1 673 ? -8.361 40.718 42.001 1.00 85.19 673 GLU A N 1
ATOM 5431 C CA . GLU A 1 673 ? -8.178 40.185 43.357 1.00 85.19 673 GLU A CA 1
ATOM 5432 C C . GLU A 1 673 ? -9.518 39.737 43.957 1.00 85.19 673 GLU A C 1
ATOM 5434 O O . GLU A 1 673 ? -10.500 40.482 43.952 1.00 85.19 673 GLU A O 1
ATOM 5439 N N . ALA A 1 674 ? -9.561 38.527 44.521 1.00 88.38 674 ALA A N 1
ATOM 5440 C CA . ALA A 1 674 ? -10.724 38.014 45.241 1.00 88.38 674 ALA A CA 1
ATOM 5441 C C . ALA A 1 674 ? -10.432 37.882 46.740 1.00 88.38 674 ALA A C 1
ATOM 5443 O O . ALA A 1 674 ? -9.344 37.486 47.146 1.00 88.38 674 ALA A O 1
ATOM 5444 N N . SER A 1 675 ? -11.437 38.150 47.568 1.00 88.88 675 SER A N 1
ATOM 5445 C CA . SER A 1 675 ? -11.451 37.797 48.986 1.00 88.88 675 SER A CA 1
ATOM 5446 C C . SER A 1 675 ? -12.717 37.010 49.282 1.00 88.88 675 SER A C 1
ATOM 5448 O O . SER A 1 675 ? -13.787 37.336 48.772 1.00 88.88 675 SER A O 1
ATOM 5450 N N . ILE A 1 676 ? -12.603 35.945 50.070 1.00 91.81 676 ILE A N 1
ATOM 5451 C CA . ILE A 1 676 ? -13.728 35.076 50.409 1.00 91.81 676 ILE A CA 1
ATOM 5452 C C . ILE A 1 676 ? -13.731 34.774 51.904 1.00 91.81 676 ILE A C 1
ATOM 5454 O O . ILE A 1 676 ? -12.691 34.508 52.501 1.00 91.81 676 ILE A O 1
ATOM 5458 N N . THR A 1 677 ? -14.920 34.799 52.501 1.00 92.44 677 THR A N 1
ATOM 5459 C CA . THR A 1 677 ? -15.197 34.319 53.855 1.00 92.44 677 THR A CA 1
ATOM 5460 C C . THR A 1 677 ? -16.222 33.198 53.769 1.00 92.44 677 THR A C 1
ATOM 5462 O O . THR A 1 677 ? -17.388 33.432 53.452 1.00 92.44 677 THR A O 1
ATOM 5465 N N . ALA A 1 678 ? -15.795 31.969 54.046 1.00 91.12 678 ALA A N 1
ATOM 5466 C CA . ALA A 1 678 ? -16.644 30.786 54.056 1.00 91.12 678 ALA A CA 1
ATOM 5467 C C . ALA A 1 678 ? -16.898 30.319 55.494 1.00 91.12 678 ALA A C 1
ATOM 5469 O O . ALA A 1 678 ? -15.968 30.091 56.260 1.00 91.12 678 ALA A O 1
ATOM 5470 N N . THR A 1 679 ? -18.166 30.171 55.864 1.00 91.19 679 THR A N 1
ATOM 5471 C CA . THR A 1 679 ? -18.624 29.588 57.126 1.00 91.19 679 THR A CA 1
ATOM 5472 C C . THR A 1 679 ? -19.173 28.191 56.865 1.00 91.19 679 THR A C 1
ATOM 5474 O O . THR A 1 679 ? -20.112 28.013 56.093 1.00 91.19 679 THR A O 1
ATOM 5477 N N . PHE A 1 680 ? -18.602 27.203 57.534 1.00 89.75 680 PHE A N 1
ATOM 5478 C CA . PHE A 1 680 ? -18.946 25.794 57.449 1.00 89.75 680 PHE A CA 1
ATOM 5479 C C . PHE A 1 680 ? -19.663 25.383 58.732 1.00 89.75 680 PHE A C 1
ATOM 5481 O O . PHE A 1 680 ? -19.068 25.402 59.810 1.00 89.75 680 PHE A O 1
ATOM 5488 N N . THR A 1 681 ? -20.935 25.015 58.634 1.00 87.81 681 THR A N 1
ATOM 5489 C CA . THR A 1 681 ? -21.709 24.494 59.763 1.00 87.81 681 THR A CA 1
ATOM 5490 C C . THR A 1 681 ? -21.350 23.031 59.955 1.00 87.81 681 THR A C 1
ATOM 5492 O O . THR A 1 681 ? -21.455 22.237 59.019 1.00 87.81 681 THR A O 1
ATOM 5495 N N . VAL A 1 682 ? -20.930 22.661 61.160 1.00 86.69 682 VAL A N 1
ATOM 5496 C CA . VAL A 1 682 ? -20.500 21.297 61.478 1.00 86.69 682 VAL A CA 1
ATOM 5497 C C . VAL A 1 682 ? -21.358 20.726 62.599 1.00 86.69 682 VAL A C 1
ATOM 5499 O O . VAL A 1 682 ? -21.851 21.461 63.452 1.00 86.69 682 VAL A O 1
ATOM 5502 N N . ARG A 1 683 ? -21.562 19.408 62.605 1.00 80.69 683 ARG A N 1
ATOM 5503 C CA . ARG A 1 683 ? -22.229 18.735 63.724 1.00 80.69 683 ARG A CA 1
ATOM 5504 C C . ARG A 1 683 ? -21.352 18.868 64.969 1.00 80.69 683 ARG A C 1
ATOM 5506 O O . ARG A 1 683 ? -20.159 18.576 64.884 1.00 80.69 683 ARG A O 1
ATOM 5513 N N . GLU A 1 684 ? -21.944 19.300 66.085 1.00 71.19 684 GLU A N 1
ATOM 5514 C CA . GLU A 1 684 ? -21.219 19.597 67.327 1.00 71.19 684 GLU A CA 1
ATOM 5515 C C . GLU A 1 684 ? -20.250 18.476 67.711 1.00 71.19 684 GLU A C 1
ATOM 5517 O O . GLU A 1 684 ? -20.642 17.327 67.933 1.00 71.19 684 GLU A O 1
ATOM 5522 N N . ARG A 1 685 ? -18.960 18.820 67.765 1.00 77.56 685 ARG A N 1
ATOM 5523 C CA . ARG A 1 685 ? -17.880 17.912 68.153 1.00 77.56 685 ARG A CA 1
ATOM 5524 C C . ARG A 1 685 ? -16.752 18.701 68.804 1.00 77.56 685 ARG A C 1
ATOM 5526 O O . ARG A 1 685 ? -16.493 19.847 68.437 1.00 77.56 685 ARG A O 1
ATOM 5533 N N . VAL A 1 686 ? -16.074 18.080 69.763 1.00 82.06 686 VAL A N 1
ATOM 5534 C CA . VAL A 1 686 ? -14.859 18.639 70.367 1.00 82.06 686 VAL A CA 1
ATOM 5535 C C . VAL A 1 686 ? -13.764 18.713 69.302 1.00 82.06 686 VAL A C 1
ATOM 5537 O O . VAL A 1 686 ? -13.540 17.729 68.599 1.00 82.06 686 VAL A O 1
ATOM 5540 N N . VAL A 1 687 ? -13.102 19.866 69.173 1.00 81.38 687 VAL A N 1
ATOM 5541 C CA . VAL A 1 687 ? -11.991 20.067 68.230 1.00 81.38 687 VAL A CA 1
ATOM 5542 C C . VAL A 1 687 ? -10.820 19.148 68.613 1.00 81.38 687 VAL A C 1
ATOM 5544 O O . VAL A 1 687 ? -10.255 19.333 69.698 1.00 81.38 687 VAL A O 1
ATOM 5547 N N . PRO A 1 688 ? -10.438 18.183 67.752 1.00 81.56 688 PRO A N 1
ATOM 5548 C CA . PRO A 1 688 ? -9.315 17.287 68.010 1.00 81.56 688 PRO A CA 1
ATOM 5549 C C . PRO A 1 688 ? -7.965 17.973 67.729 1.00 81.56 688 PRO A C 1
ATOM 5551 O O . PRO A 1 688 ? -7.898 18.953 66.979 1.00 81.56 688 PRO A O 1
ATOM 5554 N N . GLN A 1 689 ? -6.881 17.453 68.312 1.00 81.44 689 GLN A N 1
ATOM 5555 C CA . GLN A 1 689 ? -5.525 18.003 68.161 1.00 81.44 689 GLN A CA 1
ATOM 5556 C C . GLN A 1 689 ? -5.094 18.039 66.683 1.00 81.44 689 GLN A C 1
ATOM 5558 O O . GLN A 1 689 ? -4.524 19.021 66.210 1.00 81.44 689 GLN A O 1
ATOM 5563 N N . GLU A 1 690 ? -5.459 17.008 65.928 1.00 82.38 690 GLU A N 1
ATOM 5564 C CA . GLU A 1 690 ? -5.160 16.823 64.510 1.00 82.38 690 GLU A CA 1
ATOM 5565 C C . GLU A 1 690 ? -5.846 17.884 63.631 1.00 82.38 690 GLU A C 1
ATOM 5567 O O . GLU A 1 690 ? -5.286 18.337 62.631 1.00 82.38 690 GLU A O 1
ATOM 5572 N N . ALA A 1 691 ? -7.040 18.348 64.020 1.00 80.44 691 ALA A N 1
ATOM 5573 C CA . ALA A 1 691 ? -7.723 19.438 63.322 1.00 80.44 691 ALA A CA 1
ATOM 5574 C C . ALA A 1 691 ? -7.046 20.797 63.563 1.00 80.44 691 ALA A C 1
ATOM 5576 O O . ALA A 1 691 ? -7.012 21.641 62.663 1.00 80.44 691 ALA A O 1
ATOM 5577 N N . ALA A 1 692 ? -6.480 21.009 64.754 1.00 81.25 692 ALA A N 1
ATOM 5578 C CA . ALA A 1 692 ? -5.699 22.206 65.050 1.00 81.25 692 ALA A CA 1
ATOM 5579 C C . ALA A 1 692 ? -4.366 22.225 64.280 1.00 81.25 692 ALA A C 1
ATOM 5581 O O . ALA A 1 692 ? -3.914 23.290 63.855 1.00 81.25 692 ALA A O 1
ATOM 5582 N N . GLU A 1 693 ? -3.751 21.064 64.044 1.00 81.94 693 GLU A N 1
ATOM 5583 C CA . GLU A 1 693 ? -2.567 20.945 63.185 1.00 81.94 693 GLU A CA 1
ATOM 5584 C C . GLU A 1 693 ? -2.886 21.185 61.708 1.00 81.94 693 GLU A C 1
ATOM 5586 O O . GLU A 1 693 ? -2.156 21.922 61.043 1.00 81.94 693 GLU A O 1
ATOM 5591 N N . LEU A 1 694 ? -4.014 20.662 61.215 1.00 81.75 694 LEU A N 1
ATOM 5592 C CA . LEU A 1 694 ? -4.493 20.921 59.855 1.00 81.75 694 LEU A CA 1
ATOM 5593 C C . LEU A 1 694 ? -4.634 22.424 59.583 1.00 81.75 694 LEU A C 1
ATOM 5595 O O . LEU A 1 694 ? -4.195 22.913 58.544 1.00 81.75 694 LEU A O 1
ATOM 5599 N N . ALA A 1 695 ? -5.185 23.174 60.541 1.00 79.50 695 ALA A N 1
ATOM 5600 C CA . ALA A 1 695 ? -5.339 24.622 60.425 1.00 79.50 695 ALA A CA 1
ATOM 5601 C C . ALA A 1 695 ? -3.994 25.346 60.226 1.00 79.50 695 ALA A C 1
ATOM 5603 O O . ALA A 1 695 ? -3.917 26.303 59.461 1.00 79.50 695 ALA A O 1
ATOM 5604 N N . LYS A 1 696 ? -2.912 24.866 60.859 1.00 81.94 696 LYS A N 1
ATOM 5605 C CA . LYS A 1 696 ? -1.564 25.451 60.720 1.00 81.94 696 LYS A CA 1
ATOM 5606 C C . LYS A 1 696 ? -0.963 25.244 59.325 1.00 81.94 696 LYS A C 1
ATOM 5608 O O . LYS A 1 696 ? -0.066 25.998 58.942 1.00 81.94 696 LYS A O 1
ATOM 5613 N N . ALA A 1 697 ? -1.433 24.250 58.567 1.00 81.56 697 ALA A N 1
ATOM 5614 C CA . ALA A 1 697 ? -0.967 23.991 57.204 1.00 81.56 697 ALA A CA 1
ATOM 5615 C C . ALA A 1 697 ? -1.455 25.052 56.197 1.00 81.56 697 ALA A C 1
ATOM 5617 O O . ALA A 1 697 ? -0.788 25.300 55.193 1.00 81.56 697 ALA A O 1
ATOM 5618 N N . PHE A 1 698 ? -2.568 25.736 56.484 1.00 83.62 698 PHE A N 1
ATOM 5619 C CA . PHE A 1 698 ? -3.147 26.778 55.632 1.00 83.62 698 PHE A CA 1
ATOM 5620 C C . PHE A 1 698 ? -2.728 28.180 56.086 1.00 83.62 698 PHE A C 1
ATOM 5622 O O . PHE A 1 698 ? -3.551 28.980 56.516 1.00 83.62 698 PHE A O 1
ATOM 5629 N N . LYS A 1 699 ? -1.436 28.505 55.955 1.00 76.81 699 LYS A N 1
ATOM 5630 C CA . LYS A 1 699 ? -0.868 29.801 56.394 1.00 76.81 699 LYS A CA 1
ATOM 5631 C C . LYS A 1 699 ? -1.506 31.040 55.744 1.00 76.81 699 LYS A C 1
ATOM 5633 O O . LYS A 1 699 ? -1.373 32.132 56.282 1.00 76.81 699 LYS A O 1
ATOM 5638 N N . ASN A 1 700 ? -2.179 30.862 54.607 1.00 81.12 700 ASN A N 1
ATOM 5639 C CA . ASN A 1 700 ? -2.791 31.933 53.817 1.00 81.12 700 ASN A CA 1
ATOM 5640 C C . ASN A 1 700 ? -4.293 32.127 54.117 1.00 81.12 700 ASN A C 1
ATOM 5642 O O . ASN A 1 700 ? -4.943 32.929 53.450 1.00 81.12 700 ASN A O 1
ATOM 5646 N N . LEU A 1 701 ? -4.849 31.386 55.085 1.00 85.62 701 LEU A N 1
ATOM 5647 C CA . LEU A 1 701 ? -6.239 31.502 55.528 1.00 85.62 701 LEU A CA 1
ATOM 5648 C C . LEU A 1 701 ? -6.303 31.833 57.023 1.00 85.62 701 LEU A C 1
ATOM 5650 O O . LEU A 1 701 ? -5.618 31.213 57.835 1.00 85.62 701 LEU A O 1
ATOM 5654 N N . ASP A 1 702 ? -7.188 32.752 57.398 1.00 87.44 702 ASP A N 1
ATOM 5655 C CA . ASP A 1 702 ? -7.626 32.927 58.782 1.00 87.44 702 ASP A CA 1
ATOM 5656 C C . ASP A 1 702 ? -8.750 31.926 59.069 1.00 87.44 702 ASP A C 1
ATOM 5658 O O . ASP A 1 702 ? -9.885 32.090 58.610 1.00 87.44 702 ASP A O 1
ATOM 5662 N N . ILE A 1 703 ? -8.411 30.845 59.777 1.00 89.06 703 ILE A N 1
ATOM 5663 C CA . ILE A 1 703 ? -9.341 29.765 60.115 1.00 89.06 703 ILE A CA 1
ATOM 5664 C C . ILE A 1 703 ? -9.708 29.856 61.593 1.00 89.06 703 ILE A C 1
ATOM 5666 O O . ILE A 1 703 ? -8.880 29.616 62.479 1.00 89.06 703 ILE A O 1
ATOM 5670 N N . ARG A 1 704 ? -10.980 30.133 61.868 1.00 87.81 704 ARG A N 1
ATOM 5671 C CA . ARG A 1 704 ? -11.531 30.271 63.217 1.00 87.81 704 ARG A CA 1
ATOM 5672 C C . ARG A 1 704 ? -12.593 29.223 63.490 1.00 87.81 704 ARG A C 1
ATOM 5674 O O . ARG A 1 704 ? -13.359 28.845 62.609 1.00 87.81 704 ARG A O 1
ATOM 5681 N N . VAL A 1 705 ? -12.661 28.781 64.736 1.00 87.88 705 VAL A N 1
ATOM 5682 C CA . VAL A 1 705 ? -13.763 27.967 65.243 1.00 87.88 705 VAL A CA 1
ATOM 5683 C C . VAL A 1 705 ? -14.709 28.851 66.042 1.00 87.88 705 VAL A C 1
ATOM 5685 O O . VAL A 1 705 ? -14.274 29.622 66.898 1.00 87.88 705 VAL A O 1
ATOM 5688 N N . ARG A 1 706 ? -16.006 28.731 65.756 1.00 86.00 706 ARG A N 1
ATOM 5689 C CA . ARG A 1 706 ? -17.092 29.277 66.569 1.00 86.00 706 ARG A CA 1
ATOM 5690 C C . ARG A 1 706 ? -17.792 28.131 67.267 1.00 86.00 706 ARG A C 1
ATOM 5692 O O . ARG A 1 706 ? -18.267 27.186 66.627 1.00 86.00 706 ARG A O 1
ATOM 5699 N N . GLY A 1 707 ? -17.853 28.220 68.579 1.00 82.06 707 GLY A N 1
ATOM 5700 C CA . GLY A 1 707 ? -18.351 27.143 69.406 1.00 82.06 707 GLY A CA 1
ATOM 5701 C C . GLY A 1 707 ? -18.408 27.550 70.861 1.00 82.06 707 GLY A C 1
ATOM 5702 O O . GLY A 1 707 ? -18.266 28.726 71.181 1.00 82.06 707 GLY A O 1
ATOM 5703 N N . SER A 1 708 ? -18.566 26.570 71.735 1.00 79.88 708 SER A N 1
ATOM 5704 C CA . SER A 1 708 ? -18.556 26.792 73.175 1.00 79.88 708 SER A CA 1
ATOM 5705 C C . SER A 1 708 ? -17.334 26.168 73.834 1.00 79.88 708 SER A C 1
ATOM 5707 O O . SER A 1 708 ? -16.947 25.039 73.519 1.00 79.88 708 SER A O 1
ATOM 5709 N N . VAL A 1 709 ? -16.739 26.891 74.782 1.00 72.44 709 VAL A N 1
ATOM 5710 C CA . VAL A 1 709 ? -15.761 26.327 75.718 1.00 72.44 709 VAL A CA 1
ATOM 5711 C C . VAL A 1 709 ? -16.468 26.160 77.050 1.00 72.44 709 VAL A C 1
ATOM 5713 O O . VAL A 1 709 ? -16.862 27.128 77.695 1.00 72.44 709 VAL A O 1
ATOM 5716 N N . CYS A 1 710 ? -16.658 24.911 77.441 1.00 63.78 710 CYS A N 1
ATOM 5717 C CA . CYS A 1 710 ? -17.268 24.558 78.707 1.00 63.78 710 CYS A CA 1
ATOM 5718 C C . CYS A 1 710 ? -16.111 24.250 79.669 1.00 63.78 710 CYS A C 1
ATOM 5720 O O . CYS A 1 710 ? -15.352 23.311 79.431 1.00 63.78 710 CYS A O 1
ATOM 5722 N N . GLY A 1 711 ? -15.903 25.093 80.688 1.00 53.16 711 GLY A N 1
ATOM 5723 C CA . GLY A 1 711 ? -14.860 24.872 81.695 1.00 53.16 711 GLY A CA 1
ATOM 5724 C C . GLY A 1 711 ? -15.068 23.515 82.367 1.00 53.16 711 GLY A C 1
ATOM 5725 O O . GLY A 1 711 ? -16.145 23.263 82.904 1.00 53.16 711 GLY A O 1
ATOM 5726 N N . GLY A 1 712 ? -14.078 22.631 82.255 1.00 46.59 712 GLY A N 1
ATOM 5727 C CA . GLY A 1 712 ? -14.191 21.245 82.699 1.00 46.59 712 GLY A CA 1
ATOM 5728 C C . GLY A 1 712 ? -14.335 21.104 84.214 1.00 46.59 712 GLY A C 1
ATOM 5729 O O . GLY A 1 712 ? -13.736 21.863 84.979 1.00 46.59 712 GLY A O 1
ATOM 5730 N N . ALA A 1 713 ? -15.102 20.091 84.609 1.00 30.00 713 ALA A N 1
ATOM 5731 C CA . ALA A 1 713 ? -14.760 19.243 85.742 1.00 30.00 713 ALA A CA 1
ATOM 5732 C C . ALA A 1 713 ? -14.107 17.976 85.182 1.00 30.00 713 ALA A C 1
ATOM 5734 O O . ALA A 1 713 ? -14.627 17.480 84.151 1.00 30.00 713 ALA A O 1
#

Secondary structure (DSSP, 8-state):
-GGG--TT-----PPPPTTS---HHHHHHHHHHHHHHHTTS-------SHHHHHHHHHHHT-S---HHHHHHHHHHHHHHHHHTGGGS-GGG--HHHHHHHTTB-HHHHHIIIIIGGGSTT--TTHHHHHHHHHHHHHSGGGSSS--S-B-GGG--TTSHHHHHHTTGGGT-GGGHHIIIIIHHHHHHH-HHHHHHHHHHHHHH--SS-TTTT-B-HHHHHHHH--GGG--THHHHHHHHHHHHH-SSEEEETTEEEE-SS--HHHHHHHHHHHS-HHHHHHHHHHHHHHHHHH---SSEEEEESSGGGS--SSS-EEEEEPTTSPPPPHHHHHHHHHT-SSTTSEEEEEES---HHHHHHHHHHHHHHHH---HHHHHHHHHHHHHHHHHHHHHHHHHEEEEEEEETTEEEEEEP-----SS--HHHHHHHHHHHHHHHHHHHHHHTTSS----HHHIIIIIIHHHTTT-SEEEHHHHHHHHHH-TTS-S---HHHHHHHHHHHHHHTS-EEE-SS-EE-HHHHHHHHTSPP-HHHHHHHHHT---GGG--EEESS--HHHHHHHHHHHHHTS-S-----------EEEEEEEGGG-TT-EEEEEEEEES-HHHHHHHHHHHHHH-SS-EEEEEEEEEEEETTEEEEEEEESHHHHHHHHHHHHHHHHHS-EEEEEEEEEEEEEEPPHHHHHHHHH-TTSEEEEEEEEE---

Foldseek 3Di:
DVVPADPPDDDDDDQDDPPDPDDPVSVVVSVVVCVVCVVPDDDDDPDPDLLVVLVVLQVPLDPHDDLVLQLVQLVLQLVVCVVVVVQADPVQNDSVVSSSNPQAGSLASCLLQVFLCQQPLDPRRPLSSVVSSVCVVPQPPVDPDDRYHDFQLSDLCLDPVNVCCLDVVSPHVLCNVCNVPLLVVLVVVHSLSNSLSSLQASNQRGNDDSQVRFDASNSSLNRRDDSVRDDSVVSVVSVVVSCLPGFQWDDDPRGIHGDSDGNLVSLLVVLLVPFDLVQLLVLLQVLLVVLQVLQPDPFAEEEDLDLVVDDQDLGAYEYEHRQPHDFDDPVRNQVSLVPRQLSQRYKYFAFQHAPSSLSSSQVSLVVVCVVDDDPVSNVVSVVVSQVSLLVRLVNSLQRRFWMWGQAQVTIDIDGQDQDQDPDDTNVVSSVNSSNSSSVSVVVRCVVLQQADQDALVLCCVQPVVVVLVPDQKDFVVVVQSCCRRPRSHHVDNCPVSVLVSLVVCLVVVQKWFDLPQAIARVVLLVVLVVADDDPLSVVLNVNNPDDSVNTGIIGRDDDPVSVVSSVVSVVVSDDPDDDDPDDDPQPWDWDKDFLLPQFFFFFQKKKKKFQQLVLVLVVLVCCVVVVLWAFDWKKKWKWWDAPPDIDIDIAIGPVRSNVVSVVVVVVVVVGTTMIMMMMTGTDTDGRHNVSSVVSVVSPRIRMITTGTRRPDD

pLDDT: mean 86.79, std 11.69, range [28.84, 98.44]